Protein AF-A0A925MFA2-F1 (afdb_monomer)

Solvent-accessible surface area (backbone atoms only — not comparable to full-atom values): 30489 Å² total; per-residue (Å²): 113,57,57,32,38,36,31,59,70,57,37,53,33,60,55,42,64,76,83,77,84,76,58,86,86,39,68,74,43,49,52,49,44,49,52,37,52,49,44,29,49,52,23,45,36,32,51,26,33,48,44,42,55,50,50,51,36,32,75,70,71,63,43,58,85,75,36,62,55,67,86,78,56,75,60,45,79,74,31,60,52,98,60,66,44,49,40,64,41,22,67,88,56,12,50,61,49,18,40,72,86,39,73,63,26,53,53,41,49,29,50,53,38,33,38,53,2,42,33,51,68,68,70,58,56,55,31,41,73,87,53,54,76,86,73,47,41,66,91,70,60,20,42,70,45,92,83,34,43,32,29,38,70,44,52,50,53,54,51,51,32,46,48,57,44,68,76,44,43,67,42,40,44,47,44,38,52,54,52,42,62,75,35,46,44,69,54,60,90,75,54,63,20,36,24,58,50,48,30,37,52,41,28,54,46,34,53,50,40,50,74,72,67,57,54,80,82,40,94,56,41,68,64,51,50,52,48,49,49,49,35,64,72,65,75,50,82,86,80,82,96,85,64,86,84,71,83,66,74,66,82,64,74,84,56,67,60,63,48,44,36,65,21,21,40,23,42,15,49,48,48,29,50,51,28,34,52,72,49,36,50,61,60,38,52,56,51,52,39,52,33,43,76,71,61,75,42,96,67,59,82,52,86,46,33,46,53,45,52,49,54,62,72,42,53,88,82,43,91,45,71,68,58,51,35,41,50,36,10,32,49,45,37,52,52,71,69,98,57,89,56,95,66,46,26,74,56,43,60,60,37,48,51,24,29,44,24,30,42,48,48,42,53,73,47,66,87,55,93,66,86,70,91,54,54,69,64,57,38,45,48,32,47,34,56,38,40,39,52,34,18,48,41,12,54,76,66,37,47,60,49,24,54,52,48,51,53,49,51,52,50,50,52,55,42,53,52,20,67,68,51,26,56,76,74,72,32,93,47,47,64,55,39,35,40,50,47,26,40,76,73,64,86,40,74,54,68,59,67,41,31,52,42,38,19,56,25,51,19,53,48,35,38,48,47,24,74,43,25,80,60,57,65,56,83,90,56,89,71,80,79,52,73,66,54,40,54,28,41,51,52,32,43,66,56,69,65,66,51,69,78,54,38,62,65,41,53,64,90,74,89,73,79,91,66,65,33,64,80,80,82,74,69,88,65,92,56,65,65,54,53,52,53,56,56,60,72,68,51,92,84,76,82,91,80,82,83,89,134

Mean predicted aligned error: 19.05 Å

Foldseek 3Di:
DFAKEWACAQQFQDALDDQDDDDPPDPVNVVNNVSSVVSLVLNLLSQLQNVQLVVLCCVVVLDPPLQFAPVPRDDSNRHHDNGTDTDIDDCVGGVNLRPPVDPSSLLSVLLSLQLVLQCVLVVNRGQCVPDDLVRADVVQVWDSPPSHTGHPVSVVSSVVSNVVCVVQVLLSSLLVVVQQVVQWDDDVVVRHTYRYDHSNLSNQLSVQCVVVVHDSPDPCCVVSSVVSVVCVVVVDDDDDPDDPPPVDPPPLVPPQLQQQLLLLLLVLLLQLLVLCVLLVLVVLLVVLLVCVVVVVQVDDPDQQNVLSVVCVVCVVVAQDPLNSLLLCQLQQVNNDDDHDRPHGLPCLVLLVLLLLLLLLQVLVCVPPPDDRPHDLVLNLVSLSVNSSSSLLSRDDPSNVVSVRSVVVVVSSLSNLQPPSNCVSQVHDHSSRSSQSCCPPPVPHGGPSQLSNLLSVLVSVLSNVSSVCSVCSSDDDDRPPDDVSNNVSSVSNCVSVVQDNVNSSVSNDDDDDDDDRSDDPPPDPDPPVVVVVVVVVVPDPDDDPDDDDD

Secondary structure (DSSP, 8-state):
-PPEEEETTTS-PPP--SPP-S-TT-HHHHHHHHHHHHHHHHHHHHHHHHHHHHHHHHHTTSS-TTSS-GGGSPPTTS---SS---EEESTTT-HHHH-TTSHHHHHHHHHHHHHHHHHHHTT---TTTT--GGG--GGGT-B--TTS-B-HHHHHHHHHHHHHHHHTHHHHHHHHHHHHHHHEES-TTTT--EEEE-HHHHHHHHHHHHHTT--TT-TTHHHHHHHHHHHHHTT-----S-S-------TTTT-S----HHHHHHHHHHHHHHHHHHTTHHHHHHHHHHHHHTT-S---TTTTHHHHHHHHHTTTTS--HHHHHHHHHHHHS---SS---SS---SHHHHHHHHHHHHHHHHHTTT--SPPSS-HHHHHHHHHHHHHHHHHHSSTHHHHHHHHHHHHHHHHHHHHT-HHHHHHHT-SSHHHHHHHHHHHHSSS---HHHHHHHHHHHHHHHHHHHHTHHHHSSS-------HHHHHHHHHHHHHHT--HHHHHHTTSPP------SSPP---SSTTHHHHHHHHHHTSTT--------

Structure (mmCIF, N/CA/C/O backbone):
data_AF-A0A925MFA2-F1
#
_entry.id   AF-A0A925MFA2-F1
#
loop_
_atom_site.group_PDB
_atom_site.id
_atom_site.type_symbol
_atom_site.label_atom_id
_atom_site.label_alt_id
_atom_site.label_comp_id
_atom_site.label_asym_id
_atom_site.label_entity_id
_atom_site.label_seq_id
_atom_site.pdbx_PDB_ins_code
_atom_site.Cartn_x
_atom_site.Cartn_y
_atom_site.Cartn_z
_atom_site.occupancy
_atom_site.B_iso_or_equiv
_atom_site.auth_seq_id
_atom_site.auth_comp_id
_atom_site.auth_asym_id
_atom_site.auth_atom_id
_atom_site.pdbx_PDB_model_num
ATOM 1 N N . MET A 1 1 ? -49.195 -2.524 17.007 1.00 51.69 1 MET A N 1
ATOM 2 C CA . MET A 1 1 ? -48.861 -1.922 15.694 1.00 51.69 1 MET A CA 1
ATOM 3 C C . MET A 1 1 ? -47.370 -2.122 15.466 1.00 51.69 1 MET A C 1
ATOM 5 O O . MET A 1 1 ? -46.665 -2.253 16.455 1.00 51.69 1 MET A O 1
ATOM 9 N N . ALA A 1 2 ? -46.907 -2.260 14.220 1.00 61.81 2 ALA A N 1
ATOM 10 C CA . ALA A 1 2 ? -45.491 -2.552 13.967 1.00 61.81 2 ALA A CA 1
ATOM 11 C C . ALA A 1 2 ? -44.652 -1.288 14.121 1.00 61.81 2 ALA A C 1
ATOM 13 O O . ALA A 1 2 ? -45.065 -0.224 13.665 1.00 61.81 2 ALA A O 1
ATOM 14 N N . LEU A 1 3 ? -43.491 -1.443 14.740 1.00 72.50 3 LEU A N 1
ATOM 15 C CA . LEU A 1 3 ? -42.519 -0.386 14.955 1.00 72.50 3 LEU A CA 1
ATOM 16 C C . LEU A 1 3 ? -41.736 -0.121 13.659 1.00 72.50 3 LEU A C 1
ATOM 18 O O . LEU A 1 3 ? -41.403 -1.063 12.938 1.00 72.50 3 LEU A O 1
ATOM 22 N N . CYS A 1 4 ? -41.467 1.148 13.351 1.00 81.81 4 CYS A N 1
ATOM 23 C CA . CYS A 1 4 ? -40.616 1.522 12.222 1.00 81.81 4 CYS A CA 1
ATOM 24 C C . CYS A 1 4 ? -39.150 1.499 12.670 1.00 81.81 4 CYS A C 1
ATOM 26 O O . CYS A 1 4 ? -38.781 2.198 13.612 1.00 81.81 4 CYS A O 1
ATOM 28 N N . GLU A 1 5 ? -38.310 0.704 12.015 1.00 84.38 5 GLU A N 1
ATOM 29 C CA . GLU A 1 5 ? -36.879 0.619 12.325 1.00 84.38 5 GLU A CA 1
ATOM 30 C C . GLU A 1 5 ? -36.067 1.280 11.218 1.00 84.38 5 GLU A C 1
ATOM 32 O O . GLU A 1 5 ? -36.268 0.991 10.036 1.00 84.38 5 GLU A O 1
ATOM 37 N N . VAL A 1 6 ? -35.151 2.167 11.599 1.00 85.00 6 VAL A N 1
ATOM 38 C CA . VAL A 1 6 ? -34.317 2.933 10.674 1.00 85.00 6 VAL A CA 1
ATOM 39 C C . VAL A 1 6 ? -32.849 2.652 10.968 1.00 85.00 6 VAL A C 1
ATOM 41 O O . VAL A 1 6 ? -32.339 3.070 12.009 1.00 85.00 6 VAL A O 1
ATOM 44 N N . ALA A 1 7 ? -32.174 1.980 10.033 1.00 85.25 7 ALA A N 1
ATOM 45 C CA . ALA A 1 7 ? -30.733 1.752 10.092 1.00 85.25 7 ALA A CA 1
ATOM 46 C C . ALA A 1 7 ? -29.987 2.837 9.307 1.00 85.25 7 ALA A C 1
ATOM 48 O O . ALA A 1 7 ? -30.148 2.962 8.086 1.00 85.25 7 ALA A O 1
ATOM 49 N N . THR A 1 8 ? -29.190 3.636 10.015 1.00 84.38 8 THR A N 1
ATOM 50 C CA . THR A 1 8 ? -28.578 4.865 9.483 1.00 84.38 8 THR A CA 1
ATOM 51 C C . THR A 1 8 ? -27.288 4.646 8.698 1.00 84.38 8 THR A C 1
ATOM 53 O O . THR A 1 8 ? -26.817 5.584 8.071 1.00 84.38 8 THR A O 1
ATOM 56 N N . ASP A 1 9 ? -26.722 3.441 8.685 1.00 83.44 9 ASP A N 1
ATOM 57 C CA . ASP A 1 9 ? -25.397 3.134 8.124 1.00 83.44 9 ASP A CA 1
ATOM 58 C C . ASP A 1 9 ? -25.408 2.142 6.941 1.00 83.44 9 ASP A C 1
ATOM 60 O O . ASP A 1 9 ? -24.376 1.947 6.305 1.00 83.44 9 ASP A O 1
ATOM 64 N N . ILE A 1 10 ? -26.562 1.554 6.589 1.00 83.00 10 ILE A N 1
ATOM 65 C CA . ILE A 1 10 ? -26.682 0.590 5.472 1.00 83.00 10 ILE A CA 1
ATOM 66 C C . ILE A 1 10 ? -27.002 1.281 4.133 1.00 83.00 10 ILE A C 1
ATOM 68 O O . ILE A 1 10 ? -26.365 1.006 3.119 1.00 83.00 10 ILE A O 1
ATOM 72 N N . LEU A 1 11 ? -27.996 2.178 4.115 1.00 82.88 11 LEU A N 1
ATOM 73 C CA . LEU A 1 11 ? -28.459 2.901 2.917 1.00 82.88 11 LEU A CA 1
ATOM 74 C C . LEU A 1 11 ? -28.461 4.419 3.143 1.00 82.88 11 LEU A C 1
ATOM 76 O O . LEU A 1 11 ? -29.451 5.082 2.854 1.00 82.88 11 LEU A O 1
ATOM 80 N N . SER A 1 12 ? -27.363 4.960 3.676 1.00 81.56 12 SER A N 1
ATOM 81 C CA . SER A 1 12 ? -27.192 6.396 3.935 1.00 81.56 12 SER A CA 1
ATOM 82 C C . SER A 1 12 ? -26.908 7.202 2.669 1.00 81.56 12 SER A C 1
ATOM 84 O O . SER A 1 12 ? -25.777 7.632 2.457 1.00 81.56 12 SER A O 1
ATOM 86 N N . TYR A 1 13 ? -27.887 7.380 1.780 1.00 86.19 13 TYR A N 1
ATOM 87 C CA . TYR A 1 13 ? -27.641 8.174 0.571 1.00 86.19 13 TYR A CA 1
ATOM 88 C C . TYR A 1 13 ? -27.515 9.654 0.900 1.00 86.19 13 TYR A C 1
ATOM 90 O O . TYR A 1 13 ? -28.394 10.228 1.543 1.00 86.19 13 TYR A O 1
ATOM 98 N N . GLU A 1 14 ? -26.438 10.261 0.420 1.00 85.00 14 GLU A N 1
ATOM 99 C CA . GLU A 1 14 ? -26.214 11.700 0.505 1.00 85.00 14 GLU A CA 1
ATOM 100 C C . GLU A 1 14 ? -26.815 12.397 -0.722 1.00 85.00 14 GLU A C 1
ATOM 102 O O . GLU A 1 14 ? -26.837 11.801 -1.804 1.00 85.00 14 GLU A O 1
ATOM 107 N N . PRO A 1 15 ? -27.326 13.633 -0.585 1.00 84.69 15 PRO A N 1
ATOM 108 C CA . PRO A 1 15 ? -27.793 14.404 -1.730 1.00 84.69 15 PRO A CA 1
ATOM 109 C C . PRO A 1 15 ? -26.646 14.632 -2.719 1.00 84.69 15 PRO A C 1
ATOM 111 O O . PRO A 1 15 ? -25.655 15.272 -2.378 1.00 84.69 15 PRO A O 1
ATOM 114 N N . VAL A 1 16 ? -26.794 14.129 -3.945 1.00 83.19 16 VAL A N 1
ATOM 115 C CA . VAL A 1 16 ? -25.774 14.252 -5.002 1.00 83.19 16 VAL A CA 1
ATOM 116 C C . VAL A 1 16 ? -25.737 15.682 -5.562 1.00 83.19 16 VAL A C 1
ATOM 118 O O . VAL A 1 16 ? -24.681 16.191 -5.932 1.00 83.19 16 VAL A O 1
ATOM 121 N N . GLY A 1 17 ? -26.887 16.357 -5.565 1.00 82.31 17 GLY A N 1
ATOM 122 C CA . GLY A 1 17 ? -27.064 17.683 -6.147 1.00 82.31 17 GLY A CA 1
ATOM 123 C C . GLY A 1 17 ? -27.286 17.631 -7.659 1.00 82.31 17 GLY A C 1
ATOM 124 O O . GLY A 1 17 ? -27.429 16.567 -8.265 1.00 82.31 17 GLY A O 1
ATOM 125 N N . ASP A 1 18 ? -27.357 18.804 -8.283 1.00 82.31 18 ASP A N 1
ATOM 126 C CA . ASP A 1 18 ? -27.413 18.897 -9.740 1.00 82.31 18 ASP A CA 1
ATOM 127 C C . ASP A 1 18 ? -26.002 18.780 -10.336 1.00 82.31 18 ASP A C 1
ATOM 129 O O . ASP A 1 18 ? -25.049 19.310 -9.752 1.00 82.31 18 ASP A O 1
ATOM 133 N N . PRO A 1 19 ? -25.849 18.151 -11.517 1.00 82.31 19 PRO A N 1
ATOM 134 C CA . PRO A 1 19 ? -24.564 18.095 -12.196 1.00 82.31 19 PRO A CA 1
ATOM 135 C C . PRO A 1 19 ? -24.049 19.522 -12.442 1.00 82.31 19 PRO A C 1
ATOM 137 O O . PRO A 1 19 ? -24.813 20.382 -12.912 1.00 82.31 19 PRO A O 1
ATOM 140 N N . PRO A 1 20 ? -22.773 19.807 -12.124 1.00 82.56 20 PRO A N 1
ATOM 141 C CA . PRO A 1 20 ? -22.238 21.149 -12.262 1.00 82.56 20 PRO A CA 1
ATOM 142 C C . PRO A 1 20 ? -22.309 21.594 -13.727 1.00 82.56 20 PRO A C 1
ATOM 144 O O . PRO A 1 20 ? -22.039 20.833 -14.654 1.00 82.56 20 PRO A O 1
ATOM 147 N N . LYS A 1 21 ? -22.688 22.857 -13.944 1.00 81.50 21 LYS A N 1
ATOM 148 C CA . LYS A 1 21 ? -22.728 23.499 -15.267 1.00 81.50 21 LYS A CA 1
ATOM 149 C C . LYS A 1 21 ? -21.554 24.471 -15.370 1.00 81.50 21 LYS A C 1
ATOM 151 O O . LYS A 1 21 ? -21.366 25.286 -14.469 1.00 81.50 21 LYS A O 1
ATOM 156 N N . GLY A 1 22 ? -20.767 24.407 -16.443 1.00 81.19 22 GLY A N 1
ATOM 157 C CA . GLY A 1 22 ? -19.600 25.277 -16.610 1.00 81.19 22 GLY A CA 1
ATOM 158 C C . GLY A 1 22 ? -18.620 24.803 -17.683 1.00 81.19 22 GLY A C 1
ATOM 159 O O . GLY A 1 22 ? -18.900 23.866 -18.425 1.00 81.19 22 GLY A O 1
ATOM 160 N N . ASN A 1 23 ? -17.483 25.493 -17.783 1.00 79.25 23 ASN A N 1
ATOM 161 C CA . ASN A 1 23 ? -16.412 25.158 -18.717 1.00 79.25 23 ASN A CA 1
ATOM 162 C C . ASN A 1 23 ? -15.509 24.062 -18.125 1.00 79.25 23 ASN A C 1
ATOM 164 O O . ASN A 1 23 ? -14.966 24.238 -17.039 1.00 79.25 23 ASN A O 1
ATOM 168 N N . TYR A 1 24 ? -15.279 22.980 -18.874 1.00 75.88 24 TYR A N 1
ATOM 169 C CA . TYR A 1 24 ? -14.419 21.852 -18.487 1.00 75.88 24 TYR A CA 1
ATOM 170 C C . TYR A 1 24 ? -12.955 22.227 -18.193 1.00 75.88 24 TYR A C 1
ATOM 172 O O . TYR A 1 24 ? -12.237 21.452 -17.561 1.00 75.88 24 TYR A O 1
ATOM 180 N N . GLN A 1 25 ? -12.500 23.395 -18.653 1.00 78.56 25 GLN A N 1
ATOM 181 C CA . GLN A 1 25 ? -11.143 23.897 -18.416 1.00 78.56 25 GLN A CA 1
ATOM 182 C C . GLN A 1 25 ? -10.990 24.677 -17.098 1.00 78.56 25 GLN A C 1
ATOM 184 O O . GLN A 1 25 ? -9.868 24.990 -16.714 1.00 78.56 25 GLN A O 1
ATOM 189 N N . ASP A 1 26 ? -12.089 25.002 -16.413 1.00 88.44 26 ASP A N 1
ATOM 190 C CA . ASP A 1 26 ? -12.056 25.706 -15.129 1.00 88.44 26 ASP A CA 1
ATOM 191 C C . ASP A 1 26 ? -11.766 24.723 -13.980 1.00 88.44 26 ASP A C 1
ATOM 193 O O . ASP A 1 26 ? -12.475 23.730 -13.799 1.00 88.44 26 ASP A O 1
ATOM 197 N N . ALA A 1 27 ? -10.743 25.013 -13.174 1.00 81.38 27 ALA A N 1
ATOM 198 C CA . ALA A 1 27 ? -10.368 24.201 -12.017 1.00 81.38 27 ALA A CA 1
ATOM 199 C C . ALA A 1 27 ? -11.525 24.067 -11.010 1.00 81.38 27 ALA A C 1
ATOM 201 O O . ALA A 1 27 ? -11.777 22.977 -10.495 1.00 81.38 27 ALA A O 1
ATOM 202 N N . ALA A 1 28 ? -12.303 25.136 -10.806 1.00 81.69 28 ALA A N 1
ATOM 203 C CA . ALA A 1 28 ? -13.459 25.110 -9.910 1.00 81.69 28 ALA A CA 1
ATOM 204 C C . ALA A 1 28 ? -14.620 24.265 -10.467 1.00 81.69 28 ALA A C 1
ATOM 206 O O . ALA A 1 28 ? -15.471 23.782 -9.717 1.00 81.69 28 ALA A O 1
ATOM 207 N N . PHE A 1 29 ? -14.706 24.094 -11.789 1.00 87.81 29 PHE A N 1
ATOM 208 C CA . PHE A 1 29 ? -15.651 23.163 -12.405 1.00 87.81 29 PHE A CA 1
ATOM 209 C C . PHE A 1 29 ? -15.191 21.713 -12.216 1.00 87.81 29 PHE A C 1
ATOM 211 O O . PHE A 1 29 ? -15.998 20.875 -11.825 1.00 87.81 29 PHE A O 1
ATOM 218 N N . GLN A 1 30 ? -13.902 21.429 -12.426 1.00 83.88 30 GLN A N 1
ATOM 219 C CA . GLN A 1 30 ? -13.334 20.088 -12.251 1.00 83.88 30 GLN A CA 1
ATOM 220 C C . GLN A 1 30 ? -13.455 19.587 -10.807 1.00 83.88 30 GLN A C 1
ATOM 222 O O . GLN A 1 30 ? -13.801 18.429 -10.588 1.00 83.88 30 GLN A O 1
ATOM 227 N N . GLU A 1 31 ? -13.241 20.458 -9.819 1.00 84.75 31 GLU A N 1
ATOM 228 C CA . GLU A 1 31 ? -13.404 20.110 -8.405 1.00 84.75 31 GLU A CA 1
ATOM 229 C C . GLU A 1 31 ? -14.864 19.783 -8.057 1.00 84.75 31 GLU A C 1
ATOM 231 O O . GLU A 1 31 ? -15.143 18.754 -7.440 1.00 84.75 31 GLU A O 1
ATOM 236 N N . ARG A 1 32 ? -15.817 20.598 -8.534 1.00 84.81 32 ARG A N 1
ATOM 237 C CA . ARG A 1 32 ? -17.256 20.333 -8.363 1.00 84.81 32 ARG A CA 1
ATOM 238 C C . ARG A 1 32 ? -17.699 19.056 -9.076 1.00 84.81 32 ARG A C 1
ATOM 240 O O . ARG A 1 32 ? -18.492 18.303 -8.519 1.00 84.81 32 ARG A O 1
ATOM 247 N N . GLN A 1 33 ? -17.176 18.793 -10.274 1.00 87.69 33 GLN A N 1
ATOM 248 C CA . GLN A 1 33 ? -17.450 17.568 -11.028 1.00 87.69 33 GLN A CA 1
ATOM 249 C C . GLN A 1 33 ? -16.919 16.338 -10.286 1.00 87.69 33 GLN A C 1
ATOM 251 O O . GLN A 1 33 ? -17.632 15.348 -10.148 1.00 87.69 33 GLN A O 1
ATOM 256 N N . ARG A 1 34 ? -15.706 16.419 -9.729 1.00 86.50 34 ARG A N 1
ATOM 257 C CA . ARG A 1 34 ? -15.125 15.345 -8.920 1.00 86.50 34 ARG A CA 1
ATOM 258 C C . ARG A 1 34 ? -15.937 15.085 -7.652 1.00 86.50 34 ARG A C 1
ATOM 260 O O . ARG A 1 34 ? -16.181 13.929 -7.325 1.00 86.50 34 ARG A O 1
ATOM 267 N N . ALA A 1 35 ? -16.368 16.131 -6.946 1.00 83.69 35 ALA A N 1
ATOM 268 C CA . ALA A 1 35 ? -17.214 15.989 -5.760 1.00 83.69 35 ALA A CA 1
ATOM 269 C C . ALA A 1 35 ? -18.567 15.329 -6.094 1.00 83.69 35 ALA A C 1
ATOM 271 O O . ALA A 1 35 ? -18.997 14.422 -5.382 1.00 83.69 35 ALA A O 1
ATOM 272 N N . PHE A 1 36 ? -19.187 15.725 -7.211 1.00 87.50 36 PHE A N 1
ATOM 273 C CA . PHE A 1 36 ? -20.413 15.115 -7.733 1.00 87.50 36 PHE A CA 1
ATOM 274 C C . PHE A 1 36 ? -20.224 13.618 -8.039 1.00 87.50 36 PHE A C 1
ATOM 276 O O . PHE A 1 36 ? -20.996 12.783 -7.567 1.00 87.50 36 PHE A O 1
ATOM 283 N N . GLU A 1 37 ? -19.160 13.257 -8.763 1.00 86.75 37 GLU A N 1
ATOM 284 C CA . GLU A 1 37 ? -18.840 11.862 -9.100 1.00 86.75 37 GLU A CA 1
ATOM 285 C C . GLU A 1 37 ? -18.522 11.013 -7.860 1.00 86.75 37 GLU A C 1
ATOM 287 O O . GLU A 1 37 ? -18.928 9.852 -7.784 1.00 86.75 37 GLU A O 1
ATOM 292 N N . LEU A 1 38 ? -17.838 11.585 -6.862 1.00 86.44 38 LEU A N 1
ATOM 293 C CA . LEU A 1 38 ? -17.546 10.910 -5.594 1.00 86.44 38 LEU A CA 1
ATOM 294 C C . LEU A 1 38 ? -18.822 10.618 -4.797 1.00 86.44 38 LEU A C 1
ATOM 296 O O . LEU A 1 38 ? -18.979 9.498 -4.310 1.00 86.44 38 LEU A O 1
ATOM 300 N N . ALA A 1 39 ? -19.746 11.578 -4.699 1.00 84.81 39 ALA A N 1
ATOM 301 C CA . ALA A 1 39 ? -21.028 11.383 -4.021 1.00 84.81 39 ALA A CA 1
ATOM 302 C C . ALA A 1 39 ? -21.885 10.318 -4.730 1.00 84.81 39 ALA A C 1
ATOM 304 O O . ALA A 1 39 ? -22.412 9.400 -4.093 1.00 84.81 39 ALA A O 1
ATOM 305 N N . GLN A 1 40 ? -21.954 10.384 -6.064 1.00 87.50 40 GLN A N 1
ATOM 306 C CA . GLN A 1 40 ? 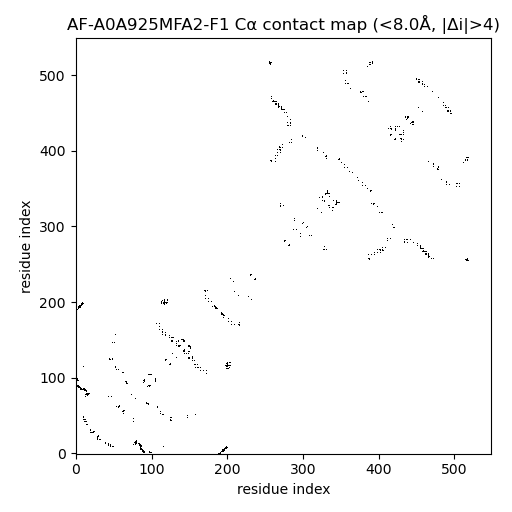-22.648 9.394 -6.888 1.00 87.50 40 GLN A CA 1
ATOM 307 C C . GLN A 1 40 ? -22.044 7.991 -6.707 1.00 87.50 40 GLN A C 1
ATOM 309 O O . GLN A 1 40 ? -22.768 7.017 -6.479 1.00 87.50 40 GLN A O 1
ATOM 314 N N . GLY A 1 41 ? -20.712 7.892 -6.754 1.00 87.62 41 GLY A N 1
ATOM 315 C CA . GLY A 1 41 ? -19.972 6.654 -6.528 1.00 87.62 41 GLY A CA 1
ATOM 316 C C . GLY A 1 41 ? -20.217 6.074 -5.135 1.00 87.62 41 GLY A C 1
ATOM 317 O O . GLY A 1 41 ? -20.534 4.893 -5.013 1.00 87.62 41 GLY A O 1
ATOM 318 N N . ALA A 1 42 ? -20.160 6.899 -4.087 1.00 86.12 42 ALA A N 1
ATOM 319 C CA . ALA A 1 42 ? -20.402 6.472 -2.710 1.00 86.12 42 ALA A CA 1
ATOM 320 C C . ALA A 1 42 ? -21.826 5.925 -2.511 1.00 86.12 42 ALA A C 1
ATOM 322 O O . ALA A 1 42 ? -22.001 4.847 -1.932 1.00 86.12 42 ALA A O 1
ATOM 323 N N . ASN A 1 43 ? -22.848 6.613 -3.034 1.00 89.31 43 ASN A N 1
ATOM 324 C CA . ASN A 1 43 ? -24.235 6.145 -2.965 1.00 89.31 43 ASN A CA 1
ATOM 325 C C . ASN A 1 43 ? -24.433 4.826 -3.729 1.00 89.31 43 ASN A C 1
ATOM 327 O O . ASN A 1 43 ? -25.134 3.924 -3.259 1.00 89.31 43 ASN A O 1
ATOM 331 N N . LYS A 1 44 ? -23.779 4.679 -4.887 1.00 87.75 44 LYS A N 1
ATOM 332 C CA . LYS A 1 44 ? -23.808 3.451 -5.688 1.00 87.75 44 LYS A CA 1
ATOM 333 C C . LYS A 1 44 ? -23.176 2.273 -4.949 1.00 87.75 44 LYS A C 1
ATOM 335 O O . LYS A 1 44 ? -23.781 1.203 -4.894 1.00 87.75 44 LYS A O 1
ATOM 340 N N . THR A 1 45 ? -22.029 2.483 -4.307 1.00 87.94 45 THR A N 1
ATOM 341 C CA . THR A 1 45 ? -21.367 1.464 -3.481 1.00 87.94 45 THR A CA 1
ATOM 342 C C . THR A 1 45 ? -22.251 1.026 -2.313 1.00 87.94 45 THR A C 1
ATOM 344 O O . THR A 1 45 ? -22.413 -0.173 -2.097 1.00 87.94 45 THR A O 1
ATOM 347 N N . LYS A 1 46 ? -22.919 1.963 -1.620 1.00 88.62 46 LYS A N 1
ATOM 348 C CA . LYS A 1 46 ? -23.888 1.643 -0.550 1.00 88.62 46 LYS A CA 1
ATOM 349 C C . LYS A 1 46 ? -25.055 0.790 -1.071 1.00 88.62 46 LYS A C 1
ATOM 351 O O . LYS A 1 46 ? -25.424 -0.205 -0.445 1.00 88.62 46 LYS A O 1
ATOM 356 N N . ARG A 1 47 ? -25.598 1.109 -2.255 1.00 89.31 47 ARG A N 1
ATOM 357 C CA . ARG A 1 47 ? -26.652 0.296 -2.896 1.00 89.31 47 ARG A CA 1
ATOM 358 C C . ARG A 1 47 ? -26.163 -1.105 -3.257 1.00 89.31 47 ARG A C 1
ATOM 360 O O . ARG A 1 47 ? -26.894 -2.076 -3.055 1.00 89.31 47 ARG A O 1
ATOM 367 N N . PHE A 1 48 ? -24.950 -1.221 -3.792 1.00 89.31 48 PHE A N 1
ATOM 368 C CA . PHE A 1 48 ? -24.355 -2.516 -4.110 1.00 89.31 48 PHE A CA 1
ATOM 369 C C . PHE A 1 48 ? -24.122 -3.349 -2.856 1.00 89.31 48 PHE A C 1
ATOM 371 O O . PHE A 1 48 ? -24.478 -4.523 -2.857 1.00 89.31 48 PHE A O 1
ATOM 378 N N . LEU A 1 49 ? -23.616 -2.747 -1.776 1.00 90.75 49 LEU A N 1
ATOM 379 C CA . LEU A 1 49 ? -23.452 -3.418 -0.487 1.00 90.75 49 LEU A CA 1
ATOM 380 C C . LEU A 1 49 ? -24.784 -3.967 0.018 1.00 90.75 49 LEU A C 1
ATOM 382 O O . LEU A 1 49 ? -24.876 -5.144 0.371 1.00 90.75 49 LEU A O 1
ATOM 386 N N . TYR A 1 50 ? -25.827 -3.136 -0.016 1.00 91.31 50 TYR A N 1
ATOM 387 C CA . TYR A 1 50 ? -27.166 -3.541 0.387 1.00 91.31 50 TYR A CA 1
ATOM 388 C C . TYR A 1 50 ? -27.668 -4.760 -0.397 1.00 91.31 50 TYR A C 1
ATOM 390 O O . TYR A 1 50 ? -28.076 -5.762 0.196 1.00 91.31 50 TYR A O 1
ATOM 398 N N . ARG A 1 51 ? -27.592 -4.704 -1.731 1.00 90.06 51 ARG A N 1
ATOM 399 C CA . ARG A 1 51 ? -28.064 -5.791 -2.599 1.00 90.06 51 ARG A CA 1
ATOM 400 C C . ARG A 1 51 ? -27.223 -7.055 -2.479 1.00 90.06 51 ARG A C 1
ATOM 402 O O . ARG A 1 51 ? -27.792 -8.142 -2.446 1.00 90.06 51 ARG A O 1
ATOM 409 N N . ALA A 1 52 ? -25.904 -6.920 -2.358 1.00 90.31 52 ALA A N 1
ATOM 410 C CA . ALA A 1 52 ? -24.989 -8.040 -2.177 1.00 90.31 52 ALA A CA 1
ATOM 411 C C . ALA A 1 52 ? -25.318 -8.827 -0.900 1.00 90.31 52 ALA A C 1
ATOM 413 O O . ALA A 1 52 ? -25.508 -10.041 -0.952 1.00 90.31 52 ALA A O 1
ATOM 414 N N . VAL A 1 53 ? -25.457 -8.141 0.241 1.00 91.19 53 VAL A N 1
ATOM 415 C CA . VAL A 1 53 ? -25.794 -8.784 1.523 1.00 91.19 53 VAL A CA 1
ATOM 416 C C . VAL A 1 53 ? -27.200 -9.385 1.483 1.00 91.19 53 VAL A C 1
ATOM 418 O O . VAL A 1 53 ? -27.390 -10.532 1.889 1.00 91.19 53 VAL A O 1
ATOM 421 N N . ARG A 1 54 ? -28.187 -8.652 0.953 1.00 90.31 54 ARG A N 1
ATOM 422 C CA . ARG A 1 54 ? -29.571 -9.130 0.798 1.00 90.31 54 ARG A CA 1
ATOM 423 C C . ARG A 1 54 ? -29.633 -10.419 -0.024 1.00 90.31 54 ARG A C 1
ATOM 425 O O . ARG A 1 54 ? -30.184 -11.414 0.444 1.00 90.31 54 ARG A O 1
ATOM 432 N N . ASN A 1 55 ? -29.058 -10.417 -1.225 1.00 89.50 55 ASN A N 1
ATOM 433 C CA . ASN A 1 55 ? -29.099 -11.566 -2.131 1.00 89.50 55 ASN A CA 1
ATOM 434 C C . ASN A 1 55 ? -28.297 -12.744 -1.576 1.00 89.50 55 ASN A C 1
ATOM 436 O O . ASN A 1 55 ? -28.733 -13.892 -1.692 1.00 89.50 55 ASN A O 1
ATOM 440 N N . PHE A 1 56 ? -27.190 -12.473 -0.882 1.00 91.12 56 PHE A N 1
ATOM 441 C CA . PHE A 1 56 ? -26.443 -13.495 -0.160 1.00 91.12 56 PHE A CA 1
ATOM 442 C C . PHE A 1 56 ? -27.295 -14.168 0.926 1.00 91.12 56 PHE A C 1
ATOM 444 O O . PHE A 1 56 ? -27.340 -15.396 1.001 1.00 91.12 56 PHE A O 1
ATOM 451 N N . LEU A 1 57 ? -28.024 -13.400 1.740 1.00 91.19 57 LEU A N 1
ATOM 452 C CA . LEU A 1 57 ? -28.900 -13.956 2.775 1.00 91.19 57 LEU A CA 1
ATOM 453 C C . LEU A 1 57 ? -30.091 -14.729 2.188 1.00 91.19 57 LEU A C 1
ATOM 455 O O . LEU A 1 57 ? -30.455 -15.771 2.733 1.00 91.19 57 LEU A O 1
ATOM 459 N N . ILE A 1 58 ? -30.661 -14.273 1.068 1.00 90.00 58 ILE A N 1
ATOM 460 C CA . ILE A 1 58 ? -31.729 -14.996 0.356 1.00 90.00 58 ILE A CA 1
ATOM 461 C C . ILE A 1 58 ? -31.214 -16.332 -0.185 1.00 90.00 58 ILE A C 1
ATOM 463 O O . ILE A 1 58 ? -31.829 -17.374 0.035 1.00 90.00 58 ILE A O 1
ATOM 467 N N . THR A 1 59 ? -30.053 -16.322 -0.841 1.00 88.62 59 THR A N 1
ATOM 468 C CA . THR A 1 59 ? -29.459 -17.522 -1.451 1.00 88.62 59 THR A CA 1
ATOM 469 C C . THR A 1 59 ? -29.100 -18.576 -0.401 1.00 88.62 59 THR A C 1
ATOM 471 O O . THR A 1 59 ? -29.239 -19.769 -0.649 1.00 88.62 59 THR A O 1
ATOM 474 N N . ASN A 1 60 ? -28.711 -18.149 0.804 1.00 88.75 60 ASN A N 1
ATOM 475 C CA . ASN A 1 60 ? -28.453 -19.044 1.937 1.00 88.75 60 ASN A CA 1
ATOM 476 C C . ASN A 1 60 ? -29.724 -19.437 2.722 1.00 88.75 60 ASN A C 1
ATOM 478 O O . ASN A 1 60 ? -29.624 -19.995 3.816 1.00 88.75 60 ASN A O 1
ATOM 482 N N . GLY A 1 61 ? -30.925 -19.126 2.215 1.00 86.31 61 GLY A N 1
ATOM 483 C CA . GLY A 1 61 ? -32.200 -19.467 2.857 1.00 86.31 61 GLY A CA 1
ATOM 484 C C . GLY A 1 61 ? -32.420 -18.773 4.205 1.00 86.31 61 GLY A C 1
ATOM 485 O O . GLY A 1 61 ? -33.176 -19.261 5.044 1.00 86.31 61 GLY A O 1
ATOM 486 N N . ARG A 1 62 ? -31.722 -17.659 4.455 1.00 85.75 62 ARG A N 1
ATOM 487 C CA . ARG A 1 62 ? -31.806 -16.889 5.704 1.00 85.75 62 ARG A CA 1
ATOM 488 C C . ARG A 1 62 ? -32.839 -15.762 5.641 1.00 85.75 62 ARG A C 1
ATOM 490 O O . ARG A 1 62 ? -33.239 -15.288 6.705 1.00 85.75 62 ARG A O 1
ATOM 497 N N . LEU A 1 63 ? -33.249 -15.360 4.435 1.00 88.25 63 LEU A N 1
ATOM 498 C CA . LEU A 1 63 ? -34.315 -14.398 4.128 1.00 88.25 63 LEU A CA 1
ATOM 499 C C . LEU A 1 63 ? -35.132 -14.878 2.923 1.00 88.25 63 LEU A C 1
ATOM 501 O O . LEU A 1 63 ? -34.619 -15.602 2.072 1.00 88.25 63 LEU A O 1
ATOM 505 N N . GLU A 1 64 ? -36.385 -14.445 2.818 1.00 86.75 64 GLU A N 1
ATOM 506 C CA . GLU A 1 64 ? -37.204 -14.657 1.622 1.00 86.75 64 GLU A CA 1
ATOM 507 C C . GLU A 1 64 ? -37.089 -13.472 0.656 1.00 86.75 64 GLU A C 1
ATOM 509 O O . GLU A 1 64 ? -36.936 -12.323 1.063 1.00 86.75 64 GLU A O 1
ATOM 514 N N . ALA A 1 65 ? -37.242 -13.716 -0.648 1.00 82.12 65 ALA A N 1
ATOM 515 C CA . ALA A 1 65 ? -37.135 -12.662 -1.663 1.00 82.12 65 ALA A CA 1
ATOM 516 C C . ALA A 1 65 ? -38.153 -11.515 -1.496 1.00 82.12 65 ALA A C 1
ATOM 518 O O . ALA A 1 65 ? -37.902 -10.414 -1.980 1.00 82.12 65 ALA A O 1
ATOM 519 N N . GLY A 1 66 ? -39.277 -11.767 -0.816 1.00 81.31 66 GLY A N 1
ATOM 520 C CA . GLY A 1 66 ? -40.309 -10.770 -0.509 1.00 81.31 66 GLY A CA 1
ATOM 521 C C . GLY A 1 66 ? -40.201 -10.144 0.885 1.00 81.31 66 GLY A C 1
ATOM 522 O O . GLY A 1 66 ? -41.114 -9.425 1.279 1.00 81.31 66 GLY A O 1
ATOM 523 N N . ASP A 1 67 ? -39.148 -10.449 1.651 1.00 83.88 67 ASP A N 1
ATOM 524 C CA . ASP A 1 67 ? -38.945 -9.878 2.989 1.00 83.88 67 ASP A CA 1
ATOM 525 C C . ASP A 1 67 ? -38.508 -8.404 2.922 1.00 83.88 67 ASP A C 1
ATOM 527 O O . ASP A 1 67 ? -38.880 -7.619 3.795 1.00 83.88 67 ASP A O 1
ATOM 531 N N . LEU A 1 68 ? -37.761 -8.032 1.874 1.00 84.25 68 LEU A N 1
ATOM 532 C CA . LEU A 1 68 ? -37.258 -6.679 1.619 1.00 84.25 68 LEU A CA 1
ATOM 533 C C . LEU A 1 68 ? -37.715 -6.163 0.243 1.00 84.25 68 LEU A C 1
ATOM 535 O O . LEU A 1 68 ? -37.377 -6.788 -0.769 1.00 84.25 68 LEU A O 1
ATOM 539 N N . ASP A 1 69 ? -38.425 -5.032 0.205 1.00 79.88 69 ASP A N 1
ATOM 540 C CA . ASP A 1 69 ? -38.865 -4.352 -1.021 1.00 79.88 69 ASP A CA 1
ATOM 541 C C . ASP A 1 69 ? -37.864 -3.279 -1.483 1.00 79.88 69 ASP A C 1
ATOM 543 O O . ASP A 1 69 ? -37.711 -2.213 -0.879 1.00 79.88 69 ASP A O 1
ATOM 547 N N . ASP A 1 70 ? -37.203 -3.559 -2.606 1.00 72.00 70 ASP A N 1
ATOM 548 C CA . ASP A 1 70 ? -36.262 -2.655 -3.266 1.00 72.00 70 ASP A CA 1
ATOM 549 C C . ASP A 1 70 ? -36.959 -1.471 -3.963 1.00 72.00 70 ASP A C 1
ATOM 551 O O . ASP A 1 70 ? -36.301 -0.465 -4.235 1.00 72.00 70 ASP A O 1
ATOM 555 N N . ALA A 1 71 ? -38.259 -1.564 -4.279 1.00 67.06 71 ALA A N 1
ATOM 556 C CA . ALA A 1 71 ? -38.976 -0.535 -5.039 1.00 67.06 71 ALA A CA 1
ATOM 557 C C . ALA A 1 71 ? -39.121 0.784 -4.262 1.00 67.06 71 ALA A C 1
ATOM 559 O O . ALA A 1 71 ? -39.260 1.851 -4.859 1.00 67.06 71 ALA A O 1
ATOM 560 N N . ALA A 1 72 ? -39.046 0.716 -2.931 1.00 67.62 72 ALA A N 1
ATOM 561 C CA . ALA A 1 72 ? -39.072 1.879 -2.053 1.00 67.62 72 ALA A CA 1
ATOM 562 C C . ALA A 1 72 ? -37.715 2.607 -1.957 1.00 67.62 72 ALA A C 1
ATOM 564 O O . ALA A 1 72 ? -37.664 3.732 -1.451 1.00 67.62 72 ALA A O 1
ATOM 565 N N . ALA A 1 73 ? -36.616 1.996 -2.422 1.00 79.12 73 ALA A N 1
ATOM 566 C CA . ALA A 1 73 ? -35.296 2.614 -2.394 1.00 79.12 73 ALA A CA 1
ATOM 567 C C . ALA A 1 73 ? -35.128 3.571 -3.591 1.00 79.12 73 ALA A C 1
ATOM 569 O O . ALA A 1 73 ? -35.196 3.127 -4.741 1.00 79.12 73 ALA A O 1
ATOM 570 N N . PRO A 1 74 ? -34.887 4.876 -3.359 1.00 80.94 74 PRO A N 1
ATOM 571 C CA . PRO A 1 74 ? -34.676 5.823 -4.442 1.00 80.94 74 PRO A CA 1
ATOM 572 C C . PRO A 1 74 ? -33.392 5.486 -5.204 1.00 80.94 74 PRO A C 1
ATOM 574 O O . PRO A 1 74 ? -32.472 4.853 -4.679 1.00 80.94 74 PRO A O 1
ATOM 577 N N . ASP A 1 75 ? -33.334 5.918 -6.458 1.00 82.88 75 ASP A N 1
ATOM 578 C CA . ASP A 1 75 ? -32.157 5.716 -7.287 1.00 82.88 75 ASP A CA 1
ATOM 579 C C . ASP A 1 75 ? -30.969 6.551 -6.745 1.00 82.88 75 ASP A C 1
ATOM 581 O O . ASP A 1 75 ? -31.095 7.768 -6.607 1.00 82.88 75 ASP A O 1
ATOM 585 N N . PRO A 1 76 ? -29.828 5.923 -6.386 1.00 83.19 76 PRO A N 1
ATOM 586 C CA . PRO A 1 76 ? -28.703 6.575 -5.715 1.00 83.19 76 PRO A CA 1
ATOM 587 C C . PRO A 1 76 ? -28.033 7.642 -6.575 1.00 83.19 76 PRO A C 1
ATOM 589 O O . PRO A 1 76 ? -27.426 8.561 -6.031 1.00 83.19 76 PRO A O 1
ATOM 592 N N . GLU A 1 77 ? -28.127 7.509 -7.900 1.00 81.88 77 GLU A N 1
ATOM 593 C CA . GLU A 1 77 ? -27.510 8.424 -8.859 1.00 81.88 77 GLU A CA 1
ATOM 594 C C . GLU A 1 77 ? -28.335 9.705 -9.056 1.00 81.88 77 GLU A C 1
ATOM 596 O O . GLU A 1 77 ? -27.791 10.721 -9.478 1.00 81.88 77 GLU A O 1
ATOM 601 N N . SER A 1 78 ? -29.624 9.680 -8.707 1.00 81.94 78 SER A N 1
ATOM 602 C CA . SER A 1 78 ? -30.552 10.812 -8.832 1.00 81.94 78 SER A CA 1
ATOM 603 C C . SER A 1 78 ? -31.109 11.293 -7.483 1.00 81.94 78 SER A C 1
ATOM 605 O O . SER A 1 78 ? -32.072 12.066 -7.424 1.00 81.94 78 SER A O 1
ATOM 607 N N . TYR A 1 79 ? -30.511 10.854 -6.370 1.00 85.88 79 TYR A N 1
ATOM 608 C CA . TYR A 1 79 ? -30.966 11.208 -5.030 1.00 85.88 79 TYR A CA 1
ATOM 609 C C . TYR A 1 79 ? -30.566 12.636 -4.636 1.00 85.88 79 TYR A C 1
ATOM 611 O O . TYR A 1 79 ? -29.425 12.884 -4.262 1.00 85.88 79 TYR A O 1
ATOM 619 N N . ASN A 1 80 ? -31.536 13.560 -4.643 1.00 83.81 80 ASN A N 1
ATOM 620 C CA . ASN A 1 80 ? -31.319 14.988 -4.350 1.00 83.81 80 ASN A CA 1
ATOM 621 C C . ASN A 1 80 ? -32.161 15.531 -3.184 1.00 83.81 80 ASN A C 1
ATOM 623 O O . ASN A 1 80 ? -32.370 16.738 -3.061 1.00 83.81 80 ASN A O 1
ATOM 627 N N . LYS A 1 81 ? -32.688 14.660 -2.316 1.00 83.44 81 LYS A N 1
ATOM 628 C CA . LYS A 1 81 ? -33.458 15.124 -1.154 1.00 83.44 81 LYS A CA 1
ATOM 629 C C . LYS A 1 81 ? -32.516 15.677 -0.071 1.00 83.44 81 LYS A C 1
ATOM 631 O O . LYS A 1 81 ? -31.456 15.107 0.145 1.00 83.44 81 LYS A O 1
ATOM 636 N N . PRO A 1 82 ? -32.912 16.738 0.658 1.00 76.19 82 PRO A N 1
ATOM 637 C CA . PRO A 1 82 ? -32.045 17.417 1.629 1.00 76.19 82 PRO A CA 1
ATOM 638 C C . PRO A 1 82 ? -31.738 16.602 2.895 1.00 76.19 82 PRO A C 1
ATOM 640 O O . PRO A 1 82 ? -30.899 17.006 3.691 1.00 76.19 82 PRO A O 1
ATOM 643 N N . GLN A 1 83 ? -32.430 15.485 3.116 1.00 78.00 83 GLN A N 1
ATOM 644 C CA . GLN A 1 83 ? -32.174 14.584 4.238 1.00 78.00 83 GLN A CA 1
ATOM 645 C C . GLN A 1 83 ? -31.542 13.301 3.710 1.00 78.00 83 GLN A C 1
ATOM 647 O O . GLN A 1 83 ? -31.892 12.916 2.601 1.00 78.00 83 GLN A O 1
ATOM 652 N N . PRO A 1 84 ? -30.678 12.616 4.477 1.00 78.94 84 PRO A N 1
ATOM 653 C CA . PRO A 1 84 ? -30.139 11.334 4.057 1.00 78.94 84 PRO A CA 1
ATOM 654 C C . PRO A 1 84 ? -31.252 10.297 3.906 1.00 78.94 84 PRO A C 1
ATOM 656 O O . PRO A 1 84 ? -32.152 10.212 4.751 1.00 78.94 84 PRO A O 1
ATOM 659 N N . PHE A 1 85 ? -31.179 9.473 2.862 1.00 84.19 85 PHE A N 1
ATOM 660 C CA . PHE A 1 85 ? -31.978 8.250 2.838 1.00 84.19 85 PHE A CA 1
ATOM 661 C C . PHE A 1 85 ? -31.414 7.292 3.890 1.00 84.19 85 PHE A C 1
ATOM 663 O O . PHE A 1 85 ? -30.235 7.358 4.202 1.00 84.19 85 PHE A O 1
ATOM 670 N N . ALA A 1 86 ? -32.240 6.427 4.465 1.00 84.25 86 ALA A N 1
ATOM 671 C CA . ALA A 1 86 ? -31.796 5.379 5.377 1.00 84.25 86 ALA A CA 1
ATOM 672 C C . ALA A 1 86 ? -32.651 4.139 5.133 1.00 84.25 86 ALA A C 1
ATOM 674 O O . ALA A 1 86 ? -33.778 4.250 4.642 1.00 84.25 86 ALA A O 1
ATOM 675 N N . LEU A 1 87 ? -32.143 2.957 5.483 1.00 86.00 87 LEU A N 1
ATOM 676 C CA . LEU A 1 87 ? -32.924 1.732 5.340 1.00 86.00 87 LEU A CA 1
ATOM 677 C C . LEU A 1 87 ? -34.065 1.754 6.365 1.00 86.00 87 LEU A C 1
ATOM 679 O O . LEU A 1 87 ? -33.800 1.824 7.563 1.00 86.00 87 LEU A O 1
ATOM 683 N N . GLN A 1 88 ? -35.314 1.677 5.896 1.00 85.00 88 GLN A N 1
ATOM 684 C CA . GLN A 1 88 ? -36.507 1.693 6.747 1.00 85.00 88 GLN A CA 1
ATOM 685 C C . GLN A 1 88 ? -37.273 0.370 6.660 1.00 85.00 88 GLN A C 1
ATOM 687 O O . GLN A 1 88 ? -37.771 -0.008 5.595 1.00 85.00 88 GLN A O 1
ATOM 692 N N . ILE A 1 89 ? -37.428 -0.310 7.794 1.00 84.50 89 ILE A N 1
ATOM 693 C CA . ILE A 1 89 ? -38.293 -1.483 7.933 1.00 84.50 89 ILE A CA 1
ATOM 694 C C . ILE A 1 89 ? -39.589 -1.037 8.605 1.00 84.50 89 ILE A C 1
ATOM 696 O O . ILE A 1 89 ? -39.623 -0.772 9.804 1.00 84.50 89 ILE A O 1
ATOM 700 N N . ASN A 1 90 ? -40.666 -0.944 7.824 1.00 83.12 90 ASN A N 1
ATOM 701 C CA . ASN A 1 90 ? -42.006 -0.633 8.315 1.00 83.12 90 ASN A CA 1
ATOM 702 C C . ASN A 1 90 ? -43.064 -1.434 7.535 1.00 83.12 90 ASN A C 1
ATOM 704 O O . ASN A 1 90 ? -42.746 -2.113 6.562 1.00 83.12 90 ASN A O 1
ATOM 708 N N . LYS A 1 91 ? -44.336 -1.372 7.950 1.00 77.06 91 LYS A N 1
ATOM 709 C CA . LYS A 1 91 ? -45.422 -2.131 7.295 1.00 77.06 91 LYS A CA 1
ATOM 710 C C . LYS A 1 91 ? -45.689 -1.740 5.841 1.00 77.06 91 LYS A C 1
ATOM 712 O O . LYS A 1 91 ? -46.255 -2.549 5.117 1.00 77.06 91 LYS A O 1
ATOM 717 N N . GLN A 1 92 ? -45.346 -0.517 5.444 1.00 74.88 92 GLN A N 1
ATOM 718 C CA . GLN A 1 92 ? -45.587 -0.011 4.092 1.00 74.88 92 GLN A CA 1
ATOM 719 C C . GLN A 1 92 ? -44.507 -0.487 3.118 1.00 74.88 92 GLN A C 1
ATOM 721 O O . GLN A 1 92 ? -44.828 -0.786 1.976 1.00 74.88 92 GLN A O 1
ATOM 726 N N . THR A 1 93 ? -43.255 -0.578 3.572 1.00 74.56 93 THR A N 1
ATOM 727 C CA . THR A 1 93 ? -42.115 -1.000 2.748 1.00 74.56 93 THR A CA 1
ATOM 728 C C . THR A 1 93 ? -41.847 -2.497 2.853 1.00 74.56 93 THR A C 1
ATOM 730 O O . THR A 1 93 ? -41.598 -3.149 1.856 1.00 74.56 93 THR A O 1
ATOM 733 N N . ASN A 1 94 ? -41.924 -3.077 4.050 1.00 82.19 94 ASN A N 1
ATOM 734 C CA . ASN A 1 94 ? -41.432 -4.426 4.328 1.00 82.19 94 ASN A CA 1
ATOM 735 C C . ASN A 1 94 ? -42.421 -5.193 5.215 1.00 82.19 94 ASN A C 1
ATOM 737 O O . ASN A 1 94 ? -42.104 -5.541 6.350 1.00 82.19 94 ASN A O 1
ATOM 741 N N . ALA A 1 95 ? -43.638 -5.447 4.722 1.00 78.00 95 ALA A N 1
ATOM 742 C CA . ALA A 1 95 ? -44.739 -6.002 5.520 1.00 78.00 95 ALA A CA 1
ATOM 743 C C . ALA A 1 95 ? -44.398 -7.322 6.242 1.00 78.00 95 ALA A C 1
ATOM 745 O O . ALA A 1 95 ? -44.797 -7.498 7.392 1.00 78.00 95 ALA A O 1
ATOM 746 N N . LYS A 1 96 ? -43.632 -8.218 5.598 1.00 81.06 96 LYS A N 1
ATOM 747 C CA . LYS A 1 96 ? -43.209 -9.504 6.178 1.00 81.06 96 LYS A CA 1
ATOM 748 C C . LYS A 1 96 ? -42.202 -9.342 7.316 1.00 81.06 96 LYS A C 1
ATOM 750 O O . LYS A 1 96 ? -42.370 -9.953 8.366 1.00 81.06 96 LYS A O 1
ATOM 755 N N . LEU A 1 97 ? -41.180 -8.503 7.133 1.00 83.25 97 LEU A N 1
ATOM 756 C CA . LEU A 1 97 ? -40.215 -8.220 8.198 1.00 83.25 97 LEU A CA 1
ATOM 757 C C . LEU A 1 97 ? -40.814 -7.323 9.280 1.00 83.25 97 LEU A C 1
ATOM 759 O O . LEU A 1 97 ? -40.415 -7.433 10.426 1.00 83.25 97 LEU A O 1
ATOM 763 N N . ALA A 1 98 ? -41.773 -6.456 8.968 1.00 79.06 98 ALA A N 1
ATOM 764 C CA . ALA A 1 98 ? -42.363 -5.539 9.939 1.00 79.06 98 ALA A CA 1
ATOM 765 C C . ALA A 1 98 ? -43.290 -6.220 10.962 1.00 79.06 98 ALA A C 1
ATOM 767 O O . ALA A 1 98 ? -43.609 -5.607 11.981 1.00 79.06 98 ALA A O 1
ATOM 768 N N . ASP A 1 99 ? -43.743 -7.454 10.723 1.00 75.19 99 ASP A N 1
ATOM 769 C CA . ASP A 1 99 ? -44.634 -8.151 11.650 1.00 75.19 99 ASP A CA 1
ATOM 770 C C . ASP A 1 99 ? -43.879 -8.768 12.839 1.00 75.19 99 ASP A C 1
ATOM 772 O O . ASP A 1 99 ? -43.482 -9.932 12.841 1.00 75.19 99 ASP A O 1
ATOM 776 N N . ASP A 1 100 ? -43.710 -7.964 13.891 1.00 70.31 100 ASP A N 1
ATOM 777 C CA . ASP A 1 100 ? -43.034 -8.363 15.130 1.00 70.31 100 ASP A CA 1
ATOM 778 C C . ASP A 1 100 ? -43.746 -9.488 15.910 1.00 70.31 100 ASP A C 1
ATOM 780 O O . ASP A 1 100 ? -43.183 -9.978 16.893 1.00 70.31 100 ASP A O 1
ATOM 784 N N . ALA A 1 101 ? -44.968 -9.885 15.522 1.00 66.62 101 ALA A N 1
ATOM 785 C CA . ALA A 1 101 ? -45.692 -10.987 16.158 1.00 66.62 101 ALA A CA 1
ATOM 786 C C . ALA A 1 101 ? -45.090 -12.362 15.821 1.00 66.62 101 ALA A C 1
ATOM 788 O O . ALA A 1 101 ? -45.261 -13.318 16.580 1.00 66.62 101 ALA A O 1
ATOM 789 N N . ALA A 1 102 ? -44.354 -12.470 14.713 1.00 66.31 102 ALA A N 1
ATOM 790 C CA . ALA A 1 102 ? -43.620 -13.674 14.371 1.00 66.31 102 ALA A CA 1
ATOM 791 C C . ALA A 1 102 ? -42.242 -13.651 15.050 1.00 66.31 102 ALA A C 1
ATOM 793 O O . ALA A 1 102 ? -41.383 -12.843 14.698 1.00 66.31 102 ALA A O 1
ATOM 794 N N . ASN A 1 103 ? -41.980 -14.588 15.971 1.00 69.25 103 ASN A N 1
ATOM 795 C CA . ASN A 1 103 ? -40.634 -14.795 16.536 1.00 69.25 103 ASN A CA 1
ATOM 796 C C . ASN A 1 103 ? -39.557 -14.914 15.439 1.00 69.25 103 ASN A C 1
ATOM 798 O O . ASN A 1 103 ? -38.425 -14.484 15.632 1.00 69.25 103 ASN A O 1
ATOM 802 N N . ASP A 1 104 ? -39.923 -15.451 14.274 1.00 77.69 104 ASP A N 1
ATOM 803 C CA . ASP A 1 104 ? -39.058 -15.559 13.101 1.00 77.69 104 ASP A CA 1
ATOM 804 C C . ASP A 1 104 ? -38.636 -14.193 12.523 1.00 77.69 104 ASP A C 1
ATOM 806 O O . ASP A 1 104 ? -37.472 -14.005 12.170 1.00 77.69 104 ASP A O 1
ATOM 810 N N . ALA A 1 105 ? -39.531 -13.197 12.505 1.00 78.12 105 ALA A N 1
ATOM 811 C CA . ALA A 1 105 ? -39.228 -11.862 11.988 1.00 78.12 105 ALA A CA 1
ATOM 812 C C . ALA A 1 105 ? -38.144 -11.162 12.821 1.00 78.12 105 ALA A C 1
ATOM 814 O O . ALA A 1 105 ? -37.217 -10.578 12.261 1.00 78.12 105 ALA A O 1
ATOM 815 N N . ARG A 1 106 ? -38.186 -11.286 14.156 1.00 78.94 106 ARG A N 1
ATOM 816 C CA . ARG A 1 106 ? -37.138 -10.733 15.038 1.00 78.94 106 ARG A CA 1
ATOM 817 C C . ARG A 1 106 ? -35.772 -11.356 14.765 1.00 78.94 106 ARG A C 1
ATOM 819 O O . ARG A 1 106 ? -34.785 -10.632 14.659 1.00 78.94 106 ARG A O 1
ATOM 826 N N . LYS A 1 107 ? -35.723 -12.678 14.580 1.00 85.75 107 LYS A N 1
ATOM 827 C CA . LYS A 1 107 ? -34.483 -13.399 14.253 1.00 85.75 107 LYS A CA 1
ATOM 828 C C . LYS A 1 107 ? -33.930 -12.993 12.890 1.00 85.75 107 LYS A C 1
ATOM 830 O O . LYS A 1 107 ? -32.730 -12.766 12.749 1.00 85.75 107 LYS A O 1
ATOM 835 N N . LYS A 1 108 ? -34.806 -12.847 11.891 1.00 89.56 108 LYS A N 1
ATOM 836 C CA . LYS A 1 108 ? -34.442 -12.369 10.549 1.00 89.56 108 LYS A CA 1
ATOM 837 C C . LYS A 1 108 ? -33.861 -10.951 10.584 1.00 89.56 108 LYS A C 1
ATOM 839 O O . LYS A 1 108 ? -32.818 -10.723 9.974 1.00 89.56 108 LYS A O 1
ATOM 844 N N . LYS A 1 109 ? -34.472 -10.026 11.335 1.00 89.75 109 LYS A N 1
ATOM 845 C CA . LYS A 1 109 ? -33.963 -8.652 11.511 1.00 89.75 109 LYS A CA 1
ATOM 846 C C . LYS A 1 109 ? -32.619 -8.617 12.233 1.00 89.75 109 LYS A C 1
ATOM 848 O O . LYS A 1 109 ? -31.684 -7.998 11.730 1.00 89.75 109 LYS A O 1
ATOM 853 N N . ALA A 1 110 ? -32.502 -9.315 13.365 1.00 90.44 110 ALA A N 1
ATOM 854 C CA . ALA A 1 110 ? -31.255 -9.393 14.120 1.00 90.44 110 ALA A CA 1
ATOM 855 C C . ALA A 1 110 ? -30.111 -9.908 13.238 1.00 90.44 110 ALA A C 1
ATOM 857 O O . ALA A 1 110 ? -29.039 -9.306 13.209 1.00 90.44 110 ALA A O 1
ATOM 858 N N . ARG A 1 111 ? -30.359 -10.959 12.446 1.00 93.19 111 ARG A N 1
ATOM 859 C CA . ARG A 1 111 ? -29.386 -11.494 11.485 1.00 93.19 111 ARG A CA 1
ATOM 860 C C . ARG A 1 111 ? -29.002 -10.476 10.418 1.00 93.19 111 ARG A C 1
ATOM 862 O O . ARG A 1 111 ? -27.815 -10.269 10.189 1.00 93.19 111 ARG A O 1
ATOM 869 N N . LEU A 1 112 ? -29.988 -9.844 9.780 1.00 92.88 112 LEU A N 1
ATOM 870 C CA . LEU A 1 112 ? -29.761 -8.840 8.740 1.00 92.88 112 LEU A CA 1
ATOM 871 C C . LEU A 1 112 ? -28.842 -7.722 9.252 1.00 92.88 112 LEU A C 1
ATOM 873 O O . LEU A 1 112 ? -27.781 -7.490 8.677 1.00 92.88 112 LEU A O 1
ATOM 877 N N . PHE A 1 113 ? -29.217 -7.074 10.358 1.00 93.12 113 PHE A N 1
ATOM 878 C CA . PHE A 1 113 ? -28.445 -5.964 10.917 1.00 93.12 113 PHE A CA 1
ATOM 879 C C . PHE A 1 113 ? -27.086 -6.401 11.458 1.00 93.12 113 PHE A C 1
ATOM 881 O O . 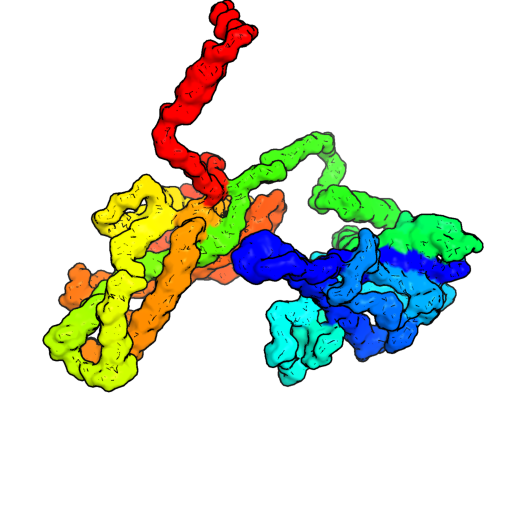PHE A 1 113 ? -26.120 -5.663 11.304 1.00 93.12 113 PHE A O 1
ATOM 888 N N . SER A 1 114 ? -26.971 -7.603 12.023 1.00 93.56 114 SER A N 1
ATOM 889 C CA . SER A 1 114 ? -25.687 -8.102 12.527 1.00 93.56 114 SER A CA 1
ATOM 890 C C . SER A 1 114 ? -24.703 -8.402 11.400 1.00 93.56 114 SER A C 1
ATOM 892 O O . SER A 1 114 ? -23.545 -8.016 11.499 1.00 93.56 114 SER A O 1
ATOM 894 N N . VAL A 1 115 ? -25.145 -9.025 10.300 1.00 93.94 115 VAL A N 1
ATOM 895 C CA . VAL A 1 115 ? -24.267 -9.305 9.149 1.00 93.94 115 VAL A CA 1
ATOM 896 C C . VAL A 1 115 ? -23.792 -8.005 8.499 1.00 93.94 115 VAL A C 1
ATOM 898 O O . VAL A 1 115 ? -22.601 -7.868 8.229 1.00 93.94 115 VAL A O 1
ATOM 901 N N . PHE A 1 116 ? -24.679 -7.019 8.314 1.00 93.31 116 PHE A N 1
ATOM 902 C CA . PHE A 1 116 ? -24.256 -5.681 7.885 1.00 93.31 116 PHE A CA 1
ATOM 903 C C . PHE A 1 116 ? -23.288 -5.047 8.883 1.00 93.31 116 PHE A C 1
ATOM 905 O O . PHE A 1 116 ? -22.238 -4.547 8.488 1.00 93.31 116 PHE A O 1
ATOM 912 N N . GLY A 1 117 ? -23.618 -5.101 10.171 1.00 89.25 117 GLY A N 1
ATOM 913 C CA . GLY A 1 117 ? -22.810 -4.520 11.229 1.00 89.25 117 GLY A CA 1
ATOM 914 C C . GLY A 1 117 ? -21.402 -5.096 11.295 1.00 89.25 117 GLY A C 1
ATOM 915 O O . GLY A 1 117 ? -20.453 -4.341 11.467 1.00 89.25 117 GLY A O 1
ATOM 916 N N . LEU A 1 118 ? -21.250 -6.406 11.097 1.00 91.06 118 LEU A N 1
ATOM 917 C CA . LEU A 1 118 ? -19.957 -7.090 11.088 1.00 91.06 118 LEU A CA 1
ATOM 918 C C . LEU A 1 118 ? -19.086 -6.659 9.908 1.00 91.06 118 LEU A C 1
ATOM 920 O O . LEU A 1 118 ? -17.906 -6.364 10.089 1.00 91.06 118 LEU A O 1
ATOM 924 N N . LEU A 1 119 ? -19.675 -6.545 8.715 1.00 90.38 119 LEU A N 1
ATOM 925 C CA . LEU A 1 119 ? -18.966 -6.040 7.537 1.00 90.38 119 LEU A CA 1
ATOM 926 C C . LEU A 1 119 ? -18.539 -4.582 7.730 1.00 90.38 119 LEU A C 1
ATOM 928 O O . LEU A 1 119 ? -17.396 -4.230 7.442 1.00 90.38 119 LEU A O 1
ATOM 932 N N . LEU A 1 120 ? -19.431 -3.740 8.259 1.00 87.31 120 LEU A N 1
ATOM 933 C CA . LEU A 1 120 ? -19.152 -2.327 8.516 1.00 87.31 120 LEU A CA 1
ATOM 934 C C . LEU A 1 120 ? -18.119 -2.128 9.637 1.00 87.31 120 LEU A C 1
ATOM 936 O O . LEU A 1 120 ? -17.271 -1.245 9.524 1.00 87.31 120 LEU A O 1
ATOM 940 N N . ALA A 1 121 ? -18.138 -2.963 10.679 1.00 81.88 121 ALA A N 1
ATOM 941 C CA . ALA A 1 121 ? -17.146 -2.946 11.757 1.00 81.88 121 ALA A CA 1
ATOM 942 C C . ALA A 1 121 ? -15.737 -3.326 11.264 1.00 81.88 121 ALA A C 1
ATOM 944 O O . ALA A 1 121 ? -14.744 -2.852 11.808 1.00 81.88 121 ALA A O 1
ATOM 945 N N . GLU A 1 122 ? -15.642 -4.141 10.211 1.00 82.56 122 GLU A N 1
ATOM 946 C CA . GLU A 1 122 ? -14.384 -4.509 9.546 1.00 82.56 122 GLU A CA 1
ATOM 947 C C . GLU A 1 122 ? -14.021 -3.591 8.365 1.00 82.56 122 GLU A C 1
ATOM 949 O O . GLU A 1 122 ? -13.118 -3.907 7.584 1.00 82.56 122 GLU A O 1
ATOM 954 N N . SER A 1 123 ? -14.727 -2.465 8.209 1.00 83.12 123 SER A N 1
ATOM 955 C CA . SER A 1 123 ? -14.550 -1.512 7.105 1.00 83.12 123 SER A CA 1
ATOM 956 C C . SER A 1 123 ? -14.692 -2.154 5.713 1.00 83.12 123 SER A C 1
ATOM 958 O O . SER A 1 123 ? -14.041 -1.748 4.750 1.00 83.12 123 SER A O 1
ATOM 960 N N . ARG A 1 124 ? -15.546 -3.177 5.585 1.00 86.06 124 ARG A N 1
ATOM 961 C CA . ARG A 1 124 ? -15.858 -3.876 4.329 1.00 86.06 124 ARG A CA 1
ATOM 962 C C . ARG A 1 124 ? -17.130 -3.299 3.710 1.00 86.06 124 ARG A C 1
ATOM 964 O O . ARG A 1 124 ? -18.203 -3.885 3.817 1.00 86.06 124 ARG A O 1
ATOM 971 N N . SER A 1 125 ? -17.009 -2.139 3.068 1.00 83.44 125 SER A N 1
ATOM 972 C CA . SER A 1 125 ? -18.145 -1.420 2.472 1.00 83.44 125 SER A CA 1
ATOM 973 C C . SER A 1 125 ? -18.273 -1.563 0.951 1.00 83.44 125 SER A C 1
ATOM 975 O O . SER A 1 125 ? -19.353 -1.309 0.428 1.00 83.44 125 SER A O 1
ATOM 977 N N . ASP A 1 126 ? -17.215 -1.980 0.246 1.00 87.00 126 ASP A N 1
ATOM 978 C CA . ASP A 1 126 ? -17.207 -2.137 -1.216 1.00 87.00 126 ASP A CA 1
ATOM 979 C C . ASP A 1 126 ? -17.263 -3.620 -1.644 1.00 87.00 126 ASP A C 1
ATOM 981 O O . ASP A 1 126 ? -16.266 -4.338 -1.500 1.00 87.00 126 ASP A O 1
ATOM 985 N N . PRO A 1 127 ? -18.390 -4.085 -2.221 1.00 86.06 127 PRO A N 1
ATOM 986 C CA . PRO A 1 127 ? -18.538 -5.451 -2.727 1.00 86.06 127 PRO A CA 1
ATOM 987 C C . PRO A 1 127 ? -17.643 -5.796 -3.917 1.00 86.06 127 PRO A C 1
ATOM 989 O O . PRO A 1 127 ? -17.369 -6.973 -4.159 1.00 86.06 127 PRO A O 1
ATOM 992 N N . THR A 1 128 ? -17.197 -4.789 -4.669 1.00 85.00 128 THR A N 1
ATOM 993 C CA . THR A 1 128 ? -16.355 -4.966 -5.859 1.00 85.00 128 THR A CA 1
ATOM 994 C C . THR A 1 128 ? -14.868 -4.989 -5.524 1.00 85.00 128 THR A C 1
ATOM 996 O O . THR A 1 128 ? -14.074 -5.483 -6.326 1.00 85.00 128 THR A O 1
ATOM 999 N N . LEU A 1 129 ? -14.491 -4.507 -4.332 1.00 82.62 129 LEU A N 1
ATOM 1000 C CA . LEU A 1 129 ? -13.104 -4.322 -3.895 1.00 82.62 129 LEU A CA 1
ATOM 1001 C C . LEU A 1 129 ? -12.271 -3.540 -4.930 1.00 82.62 129 LEU A C 1
ATOM 1003 O O . LEU A 1 129 ? -11.137 -3.909 -5.235 1.00 82.62 129 LEU A O 1
ATOM 1007 N N . GLY A 1 130 ? -12.864 -2.498 -5.514 1.00 78.88 130 GLY A N 1
ATOM 1008 C CA . GLY A 1 130 ? -12.251 -1.657 -6.541 1.00 78.88 130 GLY A CA 1
ATOM 1009 C C . GLY A 1 130 ? -12.156 -2.279 -7.940 1.00 78.88 130 GLY A C 1
ATOM 1010 O O . GLY A 1 130 ? -11.588 -1.652 -8.835 1.00 78.88 130 GLY A O 1
ATOM 1011 N N . LYS A 1 131 ? -12.689 -3.487 -8.169 1.00 79.75 131 LYS A N 1
ATOM 1012 C CA . LYS A 1 131 ? -12.723 -4.097 -9.508 1.00 79.75 131 LYS A CA 1
ATOM 1013 C C . LYS A 1 131 ? -13.809 -3.464 -10.374 1.00 79.75 131 LYS A C 1
ATOM 1015 O O . LYS A 1 131 ? -14.936 -3.268 -9.922 1.00 79.75 131 LYS A O 1
ATOM 1020 N N . ALA A 1 132 ? -13.520 -3.226 -11.654 1.00 80.12 132 ALA A N 1
ATOM 1021 C CA . ALA A 1 132 ? -14.575 -2.863 -12.593 1.00 80.12 132 ALA A CA 1
ATOM 1022 C C . ALA A 1 132 ? -15.439 -4.090 -12.925 1.00 80.12 132 ALA A C 1
ATOM 1024 O O . ALA A 1 132 ? -14.977 -5.228 -12.870 1.00 80.12 132 ALA A O 1
ATOM 1025 N N . LEU A 1 133 ? -16.685 -3.866 -13.356 1.00 79.12 133 LEU A N 1
ATOM 1026 C CA . LEU A 1 133 ? -17.617 -4.944 -13.723 1.00 79.12 133 LEU A CA 1
ATOM 1027 C C . LEU A 1 133 ? -17.035 -5.903 -14.781 1.00 79.12 133 LEU A C 1
ATOM 1029 O O . LEU A 1 133 ? -17.295 -7.099 -14.741 1.00 79.12 133 LEU A O 1
ATOM 1033 N N . ARG A 1 134 ? -16.205 -5.385 -15.697 1.00 80.50 134 ARG A N 1
ATOM 1034 C CA . ARG A 1 134 ? -15.495 -6.170 -16.725 1.00 80.50 134 ARG A CA 1
ATOM 1035 C C . ARG A 1 134 ? -14.390 -7.080 -16.173 1.00 80.50 134 ARG A C 1
ATOM 1037 O O . ARG A 1 134 ? -14.009 -8.029 -16.848 1.00 80.50 134 ARG A O 1
ATOM 1044 N N . ASP A 1 135 ? -13.868 -6.765 -14.989 1.00 83.00 135 ASP A N 1
ATOM 1045 C CA . ASP A 1 135 ? -12.780 -7.500 -14.337 1.00 83.00 135 ASP A CA 1
ATOM 1046 C C . ASP A 1 135 ? -13.320 -8.605 -13.410 1.00 83.00 135 ASP A C 1
ATOM 1048 O O . ASP A 1 135 ? -12.552 -9.426 -12.902 1.00 83.00 135 ASP A O 1
ATOM 1052 N N . LEU A 1 136 ? -14.639 -8.630 -13.178 1.00 82.75 136 LEU A N 1
ATOM 1053 C CA . LEU A 1 136 ? -15.318 -9.695 -12.448 1.00 82.75 136 LEU A CA 1
ATOM 1054 C C . LEU A 1 136 ? -15.533 -10.896 -13.370 1.00 82.75 136 LEU A C 1
ATOM 1056 O O . LEU A 1 136 ? -16.055 -10.769 -14.478 1.00 82.75 136 LEU A O 1
ATOM 1060 N N . SER A 1 137 ? -15.130 -12.078 -12.905 1.00 81.06 137 SER A N 1
ATOM 1061 C CA . SER A 1 137 ? -15.213 -13.313 -13.684 1.00 81.06 137 SER A CA 1
ATOM 1062 C C . SER A 1 137 ? -16.056 -14.362 -12.959 1.00 81.06 137 SER A C 1
ATOM 1064 O O . SER A 1 137 ? -15.700 -14.753 -11.842 1.00 81.06 137 SER A O 1
ATOM 1066 N N . PRO A 1 138 ? -17.107 -14.925 -13.595 1.00 83.19 138 PRO A N 1
ATOM 1067 C CA . PRO A 1 138 ? -17.887 -16.000 -12.981 1.00 83.19 138 PRO A CA 1
ATOM 1068 C C . PRO A 1 138 ? -17.011 -17.210 -12.622 1.00 83.19 138 PRO A C 1
ATOM 1070 O O . PRO A 1 138 ? -17.237 -17.871 -11.612 1.00 83.19 138 PRO A O 1
ATOM 1073 N N . GLY A 1 139 ? -15.957 -17.468 -13.412 1.00 79.19 139 GLY A N 1
ATOM 1074 C CA . GLY A 1 139 ? -15.006 -18.560 -13.182 1.00 79.19 139 GLY A CA 1
ATOM 1075 C C . GLY A 1 139 ? -14.149 -18.399 -11.921 1.00 79.19 139 GLY A C 1
ATOM 1076 O O . GLY A 1 139 ? -13.633 -19.389 -11.413 1.00 79.19 139 GLY A O 1
ATOM 1077 N N . ALA A 1 140 ? -14.028 -17.182 -11.384 1.00 80.38 140 ALA A N 1
ATOM 1078 C CA . ALA A 1 140 ? -13.361 -16.910 -10.111 1.00 80.38 140 ALA A CA 1
ATOM 1079 C C . ALA A 1 140 ? -14.317 -16.993 -8.903 1.00 80.38 140 ALA A C 1
ATOM 1081 O O . ALA A 1 140 ? -13.889 -16.793 -7.766 1.00 80.38 140 ALA A O 1
ATOM 1082 N N . GLY A 1 141 ? -15.602 -17.288 -9.136 1.00 79.25 141 GLY A N 1
ATOM 1083 C CA . GLY A 1 141 ? -16.645 -17.216 -8.118 1.00 79.25 141 GLY A CA 1
ATOM 1084 C C . GLY A 1 141 ? -17.131 -15.790 -7.847 1.00 79.25 141 GLY A C 1
ATOM 1085 O O . GLY A 1 141 ? -17.672 -15.551 -6.770 1.00 79.25 141 GLY A O 1
ATOM 1086 N N . ASP A 1 142 ? -16.935 -14.856 -8.784 1.00 84.81 142 ASP A N 1
ATOM 1087 C CA . ASP A 1 142 ? -17.521 -13.512 -8.725 1.00 84.81 142 ASP A CA 1
ATOM 1088 C C . ASP A 1 142 ? -18.995 -13.536 -9.186 1.00 84.81 142 ASP A C 1
ATOM 1090 O O . ASP A 1 142 ? -19.421 -14.411 -9.944 1.00 84.81 142 ASP A O 1
ATOM 1094 N N . GLU A 1 143 ? -19.789 -12.567 -8.734 1.00 82.06 143 GLU A N 1
ATOM 1095 C CA . GLU A 1 143 ? -21.126 -12.268 -9.255 1.00 82.06 143 GLU A CA 1
ATOM 1096 C C . GLU A 1 143 ? -21.033 -11.087 -10.222 1.00 82.06 143 GLU A C 1
ATOM 1098 O O . GLU A 1 143 ? -20.566 -10.010 -9.851 1.00 82.06 143 GLU A O 1
ATOM 1103 N N . VAL A 1 144 ? -21.445 -11.308 -11.472 1.00 81.44 144 VAL A N 1
ATOM 1104 C CA . VAL A 1 144 ? -21.270 -10.352 -12.584 1.00 81.44 144 VAL A CA 1
ATOM 1105 C C . VAL A 1 144 ? -22.588 -9.650 -12.927 1.00 81.44 144 VAL A C 1
ATOM 1107 O O . VAL A 1 144 ? -22.758 -9.126 -14.023 1.00 81.44 144 VAL A O 1
ATOM 1110 N N . ASP A 1 145 ? -23.551 -9.639 -12.002 1.00 80.69 145 ASP A N 1
ATOM 1111 C CA . ASP A 1 145 ? -24.786 -8.884 -12.199 1.00 80.69 145 ASP A CA 1
ATOM 1112 C C . ASP A 1 145 ? -24.475 -7.372 -12.158 1.00 80.69 145 ASP A C 1
ATOM 1114 O O . ASP A 1 145 ? -23.999 -6.879 -11.129 1.00 80.69 145 ASP A O 1
ATOM 1118 N N . PRO A 1 146 ? -24.771 -6.605 -13.230 1.00 75.31 146 PRO A N 1
ATOM 1119 C CA . PRO A 1 146 ? -24.611 -5.150 -13.236 1.00 75.31 146 PRO A CA 1
ATOM 1120 C C . PRO A 1 146 ? -25.336 -4.438 -12.082 1.00 75.31 146 PRO A C 1
ATOM 1122 O O . PRO A 1 146 ? -24.945 -3.342 -11.682 1.00 75.31 146 PRO A O 1
ATOM 1125 N N . GLY A 1 147 ? -26.407 -5.038 -11.559 1.00 73.69 147 GLY A N 1
ATOM 1126 C CA . GLY A 1 147 ? -27.225 -4.494 -10.484 1.00 73.69 147 GLY A CA 1
ATOM 1127 C C . GLY A 1 147 ? -26.712 -4.767 -9.068 1.00 73.69 147 GLY A C 1
ATOM 1128 O O . GLY A 1 147 ? -27.179 -4.086 -8.149 1.00 73.69 147 GLY A O 1
ATOM 1129 N N . HIS A 1 148 ? -25.808 -5.737 -8.879 1.00 80.81 148 HIS A N 1
ATOM 1130 C CA . HIS A 1 148 ? -25.193 -6.075 -7.589 1.00 80.81 148 HIS A CA 1
ATOM 1131 C C . HIS A 1 148 ? -23.885 -6.878 -7.772 1.00 80.81 148 HIS A C 1
ATOM 1133 O O . HIS A 1 148 ? -23.814 -8.066 -7.468 1.00 80.81 148 HIS A O 1
ATOM 1139 N N . PRO A 1 149 ? -22.825 -6.243 -8.285 1.00 85.00 149 PRO A N 1
ATOM 1140 C CA . PRO A 1 149 ? -21.563 -6.930 -8.519 1.00 85.00 149 PRO A CA 1
ATOM 1141 C C . PRO A 1 149 ? -20.902 -7.343 -7.197 1.00 85.00 149 PRO A C 1
ATOM 1143 O O . PRO A 1 149 ? -20.790 -6.527 -6.282 1.00 85.00 149 PRO A O 1
ATOM 1146 N N . VAL A 1 150 ? -20.423 -8.588 -7.100 1.00 87.25 150 VAL A N 1
ATOM 1147 C CA . VAL A 1 150 ? -19.758 -9.104 -5.888 1.00 87.25 150 VAL A CA 1
ATOM 1148 C C . VAL A 1 150 ? -18.471 -9.837 -6.241 1.00 87.25 150 VAL A C 1
ATOM 1150 O O . VAL A 1 150 ? -18.492 -10.843 -6.946 1.00 87.25 150 VAL A O 1
ATOM 1153 N N . ALA A 1 151 ? -17.345 -9.391 -5.687 1.00 88.94 151 ALA A N 1
ATOM 1154 C CA . ALA A 1 151 ? -16.069 -10.085 -5.812 1.00 88.94 151 ALA A CA 1
ATOM 1155 C C . ALA A 1 151 ? -16.004 -11.334 -4.909 1.00 88.94 151 ALA A C 1
ATOM 1157 O O . ALA A 1 151 ? -16.511 -11.356 -3.785 1.00 88.94 151 ALA A O 1
ATOM 1158 N N . ALA A 1 152 ? -15.287 -12.366 -5.344 1.00 85.44 152 ALA A N 1
ATOM 1159 C CA . ALA A 1 152 ? -15.127 -13.639 -4.650 1.00 85.44 152 ALA A CA 1
ATOM 1160 C C . ALA A 1 152 ? -14.517 -13.468 -3.252 1.00 85.44 152 ALA A C 1
ATOM 1162 O O . ALA A 1 152 ? -14.905 -14.151 -2.304 1.00 85.44 152 ALA A O 1
ATOM 1163 N N . GLN A 1 153 ? -13.589 -12.520 -3.091 1.00 85.94 153 GLN A N 1
ATOM 1164 C CA . GLN A 1 153 ? -13.028 -12.180 -1.784 1.00 85.94 153 GLN A CA 1
ATOM 1165 C C . GLN A 1 153 ? -14.072 -11.522 -0.871 1.00 85.94 153 GLN A C 1
ATOM 1167 O O . GLN A 1 153 ? -14.135 -11.854 0.310 1.00 85.94 153 GLN A O 1
ATOM 1172 N N . PHE A 1 154 ? -14.945 -10.665 -1.408 1.00 89.81 154 PHE A N 1
ATOM 1173 C CA . PHE A 1 154 ? -16.046 -10.090 -0.635 1.00 89.81 154 PHE A CA 1
ATOM 1174 C C . PHE A 1 154 ? -17.045 -11.165 -0.187 1.00 89.81 154 PHE A C 1
ATOM 1176 O O . PHE A 1 154 ? -17.476 -11.179 0.963 1.00 89.81 154 PHE A O 1
ATOM 1183 N N . ARG A 1 155 ? -17.323 -12.156 -1.042 1.00 88.62 155 ARG A N 1
ATOM 1184 C CA . ARG A 1 155 ? -18.141 -13.326 -0.682 1.00 88.62 155 ARG A CA 1
ATOM 1185 C C . ARG A 1 155 ? -17.565 -14.124 0.490 1.00 88.62 155 ARG A C 1
ATOM 1187 O O . ARG A 1 155 ? -18.326 -14.635 1.312 1.00 88.62 155 ARG A O 1
ATOM 1194 N N . ARG A 1 156 ? -16.236 -14.212 0.610 1.00 87.62 156 ARG A N 1
ATOM 1195 C CA . ARG A 1 156 ? -15.593 -14.822 1.787 1.00 87.62 156 ARG A CA 1
ATOM 1196 C C . ARG A 1 156 ? -15.886 -14.022 3.051 1.00 87.62 156 ARG A C 1
ATOM 1198 O O . ARG A 1 156 ? -16.276 -14.627 4.039 1.00 87.62 156 ARG A O 1
ATOM 1205 N N . HIS A 1 157 ? -15.791 -12.692 3.002 1.00 90.56 157 HIS A N 1
ATOM 1206 C CA . HIS A 1 157 ? -16.156 -11.832 4.135 1.00 90.56 157 HIS A CA 1
ATOM 1207 C C . HIS A 1 157 ? -17.632 -11.990 4.529 1.00 90.56 157 HIS A C 1
ATOM 1209 O O . HIS A 1 157 ? -17.926 -12.142 5.710 1.00 90.56 157 HIS A O 1
ATOM 1215 N N . LEU A 1 158 ? -18.544 -12.061 3.552 1.00 91.94 158 LEU A N 1
ATOM 1216 C CA . LEU A 1 158 ? -19.964 -12.351 3.795 1.00 91.94 158 LEU A CA 1
ATOM 1217 C C . LEU A 1 158 ? -20.173 -13.701 4.491 1.00 91.94 158 LEU A C 1
ATOM 1219 O O . LEU A 1 158 ? -20.956 -13.807 5.432 1.00 91.94 158 LEU A O 1
ATOM 1223 N N . THR A 1 159 ? -19.448 -14.725 4.043 1.00 92.50 159 THR A N 1
ATOM 1224 C CA . THR A 1 159 ? -19.521 -16.071 4.624 1.00 92.50 159 THR A CA 1
ATOM 1225 C C . THR A 1 159 ? -18.989 -16.085 6.055 1.00 92.50 159 THR A C 1
ATOM 1227 O O . THR A 1 159 ? -19.627 -16.665 6.928 1.00 92.50 159 THR A O 1
ATOM 1230 N N . THR A 1 160 ? -17.870 -15.406 6.319 1.00 92.38 160 THR A N 1
ATOM 1231 C CA . THR A 1 160 ? -17.306 -15.269 7.668 1.00 92.38 160 THR A CA 1
ATOM 1232 C C . THR A 1 160 ? -18.253 -14.518 8.602 1.00 92.38 160 THR A C 1
ATOM 1234 O O . THR A 1 160 ? -18.505 -14.991 9.706 1.00 92.38 160 THR A O 1
ATOM 1237 N N . ALA A 1 161 ? -18.829 -13.398 8.156 1.00 93.31 161 ALA A N 1
ATOM 1238 C CA . ALA A 1 161 ? -19.775 -12.619 8.955 1.00 93.31 161 ALA A CA 1
ATOM 1239 C C . ALA A 1 161 ? -21.041 -13.423 9.295 1.00 93.31 161 ALA A C 1
ATOM 1241 O O . ALA A 1 161 ? -21.517 -13.391 10.429 1.00 93.31 161 ALA A O 1
ATOM 1242 N N . LEU A 1 162 ? -21.572 -14.186 8.331 1.00 93.94 162 LEU A N 1
ATOM 1243 C CA . LEU A 1 162 ? -22.716 -15.065 8.577 1.00 93.94 162 LEU A CA 1
ATOM 1244 C C . LEU A 1 162 ? -22.365 -16.206 9.542 1.00 93.94 162 LEU A C 1
ATOM 1246 O O . LEU A 1 162 ? -23.164 -16.511 10.422 1.00 93.94 162 LEU A O 1
ATOM 1250 N N . ALA A 1 163 ? -21.181 -16.808 9.406 1.00 92.31 163 ALA A N 1
ATOM 1251 C CA . ALA A 1 163 ? -20.722 -17.861 10.307 1.00 92.31 163 ALA A CA 1
ATOM 1252 C C . ALA A 1 163 ? -20.553 -17.354 11.749 1.00 92.31 163 ALA A C 1
ATOM 1254 O O . ALA A 1 163 ? -20.980 -18.030 12.681 1.00 92.31 163 ALA A O 1
ATOM 1255 N N . GLU A 1 164 ? -19.997 -16.152 11.936 1.00 92.81 164 GLU A N 1
ATOM 1256 C CA . GLU A 1 164 ? -19.861 -15.533 13.260 1.00 92.81 164 GLU A CA 1
ATOM 1257 C C . GLU A 1 164 ? -21.224 -15.264 13.910 1.00 92.81 164 GLU A C 1
ATOM 1259 O O . GLU A 1 164 ? -21.406 -15.524 15.103 1.00 92.81 164 GLU A O 1
ATOM 1264 N N . PHE A 1 165 ? -22.196 -14.779 13.131 1.00 93.94 165 PHE A N 1
ATOM 1265 C CA . PHE A 1 165 ? -23.562 -14.624 13.622 1.00 93.94 165 PHE A CA 1
ATOM 1266 C C . PHE A 1 165 ? -24.171 -15.977 14.006 1.00 93.94 165 PHE A C 1
ATOM 1268 O O . PHE A 1 165 ? -24.707 -16.105 15.102 1.00 93.94 165 PHE A O 1
ATOM 1275 N N . ASP A 1 166 ? -24.087 -16.986 13.134 1.00 92.25 166 ASP A N 1
ATOM 1276 C CA . ASP A 1 166 ? -24.707 -18.295 13.367 1.00 92.25 166 ASP A CA 1
ATOM 1277 C C . ASP A 1 166 ? -24.092 -19.016 14.589 1.00 92.25 166 ASP A C 1
ATOM 1279 O O . ASP A 1 166 ? -24.818 -19.688 15.321 1.00 92.25 166 ASP A O 1
ATOM 1283 N N . GLU A 1 167 ? -22.794 -18.832 14.874 1.00 92.19 167 GLU A N 1
ATOM 1284 C CA . GLU A 1 167 ? -22.131 -19.376 16.075 1.00 92.19 167 GLU A CA 1
ATOM 1285 C C . GLU A 1 167 ? -22.690 -18.770 17.375 1.00 92.19 167 GLU A C 1
ATOM 1287 O O . GLU A 1 167 ? -22.761 -19.447 18.401 1.00 92.19 167 GLU A O 1
ATOM 1292 N N . ARG A 1 168 ? -23.084 -17.489 17.350 1.00 92.06 168 ARG A N 1
ATOM 1293 C CA . ARG A 1 168 ? -23.428 -16.707 18.554 1.00 92.06 168 ARG A CA 1
ATOM 1294 C C . ARG A 1 168 ? -24.777 -16.002 18.448 1.00 92.06 168 ARG A C 1
ATOM 1296 O O . ARG A 1 168 ? -24.986 -14.956 19.066 1.00 92.06 168 ARG A O 1
ATOM 1303 N N . ALA A 1 169 ? -25.703 -16.589 17.695 1.00 91.12 169 ALA A N 1
ATOM 1304 C CA . ALA A 1 169 ? -26.992 -15.985 17.366 1.00 91.12 169 ALA A CA 1
ATOM 1305 C C . ALA A 1 169 ? -27.781 -15.464 18.588 1.00 91.12 169 ALA A C 1
ATOM 1307 O O . ALA A 1 169 ? -28.272 -14.337 18.508 1.00 91.12 169 ALA A O 1
ATOM 1308 N N . PRO A 1 170 ? -27.855 -16.176 19.738 1.00 91.44 170 PRO A N 1
ATOM 1309 C CA . PRO A 1 170 ? -28.598 -15.692 20.906 1.00 91.44 170 PRO A CA 1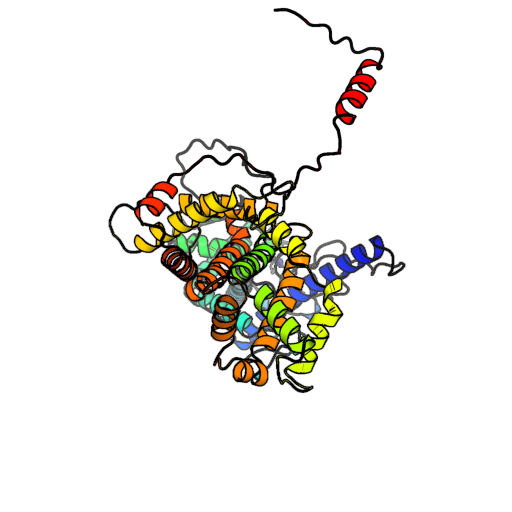
ATOM 1310 C C . PRO A 1 170 ? -28.098 -14.343 21.438 1.00 91.44 170 PRO A C 1
ATOM 1312 O O . PRO A 1 170 ? -28.899 -13.483 21.804 1.00 91.44 170 PRO A O 1
ATOM 1315 N N . MET A 1 171 ? -26.780 -14.123 21.424 1.00 91.62 171 MET A N 1
ATOM 1316 C CA . MET A 1 171 ? -26.173 -12.872 21.878 1.00 91.62 171 MET A CA 1
ATOM 1317 C C . MET A 1 171 ? -26.527 -11.711 20.946 1.00 91.62 171 MET A C 1
ATOM 1319 O O . MET A 1 171 ? -26.952 -10.654 21.407 1.00 91.62 171 MET A O 1
ATOM 1323 N N . TYR A 1 172 ? -26.398 -11.913 19.633 1.00 92.88 172 TYR A N 1
ATOM 1324 C CA . TYR A 1 172 ? -26.747 -10.897 18.638 1.00 92.88 172 TYR A CA 1
ATOM 1325 C C . TYR A 1 172 ? -28.245 -10.561 18.662 1.00 92.88 172 TYR A C 1
ATOM 1327 O O . TYR A 1 172 ? -28.611 -9.389 18.590 1.00 92.88 172 TYR A O 1
ATOM 1335 N N . GLU A 1 173 ? -29.115 -11.564 18.821 1.00 92.31 173 GLU A N 1
ATOM 1336 C CA . GLU A 1 173 ? -30.563 -11.372 18.974 1.00 92.31 173 GLU A CA 1
ATOM 1337 C C . GLU A 1 173 ? -30.899 -10.549 20.229 1.00 92.31 173 GLU A C 1
ATOM 1339 O O . GLU A 1 173 ? -31.718 -9.622 20.163 1.00 92.31 173 GLU A O 1
ATOM 1344 N N . ARG A 1 174 ? -30.239 -10.836 21.360 1.00 91.25 174 ARG A N 1
ATOM 1345 C CA . ARG A 1 174 ? -30.426 -10.100 22.619 1.00 91.25 174 ARG A CA 1
ATOM 1346 C C . ARG A 1 174 ? -29.944 -8.652 22.508 1.00 91.25 174 ARG A C 1
ATOM 1348 O O . ARG A 1 174 ? -30.696 -7.743 22.848 1.00 91.25 174 ARG A O 1
ATOM 1355 N N . VAL A 1 175 ? -28.737 -8.435 21.982 1.00 92.00 175 VAL A N 1
ATOM 1356 C CA . VAL A 1 175 ? -28.144 -7.099 21.779 1.00 92.00 175 VAL A CA 1
ATOM 1357 C C . VAL A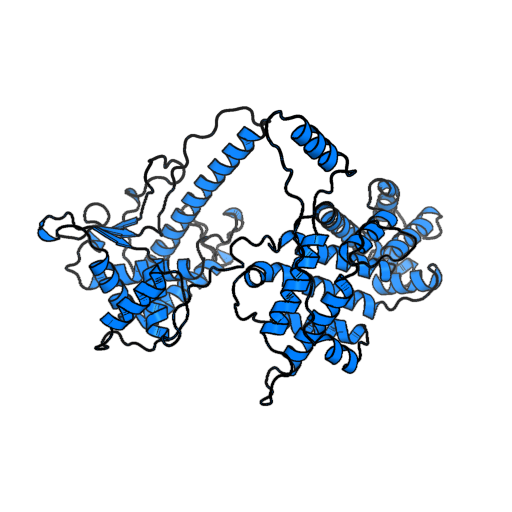 1 175 ? -28.997 -6.243 20.851 1.00 92.00 175 VAL A C 1
ATOM 1359 O O . VAL A 1 175 ? -29.260 -5.083 21.157 1.00 92.00 175 VAL A O 1
ATOM 1362 N N . TYR A 1 176 ? -29.460 -6.813 19.738 1.00 92.00 176 TYR A N 1
ATOM 1363 C CA . TYR A 1 176 ? -30.352 -6.121 18.812 1.00 92.00 176 TYR A CA 1
ATOM 1364 C C . TYR A 1 176 ? -31.668 -5.710 19.489 1.00 92.00 176 TYR A C 1
ATOM 1366 O O . TYR A 1 176 ? -32.108 -4.572 19.325 1.00 92.00 176 TYR A O 1
ATOM 1374 N N . THR A 1 177 ? -32.273 -6.603 20.279 1.00 89.44 177 THR A N 1
ATOM 1375 C CA . THR A 1 177 ? -33.530 -6.318 20.990 1.00 89.44 177 THR A CA 1
ATOM 1376 C C . THR A 1 177 ? -33.358 -5.163 21.980 1.00 89.44 177 THR A C 1
ATOM 1378 O O . THR A 1 177 ? -34.124 -4.203 21.932 1.00 89.44 177 THR A O 1
ATOM 1381 N N . GLU A 1 178 ? -32.310 -5.196 22.804 1.00 88.94 178 GLU A N 1
ATOM 1382 C CA . GLU A 1 178 ? -32.033 -4.138 23.787 1.00 88.94 178 GLU A CA 1
ATOM 1383 C C . GLU A 1 178 ? -31.681 -2.794 23.135 1.00 88.94 178 GLU A C 1
ATOM 1385 O O . GLU A 1 178 ? -32.153 -1.736 23.560 1.00 88.94 178 GLU A O 1
ATOM 1390 N N . LEU A 1 179 ? -30.887 -2.809 22.058 1.00 88.94 179 LEU A N 1
ATOM 1391 C CA . LEU A 1 179 ? -30.554 -1.588 21.325 1.00 88.94 179 LEU A CA 1
ATOM 1392 C C . LEU A 1 179 ? -31.803 -0.962 20.699 1.00 88.94 179 LEU A C 1
ATOM 1394 O O . LEU A 1 179 ? -31.992 0.254 20.762 1.00 88.94 179 LEU A O 1
ATOM 1398 N N . ARG A 1 180 ? -32.678 -1.789 20.123 1.00 87.25 180 ARG A N 1
ATOM 1399 C CA . ARG A 1 180 ? -33.948 -1.349 19.547 1.00 87.25 180 ARG A CA 1
ATOM 1400 C C . ARG A 1 180 ? -34.842 -0.701 20.603 1.00 87.25 180 ARG A C 1
ATOM 1402 O O . ARG A 1 180 ? -35.361 0.389 20.367 1.00 87.25 180 ARG A O 1
ATOM 1409 N N . GLU A 1 181 ? -35.023 -1.342 21.754 1.00 85.50 181 GLU A N 1
ATOM 1410 C CA . GLU A 1 181 ? -35.884 -0.831 22.829 1.00 85.50 181 GLU A CA 1
ATOM 1411 C C . GLU A 1 181 ? -35.390 0.522 23.354 1.00 85.50 181 GLU A C 1
ATOM 1413 O O . GLU A 1 181 ? -36.173 1.465 23.466 1.00 85.50 181 GLU A O 1
ATOM 1418 N N . ARG A 1 182 ? -34.078 0.669 23.560 1.00 85.00 182 ARG A N 1
ATOM 1419 C CA . ARG A 1 182 ? -33.470 1.910 24.072 1.00 85.00 182 ARG A CA 1
ATOM 1420 C C . ARG A 1 182 ? -33.439 3.061 23.068 1.00 85.00 182 ARG A C 1
ATOM 1422 O O . ARG A 1 182 ? -33.392 4.219 23.469 1.00 85.00 182 ARG A O 1
ATOM 1429 N N . THR A 1 183 ? -33.451 2.758 21.773 1.00 84.50 183 THR A N 1
ATOM 1430 C CA . THR A 1 183 ? -33.440 3.762 20.693 1.00 84.50 183 THR A CA 1
ATOM 1431 C C . THR A 1 183 ? -34.828 4.065 20.137 1.00 84.50 183 THR A C 1
ATOM 1433 O O . THR A 1 183 ? -34.969 4.869 19.211 1.00 84.50 183 THR A O 1
ATOM 1436 N N . THR A 1 184 ? -35.864 3.420 20.674 1.00 84.75 184 THR A N 1
ATOM 1437 C CA . THR A 1 184 ? -37.246 3.691 20.294 1.00 84.75 184 THR A CA 1
ATOM 1438 C C . THR A 1 184 ? -37.680 5.038 20.860 1.00 84.75 184 THR A C 1
ATOM 1440 O O . THR A 1 184 ? -37.676 5.254 22.068 1.00 84.75 184 THR A O 1
ATOM 1443 N N . SER A 1 185 ? -38.103 5.940 19.979 1.00 78.25 185 SER A N 1
ATOM 1444 C CA . SER A 1 185 ? -38.747 7.204 20.342 1.00 78.25 185 SER A CA 1
ATOM 1445 C C . SER A 1 185 ? -40.176 7.243 19.796 1.00 78.25 185 SER A C 1
ATOM 1447 O O . SER A 1 185 ? -40.438 6.766 18.692 1.00 78.25 185 SER A O 1
ATOM 1449 N N . GLY A 1 186 ? -41.107 7.794 20.581 1.00 69.81 186 GLY A N 1
ATOM 1450 C CA . GLY A 1 186 ? -42.538 7.859 20.253 1.00 69.81 186 GLY A CA 1
ATOM 1451 C C . GLY A 1 186 ? -43.406 6.874 21.048 1.00 69.81 186 GLY A C 1
ATOM 1452 O O . GLY A 1 186 ? -42.900 5.997 21.740 1.00 69.81 186 GLY A O 1
ATOM 1453 N N . ASP A 1 187 ? -44.729 7.044 20.971 1.00 61.66 187 ASP A N 1
ATOM 1454 C CA . ASP A 1 187 ? -45.712 6.201 21.667 1.00 61.66 187 ASP A CA 1
ATOM 1455 C C . ASP A 1 187 ? -46.048 4.952 20.818 1.00 61.66 187 ASP A C 1
ATOM 1457 O O . ASP A 1 187 ? -46.676 5.087 19.757 1.00 61.66 187 ASP A O 1
ATOM 1461 N N . PRO A 1 188 ? -45.691 3.728 21.263 1.00 61.06 188 PRO A N 1
ATOM 1462 C CA . PRO A 1 188 ? -45.979 2.483 20.539 1.00 61.06 188 PRO A CA 1
ATOM 1463 C C . PRO A 1 188 ? -47.477 2.244 20.307 1.00 61.06 188 PRO A C 1
ATOM 1465 O O . PRO A 1 188 ? -47.866 1.538 19.373 1.00 61.06 188 PRO A O 1
ATOM 1468 N N . SER A 1 189 ? -48.323 2.848 21.145 1.00 57.25 189 SER A N 1
ATOM 1469 C CA . SER A 1 189 ? -49.781 2.708 21.127 1.00 57.25 189 SER A CA 1
ATOM 1470 C C . SER A 1 189 ? -50.428 3.500 19.988 1.00 57.25 189 SER A C 1
ATOM 1472 O O . SER A 1 189 ? -51.529 3.160 19.556 1.00 57.25 189 SER A O 1
ATOM 1474 N N . LYS A 1 190 ? -49.740 4.535 19.482 1.00 59.06 190 LYS A N 1
ATOM 1475 C CA . LYS A 1 190 ? -50.223 5.431 18.416 1.00 59.06 190 LYS A CA 1
ATOM 1476 C C . LYS A 1 190 ? -49.697 5.083 17.022 1.00 59.06 190 LYS A C 1
ATOM 1478 O O . LYS A 1 190 ? -50.152 5.673 16.052 1.00 59.06 190 LYS A O 1
ATOM 1483 N N . GLY A 1 191 ? -48.787 4.112 16.910 1.00 60.00 191 GLY A N 1
ATOM 1484 C CA . GLY A 1 191 ? -48.214 3.683 15.627 1.00 60.00 191 GLY A CA 1
ATOM 1485 C C . GLY A 1 191 ? -47.047 4.537 15.114 1.00 60.00 191 GLY A C 1
ATOM 1486 O O . GLY A 1 191 ? -46.508 4.217 14.061 1.00 60.00 191 GLY A O 1
ATOM 1487 N N . ASP A 1 192 ? -46.617 5.545 15.879 1.00 63.81 192 ASP A N 1
ATOM 1488 C CA . ASP A 1 192 ? -45.545 6.490 15.515 1.00 63.81 192 ASP A CA 1
ATOM 1489 C C . ASP A 1 192 ? -44.179 6.143 16.140 1.00 63.81 192 ASP A C 1
ATOM 1491 O O . ASP A 1 192 ? -43.246 6.942 16.091 1.00 63.81 192 ASP A O 1
ATOM 1495 N N . ALA A 1 193 ? -44.042 4.969 16.765 1.00 78.38 193 ALA A N 1
ATOM 1496 C CA . ALA A 1 193 ? -42.780 4.555 17.372 1.00 78.38 193 ALA A CA 1
ATOM 1497 C C . ALA A 1 193 ? -41.720 4.258 16.297 1.00 78.38 193 ALA A C 1
ATOM 1499 O O . ALA A 1 193 ? -41.905 3.377 15.447 1.00 78.38 193 ALA A O 1
ATOM 1500 N N . ILE A 1 194 ? -40.600 4.981 16.365 1.00 82.62 194 ILE A N 1
ATOM 1501 C CA . ILE A 1 194 ? -39.453 4.835 15.467 1.00 82.62 194 ILE A CA 1
ATOM 1502 C C . ILE A 1 194 ? -38.220 4.473 16.298 1.00 82.62 194 ILE A C 1
ATOM 1504 O O . ILE A 1 194 ? -37.833 5.227 17.193 1.00 82.62 194 ILE A O 1
ATOM 1508 N N . SER A 1 195 ? -37.572 3.353 15.976 1.00 85.00 195 SER A N 1
ATOM 1509 C CA . SER A 1 195 ? -36.246 3.000 16.499 1.00 85.00 195 SER A CA 1
ATOM 1510 C C . SER A 1 195 ? -35.177 3.370 15.477 1.00 85.00 195 SER A C 1
ATOM 1512 O O . SER A 1 195 ? -35.277 2.994 14.308 1.00 85.00 195 SER A O 1
ATOM 1514 N N . ARG A 1 196 ? -34.174 4.142 15.907 1.00 86.38 196 ARG A N 1
ATOM 1515 C CA . ARG A 1 196 ? -33.051 4.576 15.065 1.00 86.38 196 ARG A CA 1
ATOM 1516 C C . ARG A 1 196 ? -31.739 4.073 15.647 1.00 86.38 196 ARG A C 1
ATOM 1518 O O . ARG A 1 196 ? -31.398 4.435 16.767 1.00 86.38 196 ARG A O 1
ATOM 1525 N N . PHE A 1 197 ? -30.994 3.287 14.884 1.00 88.00 197 PHE A N 1
ATOM 1526 C CA . PHE A 1 197 ? -29.701 2.758 15.314 1.00 88.00 197 PHE A CA 1
ATOM 1527 C C . PHE A 1 197 ? -28.777 2.511 14.118 1.00 88.00 197 PHE A C 1
ATOM 1529 O O . PHE A 1 197 ? -29.202 2.508 12.964 1.00 88.00 197 PHE A O 1
ATOM 1536 N N . GLU A 1 198 ? -27.501 2.291 14.406 1.00 89.00 198 GLU A N 1
ATOM 1537 C CA . GLU A 1 198 ? -26.491 1.874 13.432 1.00 89.00 198 GLU A CA 1
ATOM 1538 C C . GLU A 1 198 ? -26.334 0.350 13.497 1.00 89.00 198 GLU A C 1
ATOM 1540 O O . GLU A 1 198 ? -26.169 -0.222 14.579 1.00 89.00 198 GLU A O 1
ATOM 1545 N N . ALA A 1 199 ? -26.360 -0.325 12.350 1.00 90.06 199 ALA A N 1
ATOM 1546 C CA . ALA A 1 199 ? -26.131 -1.763 12.256 1.00 90.06 199 ALA A CA 1
ATOM 1547 C C . ALA A 1 199 ? -24.739 -2.143 12.785 1.00 90.06 199 ALA A C 1
ATOM 1549 O O . ALA A 1 199 ? -24.595 -3.131 13.507 1.00 90.06 199 ALA A O 1
ATOM 1550 N N . ARG A 1 200 ? -23.725 -1.313 12.515 1.00 89.00 200 ARG A N 1
ATOM 1551 C CA . ARG A 1 200 ? -22.364 -1.446 13.053 1.00 89.00 200 ARG A CA 1
ATOM 1552 C C . ARG A 1 200 ? -22.345 -1.580 14.577 1.00 89.00 200 ARG A C 1
ATOM 1554 O O . ARG A 1 200 ? -21.614 -2.415 15.107 1.00 89.00 200 ARG A O 1
ATOM 1561 N N . ARG A 1 201 ? -23.191 -0.827 15.284 1.00 88.44 201 ARG A N 1
ATOM 1562 C CA . ARG A 1 201 ? -23.252 -0.845 16.755 1.00 88.44 201 ARG A CA 1
ATOM 1563 C C . ARG A 1 201 ? -23.766 -2.164 17.304 1.00 88.44 201 ARG A C 1
ATOM 1565 O O . ARG A 1 201 ? -23.273 -2.617 18.331 1.00 88.44 201 ARG A O 1
ATOM 1572 N N . VAL A 1 202 ? -24.691 -2.819 16.602 1.00 90.94 202 VAL A N 1
ATOM 1573 C CA . VAL A 1 202 ? -25.161 -4.163 16.977 1.00 90.94 202 VAL A CA 1
ATOM 1574 C C . VAL A 1 202 ? -23.981 -5.139 17.025 1.00 90.94 202 VAL A C 1
ATOM 1576 O O . VAL A 1 202 ? -23.840 -5.891 17.988 1.00 90.94 202 VAL A O 1
ATOM 1579 N N . ALA A 1 203 ? -23.091 -5.085 16.029 1.00 90.56 203 ALA A N 1
ATOM 1580 C CA . ALA A 1 203 ? -21.925 -5.960 15.966 1.00 90.56 203 ALA A CA 1
ATOM 1581 C C . ALA A 1 203 ? -20.839 -5.608 16.992 1.00 90.56 203 ALA A C 1
ATOM 1583 O O . ALA A 1 203 ? -20.300 -6.503 17.644 1.00 90.56 203 ALA A O 1
ATOM 1584 N N . GLU A 1 204 ? -20.539 -4.320 17.173 1.00 87.94 204 GLU A N 1
ATOM 1585 C CA . GLU A 1 204 ? -19.555 -3.858 18.161 1.00 87.94 204 GLU A CA 1
ATOM 1586 C C . GLU A 1 204 ? -19.950 -4.257 19.588 1.00 87.94 204 GLU A C 1
ATOM 1588 O O . GLU A 1 204 ? -19.129 -4.799 20.329 1.00 87.94 204 GLU A O 1
ATOM 1593 N N . LEU A 1 205 ? -21.219 -4.056 19.955 1.00 90.00 205 LEU A N 1
ATOM 1594 C CA . LEU A 1 205 ? -21.730 -4.404 21.281 1.00 90.00 205 LEU A CA 1
ATOM 1595 C C . LEU A 1 205 ? -21.750 -5.915 21.505 1.00 90.00 205 LEU A C 1
ATOM 1597 O O . LEU A 1 205 ? -21.338 -6.375 22.570 1.00 90.00 205 LEU A O 1
ATOM 1601 N N . ALA A 1 206 ? -22.172 -6.693 20.504 1.00 91.00 206 ALA A N 1
ATOM 1602 C CA . ALA A 1 206 ? -22.140 -8.148 20.592 1.00 91.00 206 ALA A CA 1
ATOM 1603 C C . ALA A 1 206 ? -20.705 -8.652 20.796 1.00 91.00 206 ALA A C 1
ATOM 1605 O O . ALA A 1 206 ? -20.445 -9.377 21.756 1.00 91.00 206 ALA A O 1
ATOM 1606 N N . ARG A 1 207 ? -19.746 -8.212 19.969 1.00 89.81 207 ARG A N 1
ATOM 1607 C CA . ARG A 1 207 ? -18.329 -8.587 20.110 1.00 89.81 207 ARG A CA 1
ATOM 1608 C C . ARG A 1 207 ? -17.752 -8.171 21.467 1.00 89.81 207 ARG A C 1
ATOM 1610 O O . ARG A 1 207 ? -17.055 -8.977 22.081 1.00 89.81 207 ARG A O 1
ATOM 1617 N N . ALA A 1 208 ? -18.074 -6.974 21.964 1.00 85.56 208 ALA A N 1
ATOM 1618 C CA . ALA A 1 208 ? -17.626 -6.501 23.275 1.00 85.56 208 ALA A CA 1
ATOM 1619 C C . ALA A 1 208 ? -18.159 -7.377 24.422 1.00 85.56 208 ALA A C 1
ATOM 1621 O O . ALA A 1 208 ? -17.388 -7.835 25.264 1.00 85.56 208 ALA A O 1
ATOM 1622 N N . LEU A 1 209 ? -19.458 -7.687 24.425 1.00 87.50 209 LEU A N 1
ATOM 1623 C CA . LEU A 1 209 ? -20.069 -8.530 25.458 1.00 87.50 209 LEU A CA 1
ATOM 1624 C C . LEU A 1 209 ? -19.553 -9.972 25.414 1.00 87.50 209 LEU A C 1
ATOM 1626 O O . LEU A 1 209 ? -19.347 -10.583 26.467 1.00 87.50 209 LEU A O 1
ATOM 1630 N N . ILE A 1 210 ? -19.285 -10.498 24.215 1.00 86.94 210 ILE A N 1
ATOM 1631 C CA . ILE A 1 210 ? -18.678 -11.821 24.053 1.00 86.94 210 ILE A CA 1
ATOM 1632 C C . ILE A 1 210 ? -17.228 -11.825 24.554 1.00 86.94 210 ILE A C 1
ATOM 1634 O O . ILE A 1 210 ? -16.820 -12.770 25.232 1.00 86.94 210 ILE A O 1
ATOM 1638 N N . ALA A 1 211 ? -16.452 -10.775 24.275 1.00 84.12 211 ALA A N 1
ATOM 1639 C CA . ALA A 1 211 ? -15.088 -10.638 24.787 1.00 84.12 211 ALA A CA 1
ATOM 1640 C C . ALA A 1 211 ? -15.057 -10.586 26.326 1.00 84.12 211 ALA A C 1
ATOM 1642 O O . ALA A 1 211 ? -14.179 -11.181 26.952 1.00 84.12 211 ALA A O 1
ATOM 1643 N N . GLU A 1 212 ? -16.067 -9.968 26.943 1.00 82.44 212 GLU A N 1
ATOM 1644 C CA . GLU A 1 212 ? -16.283 -9.972 28.396 1.00 82.44 212 GLU A CA 1
ATOM 1645 C C . GLU A 1 212 ? -16.805 -11.313 28.951 1.00 82.44 212 GLU A C 1
ATOM 1647 O O . GLU A 1 212 ? -17.007 -11.438 30.160 1.00 82.44 212 GLU A O 1
ATOM 1652 N N . ARG A 1 213 ? -17.006 -12.325 28.094 1.00 83.31 213 ARG A N 1
ATOM 1653 C CA . ARG A 1 213 ? -17.578 -13.643 28.428 1.00 83.31 213 ARG A CA 1
ATOM 1654 C C . ARG A 1 213 ? -18.975 -13.557 29.051 1.00 83.31 213 ARG A C 1
ATOM 1656 O O . ARG A 1 213 ? -19.342 -14.386 29.883 1.00 83.31 213 ARG A O 1
ATOM 1663 N N . THR A 1 214 ? -19.752 -12.553 28.654 1.00 85.69 214 THR A N 1
ATOM 1664 C CA . THR A 1 214 ? -21.149 -12.417 29.072 1.00 85.69 214 THR A CA 1
ATOM 1665 C C . THR A 1 214 ? -22.017 -13.394 28.279 1.00 85.69 214 THR A C 1
ATOM 1667 O O . THR A 1 214 ? -21.772 -13.629 27.099 1.00 85.69 214 THR A O 1
ATOM 1670 N N . ASN A 1 215 ? -23.020 -13.971 28.936 1.00 85.06 215 ASN A N 1
ATOM 1671 C CA . ASN A 1 215 ? -24.005 -14.866 28.327 1.00 85.06 215 ASN A CA 1
ATOM 1672 C C . ASN A 1 215 ? -25.342 -14.116 28.138 1.00 85.06 215 ASN A C 1
ATOM 1674 O O . ASN A 1 215 ? -25.609 -13.177 28.888 1.00 85.06 215 ASN A O 1
ATOM 1678 N N . GLU A 1 216 ? -26.196 -14.503 27.184 1.00 80.94 216 GLU A N 1
ATOM 1679 C CA . GLU A 1 216 ? -27.464 -13.796 26.917 1.00 80.94 216 GLU A CA 1
ATOM 1680 C C . GLU A 1 216 ? -28.438 -13.799 28.110 1.00 80.94 216 GLU A C 1
ATOM 1682 O O . GLU A 1 216 ? -29.276 -12.908 28.224 1.00 80.94 216 GLU A O 1
ATOM 1687 N N . ASN A 1 217 ? -28.291 -14.772 29.015 1.00 85.62 217 ASN A N 1
ATOM 1688 C CA . ASN A 1 217 ? -29.107 -14.939 30.222 1.00 85.62 217 ASN A CA 1
ATOM 1689 C C . ASN A 1 217 ? -28.392 -14.484 31.511 1.00 85.62 217 ASN A C 1
ATOM 1691 O O . ASN A 1 217 ? -28.783 -14.884 32.609 1.00 85.62 217 ASN A O 1
ATOM 1695 N N . ASP A 1 218 ? -27.308 -13.707 31.410 1.00 84.62 218 ASP A N 1
ATOM 1696 C CA . ASP A 1 218 ? -26.602 -13.188 32.587 1.00 84.62 218 ASP A CA 1
ATOM 1697 C C . ASP A 1 218 ? -27.498 -12.199 33.359 1.00 84.62 218 ASP A C 1
ATOM 1699 O O . ASP A 1 218 ? -28.056 -11.263 32.786 1.00 84.62 218 ASP A O 1
ATOM 1703 N N . ALA A 1 219 ? -27.610 -12.364 34.679 1.00 85.06 219 ALA A N 1
ATOM 1704 C CA . ALA A 1 219 ? -28.381 -11.462 35.537 1.00 85.06 219 ALA A CA 1
ATOM 1705 C C . ALA A 1 219 ? -27.864 -10.011 35.489 1.00 85.06 219 ALA A C 1
ATOM 1707 O O . ALA A 1 219 ? -28.613 -9.074 35.757 1.00 85.06 219 ALA A O 1
ATOM 1708 N N . LEU A 1 220 ? -26.587 -9.818 35.140 1.00 85.56 220 LEU A N 1
ATOM 1709 C CA . LEU A 1 220 ? -25.957 -8.506 34.993 1.00 85.56 220 LEU A CA 1
ATOM 1710 C C . LEU A 1 220 ? -25.902 -8.017 33.539 1.00 85.56 220 LEU A C 1
ATOM 1712 O O . LEU A 1 220 ? -25.212 -7.029 33.270 1.00 85.56 220 LEU A O 1
ATOM 1716 N N . PHE A 1 221 ? -26.612 -8.672 32.610 1.00 87.06 221 PHE A N 1
ATOM 1717 C CA . PHE A 1 221 ? -26.598 -8.316 31.191 1.00 87.06 221 PHE A CA 1
ATOM 1718 C C . PHE A 1 221 ? -26.910 -6.833 30.977 1.00 87.06 221 PHE A C 1
ATOM 1720 O O . PHE A 1 221 ? -26.128 -6.144 30.336 1.00 87.06 221 PHE A O 1
ATOM 1727 N N . GLU A 1 222 ? -27.970 -6.305 31.595 1.00 83.75 222 GLU A N 1
ATOM 1728 C CA . GLU A 1 222 ? -28.369 -4.900 31.422 1.00 83.75 222 GLU A CA 1
ATOM 1729 C C . GLU A 1 222 ? -27.305 -3.897 31.873 1.00 83.75 222 GLU A C 1
ATOM 1731 O O . GLU A 1 222 ? -27.062 -2.881 31.212 1.00 83.75 222 GLU A O 1
ATOM 1736 N N . ALA A 1 223 ? -26.634 -4.179 32.990 1.00 82.19 223 ALA A N 1
ATOM 1737 C CA . ALA A 1 223 ? -25.573 -3.320 33.502 1.00 82.19 223 ALA A CA 1
ATOM 1738 C C . ALA A 1 223 ? -24.346 -3.349 32.577 1.00 82.19 223 ALA A C 1
ATOM 1740 O O . ALA A 1 223 ? -23.772 -2.302 32.272 1.00 82.19 223 ALA A O 1
ATOM 1741 N N . ARG A 1 224 ? -23.970 -4.536 32.082 1.00 84.44 224 ARG A N 1
ATOM 1742 C CA . ARG A 1 224 ? -22.843 -4.702 31.151 1.00 84.44 224 ARG A CA 1
ATOM 1743 C C . ARG A 1 224 ? -23.145 -4.144 29.770 1.00 84.44 224 ARG A C 1
ATOM 1745 O O . ARG A 1 224 ? -22.289 -3.480 29.202 1.00 84.44 224 ARG A O 1
ATOM 1752 N N . PHE A 1 225 ? -24.362 -4.334 29.272 1.00 87.69 225 PHE A N 1
ATOM 1753 C CA . PHE A 1 225 ? -24.838 -3.742 28.029 1.00 87.69 225 PHE A CA 1
ATOM 1754 C C . PHE A 1 225 ? -24.801 -2.217 28.112 1.00 87.69 225 PHE A C 1
ATOM 1756 O O . PHE A 1 225 ? -24.256 -1.573 27.226 1.00 87.69 225 PHE A O 1
ATOM 1763 N N . THR A 1 226 ? -25.303 -1.626 29.202 1.00 84.38 226 THR A N 1
ATOM 1764 C CA . THR A 1 226 ? -25.267 -0.165 29.398 1.00 84.38 226 THR A CA 1
ATOM 1765 C C . THR A 1 226 ? -23.835 0.357 29.454 1.00 84.38 226 THR A C 1
ATOM 1767 O O . THR A 1 226 ? -23.543 1.392 28.862 1.00 84.38 226 THR A O 1
ATOM 1770 N N . ARG A 1 227 ? -22.925 -0.376 30.109 1.00 80.75 227 ARG A N 1
ATOM 1771 C CA . ARG A 1 227 ? -21.496 -0.049 30.112 1.00 80.75 227 ARG A CA 1
ATOM 1772 C C . ARG A 1 227 ? -20.900 -0.131 28.708 1.00 80.75 227 ARG A C 1
ATOM 1774 O O . ARG A 1 227 ? -20.301 0.839 28.269 1.00 80.75 227 ARG A O 1
ATOM 1781 N N . ALA A 1 228 ? -21.098 -1.242 28.002 1.00 82.69 228 ALA A N 1
ATOM 1782 C CA . ALA A 1 228 ? -20.599 -1.441 26.643 1.00 82.69 228 ALA A CA 1
ATOM 1783 C C . ALA A 1 228 ? -21.157 -0.386 25.674 1.00 82.69 228 ALA A C 1
ATOM 1785 O O . ALA A 1 228 ? -20.422 0.129 24.837 1.00 82.69 228 ALA A O 1
ATOM 1786 N N . LEU A 1 229 ? -22.428 -0.005 25.833 1.00 83.25 229 LEU A N 1
ATOM 1787 C CA . LEU A 1 229 ? -23.071 1.068 25.080 1.00 83.25 229 LEU A CA 1
ATOM 1788 C C . LEU A 1 229 ? -22.464 2.433 25.408 1.00 83.25 229 LEU A C 1
ATOM 1790 O O . LEU A 1 229 ? -22.163 3.182 24.488 1.00 83.25 229 LEU A O 1
ATOM 1794 N N . ALA A 1 230 ? -22.227 2.751 26.681 1.00 74.44 230 ALA A N 1
ATOM 1795 C CA . ALA A 1 230 ? -21.568 3.995 27.076 1.00 74.44 230 ALA A CA 1
ATOM 1796 C C . ALA A 1 230 ? -20.130 4.078 26.532 1.00 74.44 230 ALA A C 1
ATOM 1798 O O . ALA A 1 230 ? -19.745 5.101 25.976 1.00 74.44 230 ALA A O 1
ATOM 1799 N N . THR A 1 231 ? -19.370 2.982 26.600 1.00 70.75 231 THR A N 1
ATOM 1800 C CA . THR A 1 231 ? -18.037 2.842 25.989 1.00 70.75 231 THR A CA 1
ATOM 1801 C C . THR A 1 231 ? -18.098 3.044 24.469 1.00 70.75 231 THR A C 1
ATOM 1803 O O . THR A 1 231 ? -17.311 3.797 23.903 1.00 70.75 231 THR A O 1
ATOM 1806 N N . SER A 1 232 ? -19.085 2.434 23.808 1.00 72.25 232 SER A N 1
ATOM 1807 C CA . SER A 1 232 ? -19.316 2.541 22.363 1.00 72.25 232 SER A CA 1
ATOM 1808 C C . SER A 1 232 ? -19.708 3.965 21.926 1.00 72.25 232 SER A C 1
ATOM 1810 O O . SER A 1 232 ? -19.236 4.444 20.891 1.00 72.25 232 SER A O 1
ATOM 1812 N N . LEU A 1 233 ? -20.518 4.667 22.728 1.00 68.62 233 LEU A N 1
ATOM 1813 C CA . LEU A 1 233 ? -20.955 6.050 22.495 1.00 68.62 233 LEU A CA 1
ATOM 1814 C C . LEU A 1 233 ? -19.866 7.087 22.801 1.00 68.62 233 LEU A C 1
ATOM 1816 O O . LEU A 1 233 ? -19.800 8.108 22.126 1.00 68.62 233 LEU A O 1
ATOM 1820 N N . SER A 1 234 ? -19.006 6.823 23.786 1.00 54.66 234 SER A N 1
ATOM 1821 C CA . SER A 1 234 ? -17.935 7.734 24.210 1.00 54.66 234 SER A CA 1
ATOM 1822 C C . SER A 1 234 ? -16.700 7.697 23.302 1.00 54.66 234 SER A C 1
ATOM 1824 O O . SER A 1 234 ? -15.749 8.428 23.555 1.00 54.66 234 SER A O 1
ATOM 1826 N N . GLY A 1 235 ? -16.663 6.824 22.286 1.00 50.50 235 GLY A N 1
ATOM 1827 C CA . GLY A 1 235 ? -15.503 6.669 21.395 1.00 50.50 235 GLY A CA 1
ATOM 1828 C C . GLY A 1 235 ? -14.240 6.113 22.073 1.00 50.50 235 GLY A C 1
ATOM 1829 O O . GLY A 1 235 ? -13.232 5.913 21.403 1.00 50.50 235 GLY A O 1
ATOM 1830 N N . ALA A 1 236 ? -14.301 5.827 23.376 1.00 40.84 236 ALA A N 1
ATOM 1831 C CA . ALA A 1 236 ? -13.196 5.366 24.198 1.00 40.84 236 ALA A CA 1
ATOM 1832 C C . ALA A 1 236 ? -13.306 3.854 24.409 1.00 40.84 236 ALA A C 1
ATOM 1834 O O . ALA A 1 236 ? -14.119 3.382 25.200 1.00 40.84 236 ALA A O 1
ATOM 1835 N N . THR A 1 237 ? -12.492 3.073 23.708 1.00 38.69 237 THR A N 1
ATOM 1836 C CA . THR A 1 237 ? -12.202 1.689 24.101 1.00 38.69 237 THR A CA 1
ATOM 1837 C C . THR A 1 237 ? -10.994 1.666 25.041 1.00 38.69 237 THR A C 1
ATOM 1839 O O . THR A 1 237 ? -9.965 2.219 24.674 1.00 38.69 237 THR A O 1
ATOM 1842 N N . GLU A 1 238 ? -11.137 0.946 26.171 1.00 37.19 238 GLU A N 1
ATOM 1843 C CA . GLU A 1 238 ? -10.156 0.653 27.255 1.00 37.19 238 GLU A CA 1
ATOM 1844 C C . GLU A 1 238 ? -10.010 1.753 28.338 1.00 37.19 238 GLU A C 1
ATOM 1846 O O . GLU A 1 238 ? -9.896 2.919 28.011 1.00 37.19 238 GLU A O 1
ATOM 1851 N N . GLY A 1 239 ? -10.003 1.526 29.663 1.00 32.12 239 GLY A N 1
ATOM 1852 C CA . GLY A 1 239 ? -10.156 0.353 30.530 1.00 32.12 239 GLY A CA 1
ATOM 1853 C C . GLY A 1 239 ? -10.158 0.771 32.029 1.00 32.12 239 GLY A C 1
ATOM 1854 O O . GLY A 1 239 ? -9.654 1.824 32.381 1.00 32.12 239 GLY A O 1
ATOM 1855 N N . ARG A 1 240 ? -10.745 -0.073 32.900 1.00 31.47 240 ARG A N 1
ATOM 1856 C CA . ARG A 1 240 ? -10.690 -0.146 34.393 1.00 31.47 240 ARG A CA 1
ATOM 1857 C C . ARG A 1 240 ? -10.722 1.149 35.249 1.00 31.47 240 ARG A C 1
ATOM 1859 O O . ARG A 1 240 ? -9.764 1.901 35.354 1.00 31.47 240 ARG A O 1
ATOM 1866 N N . ALA A 1 241 ? -11.783 1.251 36.055 1.00 35.03 241 ALA A N 1
ATOM 1867 C CA . ALA A 1 241 ? -11.997 2.250 37.100 1.00 35.03 241 ALA A CA 1
ATOM 1868 C C . ALA A 1 241 ? -11.092 2.056 38.338 1.00 35.03 241 ALA A C 1
ATOM 1870 O O . ALA A 1 241 ? -11.432 1.290 39.237 1.00 35.03 241 ALA A O 1
ATOM 1871 N N . SER A 1 242 ? -9.967 2.770 38.402 1.00 34.19 242 SER A N 1
ATOM 1872 C CA . SER A 1 242 ? -9.393 3.299 39.657 1.00 34.19 242 SER A CA 1
ATOM 1873 C C . SER A 1 242 ? -8.269 4.304 39.376 1.00 34.19 242 SER A C 1
ATOM 1875 O O . SER A 1 242 ? -7.172 4.196 39.923 1.00 34.19 242 SER A O 1
ATOM 1877 N N . VAL A 1 243 ? -8.522 5.274 38.505 1.00 36.50 243 VAL A N 1
ATOM 1878 C CA . VAL A 1 243 ? -7.654 6.437 38.322 1.00 36.50 243 VAL A CA 1
ATOM 1879 C C . VAL A 1 243 ? -8.595 7.631 38.335 1.00 36.50 243 VAL A C 1
ATOM 1881 O O . VAL A 1 243 ? -9.648 7.588 37.708 1.00 36.50 243 VAL A O 1
ATOM 1884 N N . ILE A 1 244 ? -8.285 8.638 39.148 1.00 33.56 244 ILE A N 1
ATOM 1885 C CA . ILE A 1 244 ? -8.927 9.950 39.056 1.00 33.56 244 ILE A CA 1
ATOM 1886 C C . ILE A 1 244 ? -8.839 10.347 37.584 1.00 33.56 244 ILE A C 1
ATOM 1888 O O . ILE A 1 244 ? -7.731 10.433 37.060 1.00 33.56 244 ILE A O 1
ATOM 1892 N N . ASP A 1 245 ? -9.990 10.489 36.931 1.00 34.78 245 ASP A N 1
ATOM 1893 C CA . ASP A 1 245 ? -10.091 10.760 35.500 1.00 34.78 245 ASP A CA 1
ATOM 1894 C C . ASP A 1 245 ? -9.691 12.218 35.266 1.00 34.78 245 ASP A C 1
ATOM 1896 O O . ASP A 1 245 ? -10.503 13.144 35.252 1.00 34.78 245 ASP A O 1
ATOM 1900 N N . ILE A 1 246 ? -8.380 12.433 35.251 1.00 37.03 246 ILE A N 1
ATOM 1901 C CA . ILE A 1 246 ? -7.789 13.627 34.685 1.00 37.03 246 ILE A CA 1
ATOM 1902 C C . ILE A 1 246 ? -7.943 13.417 33.185 1.00 37.03 246 ILE A C 1
ATOM 1904 O O . ILE A 1 246 ? -7.146 12.699 32.584 1.00 37.03 246 ILE A O 1
ATOM 1908 N N . ASP A 1 247 ? -8.995 14.013 32.624 1.00 41.16 247 ASP A N 1
ATOM 1909 C CA . ASP A 1 247 ? -9.152 14.217 31.187 1.00 41.16 247 ASP A CA 1
ATOM 1910 C C . ASP A 1 247 ? -7.984 15.095 30.728 1.00 41.16 247 ASP A C 1
ATOM 1912 O O . ASP A 1 247 ? -8.017 16.329 30.767 1.00 41.16 247 ASP A O 1
ATOM 1916 N N . LEU A 1 248 ? -6.861 14.431 30.462 1.00 45.94 248 LEU A N 1
ATOM 1917 C CA . LEU A 1 248 ? -5.713 15.050 29.846 1.00 45.94 248 LEU A CA 1
ATOM 1918 C C . LEU A 1 248 ? -6.129 15.274 28.396 1.00 45.94 248 LEU A C 1
ATOM 1920 O O . LEU A 1 248 ? -6.428 14.290 27.716 1.00 45.94 248 LEU A O 1
ATOM 1924 N N . PRO A 1 249 ? -6.153 16.529 27.914 1.00 49.81 249 PRO A N 1
ATOM 1925 C CA . PRO A 1 249 ? -6.394 16.765 26.503 1.00 49.81 249 PRO A CA 1
ATOM 1926 C C . PRO A 1 249 ? -5.399 15.921 25.713 1.00 49.81 249 PRO A C 1
ATOM 1928 O O . PRO A 1 249 ? -4.223 15.856 26.083 1.00 49.81 249 PRO A O 1
ATOM 1931 N N . ASP A 1 250 ? -5.871 15.263 24.657 1.00 49.59 250 ASP A N 1
ATOM 1932 C CA . ASP A 1 250 ? -4.986 14.590 23.717 1.00 49.59 250 ASP A CA 1
ATOM 1933 C C . ASP A 1 250 ? -4.028 15.644 23.151 1.00 49.59 250 ASP A C 1
ATOM 1935 O O . ASP A 1 250 ? -4.399 16.477 22.324 1.00 49.59 250 ASP A O 1
ATOM 1939 N N . LEU A 1 251 ? -2.801 15.656 23.673 1.00 51.94 251 LEU A N 1
ATOM 1940 C CA . LEU A 1 251 ? -1.778 16.625 23.295 1.00 51.94 251 LEU A CA 1
ATOM 1941 C C . LEU A 1 251 ? -1.268 16.368 21.871 1.00 51.94 251 LEU A C 1
ATOM 1943 O O . LEU A 1 251 ? -0.593 17.233 21.316 1.00 51.94 251 LEU A O 1
ATOM 1947 N N . ASP A 1 252 ? -1.612 15.214 21.290 1.00 46.62 252 ASP A N 1
ATOM 1948 C CA . ASP A 1 252 ? -1.324 14.842 19.911 1.00 46.62 252 ASP A CA 1
ATOM 1949 C C . ASP A 1 252 ? -2.523 15.083 18.969 1.00 46.62 252 ASP A C 1
ATOM 1951 O O . ASP A 1 252 ? -2.362 15.046 17.745 1.00 46.62 252 ASP A O 1
ATOM 1955 N N . ALA A 1 253 ? -3.714 15.410 19.492 1.00 41.91 253 ALA A N 1
ATOM 1956 C CA . ALA A 1 253 ? -4.865 15.786 18.674 1.00 41.91 253 ALA A CA 1
ATOM 1957 C C . ALA A 1 253 ? -4.594 17.119 17.958 1.00 41.91 253 ALA A C 1
ATOM 1959 O O . ALA A 1 253 ? -4.701 18.204 18.529 1.00 41.91 253 ALA A O 1
ATOM 1960 N N . GLY A 1 254 ? -4.248 17.026 16.672 1.00 41.75 254 GLY A N 1
ATOM 1961 C CA . GLY A 1 254 ? -3.898 18.174 15.835 1.00 41.75 254 GLY A CA 1
ATOM 1962 C C . GLY A 1 254 ? -2.397 18.466 15.735 1.00 41.75 254 GLY A C 1
ATOM 1963 O O . GLY A 1 254 ? -2.039 19.505 15.179 1.00 41.75 254 GLY A O 1
ATOM 1964 N N . THR A 1 255 ? -1.504 17.591 16.221 1.00 46.66 255 THR A N 1
ATOM 1965 C CA . THR A 1 255 ? -0.066 17.724 15.935 1.00 46.66 255 THR A CA 1
ATOM 1966 C C . THR A 1 255 ? 0.240 17.266 14.500 1.00 46.66 255 THR A C 1
ATOM 1968 O O . THR A 1 255 ? -0.036 16.139 14.100 1.00 46.66 255 THR A O 1
ATOM 1971 N N . GLU A 1 256 ? 0.817 18.164 13.692 1.00 45.97 256 GLU A N 1
ATOM 1972 C CA . GLU A 1 256 ? 1.110 18.015 12.248 1.00 45.97 256 GLU A CA 1
ATOM 1973 C C . GLU A 1 256 ? 2.238 17.003 11.906 1.00 45.97 256 GLU A C 1
ATOM 1975 O O . GLU A 1 256 ? 2.989 17.174 10.940 1.00 45.97 256 GLU A O 1
ATOM 1980 N N . ALA A 1 257 ? 2.412 15.931 12.680 1.00 52.94 257 ALA A N 1
ATOM 1981 C CA . ALA A 1 257 ? 3.298 14.826 12.307 1.00 52.94 257 ALA A CA 1
ATOM 1982 C C . ALA A 1 257 ? 2.519 13.769 11.506 1.00 52.94 257 ALA A C 1
ATOM 1984 O O . ALA A 1 257 ? 2.528 12.586 11.849 1.00 52.94 257 ALA A O 1
ATOM 1985 N N . ASP A 1 258 ? 1.806 14.208 10.465 1.00 67.31 258 ASP A N 1
ATOM 1986 C CA . ASP A 1 258 ? 1.009 13.316 9.631 1.00 67.31 258 ASP A CA 1
ATOM 1987 C C . ASP A 1 258 ? 1.942 12.550 8.679 1.00 67.31 258 ASP A C 1
ATOM 1989 O O . ASP A 1 258 ? 2.646 13.123 7.841 1.00 67.31 258 ASP A O 1
ATOM 1993 N N . ILE A 1 259 ? 2.031 11.232 8.858 1.00 80.94 259 ILE A N 1
ATOM 1994 C CA . ILE A 1 259 ? 2.869 10.386 8.008 1.00 80.94 259 ILE A CA 1
ATOM 1995 C C . ILE A 1 259 ? 2.157 10.234 6.666 1.00 80.94 259 ILE A C 1
ATOM 1997 O O . ILE A 1 259 ? 1.196 9.473 6.534 1.00 80.94 259 ILE A O 1
ATOM 2001 N N . ILE A 1 260 ? 2.674 10.901 5.636 1.00 86.25 260 ILE A N 1
ATOM 2002 C CA . ILE A 1 260 ? 2.144 10.806 4.279 1.00 86.25 260 ILE A CA 1
ATOM 2003 C C . ILE A 1 260 ? 2.650 9.501 3.660 1.00 86.25 260 ILE A C 1
ATOM 2005 O O . ILE A 1 260 ? 3.789 9.405 3.198 1.00 86.25 260 ILE A O 1
ATOM 2009 N N . ALA A 1 261 ? 1.783 8.485 3.642 1.00 87.69 261 ALA A N 1
ATOM 2010 C CA . ALA A 1 261 ? 2.101 7.133 3.171 1.00 87.69 261 ALA A CA 1
ATOM 2011 C C . ALA A 1 261 ? 2.724 7.120 1.767 1.00 87.69 261 ALA A C 1
ATOM 2013 O O . ALA A 1 261 ? 3.677 6.385 1.504 1.00 87.69 261 ALA A O 1
ATOM 2014 N N . ASP A 1 262 ? 2.207 7.957 0.869 1.00 85.69 262 ASP A N 1
ATOM 2015 C CA . ASP A 1 262 ? 2.679 8.018 -0.509 1.00 85.69 262 ASP A CA 1
ATOM 2016 C C . ASP A 1 262 ? 4.118 8.544 -0.591 1.00 85.69 262 ASP A C 1
ATOM 2018 O O . ASP A 1 262 ? 4.915 7.991 -1.350 1.00 85.69 262 ASP A O 1
ATOM 2022 N N . ASN A 1 263 ? 4.494 9.543 0.218 1.00 90.12 263 ASN A N 1
ATOM 2023 C CA . ASN A 1 263 ? 5.869 10.060 0.263 1.00 90.12 263 ASN A CA 1
ATOM 2024 C C . ASN A 1 263 ? 6.851 8.959 0.686 1.00 90.12 263 ASN A C 1
ATOM 2026 O O . ASN A 1 263 ? 7.887 8.756 0.051 1.00 90.12 263 ASN A O 1
ATOM 2030 N N . VAL A 1 264 ? 6.492 8.195 1.722 1.00 92.75 264 VAL A N 1
ATOM 2031 C CA . VAL A 1 264 ? 7.289 7.051 2.192 1.00 92.75 264 VAL A CA 1
ATOM 2032 C C . VAL A 1 264 ? 7.395 5.985 1.095 1.00 92.75 264 VAL A C 1
ATOM 2034 O O . VAL A 1 264 ? 8.478 5.457 0.835 1.00 92.75 264 VAL A O 1
ATOM 2037 N N . ARG A 1 265 ? 6.293 5.707 0.388 1.00 92.25 265 ARG A N 1
ATOM 2038 C CA . ARG A 1 265 ? 6.257 4.740 -0.715 1.00 92.25 265 ARG A CA 1
ATOM 2039 C C . ARG A 1 265 ? 7.156 5.151 -1.878 1.00 92.25 265 ARG A C 1
ATOM 2041 O O . ARG A 1 265 ? 7.875 4.298 -2.395 1.00 92.25 265 ARG A O 1
ATOM 2048 N N . ALA A 1 266 ? 7.180 6.426 -2.262 1.00 91.50 266 ALA A N 1
ATOM 2049 C CA . ALA A 1 266 ? 8.082 6.922 -3.303 1.00 91.50 266 ALA A CA 1
ATOM 2050 C C . ALA A 1 266 ? 9.555 6.673 -2.941 1.00 91.50 266 ALA A C 1
ATOM 2052 O O . ALA A 1 266 ? 10.334 6.191 -3.771 1.00 91.50 266 ALA A O 1
ATOM 2053 N N . LEU A 1 267 ? 9.927 6.898 -1.676 1.00 94.56 267 LEU A N 1
ATOM 2054 C CA . LEU A 1 267 ? 11.291 6.663 -1.207 1.00 94.56 267 LEU A CA 1
ATOM 2055 C C . LEU A 1 267 ? 11.713 5.191 -1.226 1.00 94.56 267 LEU A C 1
ATOM 2057 O O . LEU A 1 267 ? 12.907 4.925 -1.348 1.00 94.56 267 LEU A O 1
ATOM 2061 N N . SER A 1 268 ? 10.787 4.228 -1.195 1.00 94.44 268 SER A N 1
ATOM 2062 C CA . SER A 1 268 ? 11.144 2.806 -1.347 1.00 94.44 268 SER A CA 1
ATOM 2063 C C . SER A 1 268 ? 11.887 2.541 -2.664 1.00 94.44 268 SER A C 1
ATOM 2065 O O . SER A 1 268 ? 12.898 1.833 -2.698 1.00 94.44 268 SER A O 1
ATOM 2067 N N . LEU A 1 269 ? 11.437 3.175 -3.749 1.00 94.00 269 LEU A N 1
ATOM 2068 C CA . LEU A 1 269 ? 12.021 3.015 -5.072 1.00 94.00 269 LEU A CA 1
ATOM 2069 C C . LEU A 1 269 ? 13.274 3.872 -5.253 1.00 94.00 269 LEU A C 1
ATOM 2071 O O . LEU A 1 269 ? 14.245 3.415 -5.858 1.00 94.00 269 LEU A O 1
ATOM 2075 N N . VAL A 1 270 ? 13.297 5.075 -4.676 1.00 93.69 270 VAL A N 1
ATOM 2076 C CA . VAL A 1 270 ? 14.512 5.903 -4.636 1.00 93.69 270 VAL A CA 1
ATOM 2077 C C . VAL A 1 270 ? 15.631 5.165 -3.890 1.00 93.69 270 VAL A C 1
ATOM 2079 O O . VAL A 1 270 ? 16.766 5.143 -4.363 1.00 93.69 270 VAL A O 1
ATOM 2082 N N . TYR A 1 271 ? 15.315 4.477 -2.786 1.00 94.50 271 TYR A N 1
ATOM 2083 C CA . TYR A 1 271 ? 16.265 3.638 -2.048 1.00 94.50 271 TYR A CA 1
ATOM 2084 C C . TYR A 1 271 ? 16.789 2.486 -2.908 1.00 94.50 271 TYR A C 1
ATOM 2086 O O . TYR A 1 271 ? 17.997 2.254 -2.988 1.00 94.50 271 TYR A O 1
ATOM 2094 N N . PHE A 1 272 ? 15.886 1.779 -3.594 1.00 95.12 272 PHE A N 1
ATOM 2095 C CA . PHE A 1 272 ? 16.260 0.708 -4.515 1.00 95.12 272 PHE A CA 1
ATOM 2096 C C . PHE A 1 272 ? 17.213 1.217 -5.609 1.00 95.12 272 PHE A C 1
ATOM 2098 O O . PHE A 1 272 ? 18.226 0.579 -5.901 1.00 95.12 272 PHE A O 1
ATOM 2105 N N . SER A 1 273 ? 16.927 2.396 -6.165 1.00 94.06 273 SER A N 1
ATOM 2106 C CA . SER A 1 273 ? 17.764 3.052 -7.170 1.00 94.06 273 SER A CA 1
ATOM 2107 C C . SER A 1 273 ? 19.138 3.456 -6.624 1.00 94.06 273 SER A C 1
ATOM 2109 O O . SER A 1 273 ? 20.143 3.224 -7.293 1.00 94.06 273 SER A O 1
ATOM 2111 N N . ALA A 1 274 ? 19.218 3.975 -5.395 1.00 92.19 274 ALA A N 1
ATOM 2112 C CA . ALA A 1 274 ? 20.486 4.321 -4.749 1.00 92.19 274 ALA A CA 1
ATOM 2113 C C . ALA A 1 274 ? 21.408 3.098 -4.595 1.00 92.19 274 ALA A C 1
ATOM 2115 O O . ALA A 1 274 ? 22.599 3.162 -4.889 1.00 92.19 274 ALA A O 1
ATOM 2116 N N . MET A 1 275 ? 20.851 1.947 -4.209 1.00 92.06 275 MET A N 1
ATOM 2117 C CA . MET A 1 275 ? 21.619 0.699 -4.103 1.00 92.06 275 MET A CA 1
ATOM 2118 C C . MET A 1 275 ? 22.055 0.150 -5.473 1.00 92.06 275 MET A C 1
ATOM 2120 O O . MET A 1 275 ? 23.095 -0.502 -5.583 1.00 92.06 275 MET A O 1
ATOM 2124 N N . LEU A 1 276 ? 21.291 0.414 -6.539 1.00 92.69 276 LEU A N 1
ATOM 2125 C CA . LEU A 1 276 ? 21.706 0.092 -7.908 1.00 92.69 276 LEU A CA 1
ATOM 2126 C C . LEU A 1 276 ? 22.791 1.036 -8.439 1.00 92.69 276 LEU A C 1
ATOM 2128 O O . LEU A 1 276 ? 23.652 0.591 -9.199 1.00 92.69 276 LEU A O 1
ATOM 2132 N N . GLU A 1 277 ? 22.789 2.304 -8.029 1.00 91.19 277 GLU A N 1
ATOM 2133 C CA . GLU A 1 277 ? 23.873 3.249 -8.327 1.00 91.19 277 GLU A CA 1
ATOM 2134 C C . GLU A 1 277 ? 25.198 2.747 -7.738 1.00 91.19 277 GLU A C 1
ATOM 2136 O O . GLU A 1 277 ? 26.206 2.676 -8.436 1.00 91.19 277 GLU A O 1
ATOM 2141 N N . GLU A 1 278 ? 25.164 2.267 -6.495 1.00 86.81 278 GLU A N 1
ATOM 2142 C CA . GLU A 1 278 ? 26.302 1.637 -5.817 1.00 86.81 278 GLU A CA 1
ATOM 2143 C C . GLU A 1 278 ? 26.775 0.346 -6.483 1.00 86.81 278 GLU A C 1
ATOM 2145 O O . GLU A 1 278 ? 27.963 0.022 -6.506 1.00 86.81 278 GLU A O 1
ATOM 2150 N N . LEU A 1 279 ? 25.838 -0.396 -7.075 1.00 88.69 279 LEU A N 1
ATOM 2151 C CA . LEU A 1 279 ? 26.137 -1.546 -7.920 1.00 88.69 279 LEU A CA 1
ATOM 2152 C C . LEU A 1 279 ? 26.744 -1.146 -9.280 1.00 88.69 279 LEU A C 1
ATOM 2154 O O . LEU A 1 279 ? 27.114 -2.016 -10.067 1.00 88.69 279 LEU A O 1
ATOM 2158 N N . LYS A 1 280 ? 26.853 0.158 -9.566 1.00 91.00 280 LYS A N 1
ATOM 2159 C CA . LYS A 1 280 ? 27.242 0.740 -10.859 1.00 91.00 280 LYS A CA 1
ATOM 2160 C C . LYS A 1 280 ? 26.314 0.321 -11.997 1.00 91.00 280 LYS A C 1
ATOM 2162 O O . LYS A 1 280 ? 26.721 0.288 -13.153 1.00 91.00 280 LYS A O 1
ATOM 2167 N N . PHE A 1 281 ? 25.058 0.003 -11.691 1.00 93.94 281 PHE A N 1
ATOM 2168 C CA . PHE A 1 281 ? 24.101 -0.523 -12.662 1.00 93.94 281 PHE A CA 1
ATOM 2169 C C . PHE A 1 281 ? 23.878 0.436 -13.842 1.00 93.94 281 PHE A C 1
ATOM 2171 O O . PHE A 1 281 ? 23.931 0.019 -14.999 1.00 93.94 281 PHE A O 1
ATOM 2178 N N . PHE A 1 282 ? 23.697 1.728 -13.555 1.00 94.19 282 PHE A N 1
ATOM 2179 C CA . PHE A 1 282 ? 23.521 2.757 -14.584 1.00 94.19 282 PHE A CA 1
ATOM 2180 C C . PHE A 1 282 ? 24.824 3.034 -15.342 1.00 94.19 282 PHE A C 1
ATOM 2182 O O . PHE A 1 282 ? 24.820 3.047 -16.569 1.00 94.19 282 PHE A O 1
ATOM 2189 N N . ALA A 1 283 ? 25.952 3.134 -14.636 1.00 93.06 283 ALA A N 1
ATOM 2190 C CA . ALA A 1 283 ? 27.263 3.317 -15.258 1.00 93.06 283 ALA A CA 1
ATOM 2191 C C . ALA A 1 283 ? 27.657 2.145 -16.181 1.00 93.06 283 ALA A C 1
ATOM 2193 O O . ALA A 1 283 ? 28.307 2.345 -17.206 1.00 93.06 283 ALA A O 1
ATOM 2194 N N . VAL A 1 284 ? 27.241 0.914 -15.861 1.00 94.69 284 VAL A N 1
ATOM 2195 C CA . VAL A 1 284 ? 27.411 -0.247 -16.746 1.00 94.69 284 VAL A CA 1
ATOM 2196 C C . VAL A 1 284 ? 26.590 -0.085 -18.019 1.00 94.69 284 VAL A C 1
ATOM 2198 O O . VAL A 1 284 ? 27.117 -0.346 -19.096 1.00 94.69 284 VAL A O 1
ATOM 2201 N N . MET A 1 285 ? 25.335 0.362 -17.923 1.00 95.44 285 MET A N 1
ATOM 2202 C CA . MET A 1 285 ? 24.523 0.642 -19.109 1.00 95.44 285 MET A CA 1
ATOM 2203 C C . MET A 1 285 ? 25.175 1.702 -19.994 1.00 95.44 285 MET A C 1
ATOM 2205 O O . MET A 1 285 ? 25.330 1.479 -21.194 1.00 95.44 285 MET A O 1
ATOM 2209 N N . ASP A 1 286 ? 25.609 2.813 -19.396 1.00 94.50 286 ASP A N 1
ATOM 2210 C CA . ASP A 1 286 ? 26.292 3.889 -20.114 1.00 94.50 286 ASP A CA 1
ATOM 2211 C C . ASP A 1 286 ? 27.558 3.343 -20.807 1.00 94.50 286 ASP A C 1
ATOM 2213 O O . ASP A 1 286 ? 27.770 3.570 -21.998 1.00 94.50 286 ASP A O 1
ATOM 2217 N N . LYS A 1 287 ? 28.329 2.479 -20.129 1.00 94.94 287 LYS A N 1
ATOM 2218 C CA . LYS A 1 287 ? 29.520 1.856 -20.721 1.00 94.94 287 LYS A CA 1
ATOM 2219 C C . LYS A 1 287 ? 29.216 0.890 -21.871 1.00 94.94 287 LYS A C 1
ATOM 2221 O O . LYS A 1 287 ? 29.969 0.847 -22.847 1.00 94.94 287 LYS A O 1
ATOM 2226 N N . VAL A 1 288 ? 28.150 0.097 -21.764 1.00 94.50 288 VAL A N 1
ATOM 2227 C CA . VAL A 1 288 ? 27.708 -0.814 -22.835 1.00 94.50 288 VAL A CA 1
ATOM 2228 C C . VAL A 1 288 ? 27.264 -0.010 -24.059 1.00 94.50 288 VAL A C 1
ATOM 2230 O O . VAL A 1 288 ? 27.605 -0.364 -25.188 1.00 94.50 288 VAL A O 1
ATOM 2233 N N . VAL A 1 289 ? 26.563 1.105 -23.845 1.00 95.12 289 VAL A N 1
ATOM 2234 C CA . VAL A 1 289 ? 26.157 2.029 -24.910 1.00 95.12 289 VAL A CA 1
ATOM 2235 C C . VAL A 1 289 ? 27.372 2.671 -25.579 1.00 95.12 289 VAL A C 1
ATOM 2237 O O . VAL A 1 289 ? 27.438 2.677 -26.807 1.00 95.12 289 VAL A O 1
ATOM 2240 N N . ASP A 1 290 ? 28.373 3.117 -24.819 1.00 94.25 290 ASP A N 1
ATOM 2241 C CA . ASP A 1 290 ? 29.623 3.652 -25.378 1.00 94.25 290 ASP A CA 1
ATOM 2242 C C . ASP A 1 290 ? 30.345 2.626 -26.268 1.00 94.25 290 ASP A C 1
ATOM 2244 O O . ASP A 1 290 ? 30.843 2.944 -27.354 1.00 94.25 290 ASP A O 1
ATOM 2248 N N . GLN A 1 291 ? 30.399 1.363 -25.834 1.00 93.38 291 GLN A N 1
ATOM 2249 C CA . GLN A 1 291 ? 31.014 0.280 -26.609 1.00 93.38 291 GLN A CA 1
ATOM 2250 C C . GLN A 1 291 ? 30.211 -0.070 -27.865 1.00 93.38 291 GLN A C 1
ATOM 2252 O O . GLN A 1 291 ? 30.793 -0.398 -28.899 1.00 93.38 291 GLN A O 1
ATOM 2257 N N . PHE A 1 292 ? 28.888 0.052 -27.810 1.00 94.00 292 PHE A N 1
ATOM 2258 C CA . PHE A 1 292 ? 28.030 -0.080 -28.981 1.00 94.00 292 PHE A CA 1
ATOM 2259 C C . PHE A 1 292 ? 28.242 1.065 -29.983 1.00 94.00 292 PHE A C 1
ATOM 2261 O O . PHE A 1 292 ? 28.457 0.802 -31.165 1.00 94.00 292 PHE A O 1
ATOM 2268 N N . MET A 1 293 ? 28.273 2.321 -29.525 1.00 91.88 293 MET A N 1
ATOM 2269 C CA . MET A 1 293 ? 28.451 3.489 -30.403 1.00 91.88 293 MET A CA 1
ATOM 2270 C C . MET A 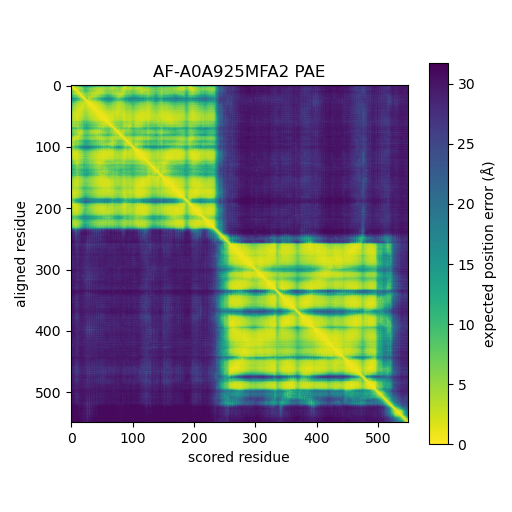1 293 ? 29.845 3.568 -31.032 1.00 91.88 293 MET A C 1
ATOM 2272 O O . MET A 1 293 ? 29.987 4.025 -32.163 1.00 91.88 293 MET A O 1
ATOM 2276 N N . SER A 1 294 ? 30.871 3.080 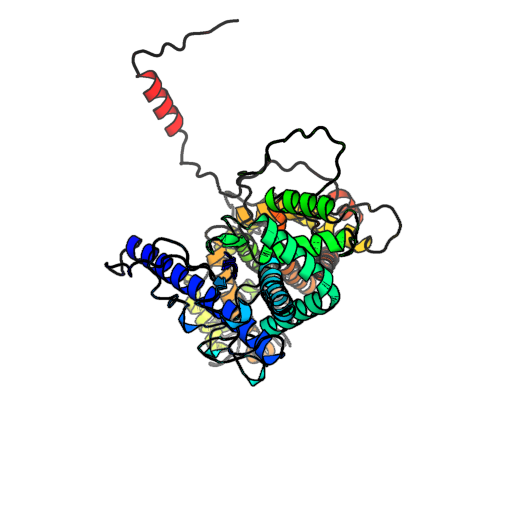-30.333 1.00 93.38 294 SER A N 1
ATOM 2277 C CA . SER A 1 294 ? 32.235 2.963 -30.872 1.00 93.38 294 SER A CA 1
ATOM 2278 C C . SER A 1 294 ? 32.435 1.761 -31.807 1.00 93.38 294 SER A C 1
ATOM 2280 O O . SER A 1 294 ? 33.516 1.603 -32.372 1.00 93.38 294 SER A O 1
ATOM 2282 N N . GLY A 1 295 ? 31.418 0.907 -31.980 1.00 89.38 295 GLY A N 1
ATOM 2283 C CA . GLY A 1 295 ? 31.493 -0.302 -32.806 1.00 89.38 295 GLY A CA 1
ATOM 2284 C C . GLY A 1 295 ? 32.300 -1.448 -32.185 1.00 89.38 295 GLY A C 1
ATOM 2285 O O . GLY A 1 295 ? 32.546 -2.449 -32.853 1.00 89.38 295 GLY A O 1
ATOM 2286 N N . ALA A 1 296 ? 32.699 -1.332 -30.914 1.00 88.88 296 ALA A N 1
ATOM 2287 C CA . ALA A 1 296 ? 33.410 -2.384 -30.186 1.00 88.88 296 ALA A CA 1
ATOM 2288 C C . ALA A 1 296 ? 32.502 -3.574 -29.828 1.00 88.88 296 ALA A C 1
ATOM 2290 O O . ALA A 1 296 ? 32.992 -4.680 -29.601 1.00 88.88 296 ALA A O 1
ATOM 2291 N N . LEU A 1 297 ? 31.185 -3.354 -29.780 1.00 89.12 297 LEU A N 1
ATOM 2292 C CA . LEU A 1 297 ? 30.189 -4.376 -29.481 1.00 89.12 297 LEU A CA 1
ATOM 2293 C C . LEU A 1 297 ? 29.494 -4.843 -30.778 1.00 89.12 297 LEU A C 1
ATOM 2295 O O . LEU A 1 297 ? 28.755 -4.059 -31.378 1.00 89.12 297 LEU A O 1
ATOM 2299 N N . PRO A 1 298 ? 29.686 -6.100 -31.230 1.00 85.81 298 PRO A N 1
ATOM 2300 C CA . PRO A 1 298 ? 29.178 -6.579 -32.519 1.00 85.81 298 PRO A CA 1
ATOM 2301 C C . PRO A 1 298 ? 27.686 -6.956 -32.453 1.00 85.81 298 PRO A C 1
ATOM 2303 O O . PRO A 1 298 ? 27.311 -8.112 -32.645 1.00 85.81 298 PRO A O 1
ATOM 2306 N N . ILE A 1 299 ? 26.820 -5.978 -32.178 1.00 88.88 299 ILE A N 1
ATOM 2307 C CA . ILE A 1 299 ? 25.367 -6.161 -32.061 1.00 88.88 299 ILE A CA 1
ATOM 2308 C C . ILE A 1 299 ? 24.655 -5.550 -33.266 1.00 88.88 299 ILE A C 1
ATOM 2310 O O . ILE A 1 299 ? 24.934 -4.427 -33.683 1.00 88.88 299 ILE A O 1
ATOM 2314 N N . LYS A 1 300 ? 23.712 -6.304 -33.836 1.00 84.81 300 LYS A N 1
ATOM 2315 C CA . LYS A 1 300 ? 22.879 -5.866 -34.964 1.00 84.81 300 LYS A CA 1
ATOM 2316 C C . LYS A 1 300 ? 21.622 -5.140 -34.466 1.00 84.81 300 LYS A C 1
ATOM 2318 O O . LYS A 1 300 ? 21.271 -5.207 -33.288 1.00 84.81 300 LYS A O 1
ATOM 2323 N N . ARG A 1 301 ? 20.910 -4.475 -35.385 1.00 81.88 301 ARG A N 1
ATOM 2324 C CA . ARG A 1 301 ? 19.546 -3.974 -35.125 1.00 81.88 301 ARG A CA 1
ATOM 2325 C C . ARG A 1 301 ? 18.627 -5.108 -34.670 1.00 81.88 301 ARG A C 1
ATOM 2327 O O . ARG A 1 301 ? 18.802 -6.248 -35.102 1.00 81.88 301 ARG A O 1
ATOM 2334 N N . GLY A 1 302 ? 17.647 -4.778 -33.834 1.00 83.38 302 GLY A N 1
ATOM 2335 C CA . GLY A 1 302 ? 16.723 -5.739 -33.235 1.00 83.38 302 GLY A CA 1
ATOM 2336 C C . GLY A 1 302 ? 16.618 -5.583 -31.720 1.00 83.38 302 GLY A C 1
ATOM 2337 O O . GLY A 1 302 ? 16.815 -4.498 -31.176 1.00 83.38 302 GLY A O 1
ATOM 2338 N N . SER A 1 303 ? 16.327 -6.681 -31.018 1.00 81.75 303 SER A N 1
ATOM 2339 C CA . SER A 1 303 ? 15.979 -6.672 -29.588 1.00 81.75 303 SER A CA 1
ATOM 2340 C C . SER A 1 303 ? 17.069 -6.142 -28.651 1.00 81.75 303 SER A C 1
ATOM 2342 O O . SER A 1 303 ? 16.742 -5.731 -27.542 1.00 81.75 303 SER A O 1
ATOM 2344 N N . ALA A 1 304 ? 18.336 -6.151 -29.074 1.00 85.62 304 ALA A N 1
ATOM 2345 C CA . ALA A 1 304 ? 19.468 -5.614 -28.316 1.00 85.62 304 ALA A CA 1
ATOM 2346 C C . ALA A 1 304 ? 19.935 -4.239 -28.829 1.00 85.62 304 ALA A C 1
ATOM 2348 O O . ALA A 1 304 ? 20.152 -3.329 -28.034 1.00 85.62 304 ALA A O 1
ATOM 2349 N N . GLY A 1 305 ? 20.073 -4.073 -30.150 1.00 88.88 305 GLY A N 1
ATOM 2350 C CA . GLY A 1 305 ? 20.607 -2.844 -30.745 1.00 88.88 305 GLY A CA 1
ATOM 2351 C C . GLY A 1 305 ? 19.654 -1.648 -30.689 1.00 88.88 305 GLY A C 1
ATOM 2352 O O . GLY A 1 305 ? 20.098 -0.528 -30.432 1.00 88.88 305 GLY A O 1
ATOM 2353 N N . ASP A 1 306 ? 18.348 -1.861 -30.887 1.00 92.12 306 ASP A N 1
ATOM 2354 C CA . ASP A 1 306 ? 17.384 -0.753 -30.932 1.00 92.12 306 ASP A CA 1
ATOM 2355 C C . ASP A 1 306 ? 17.232 -0.074 -29.554 1.00 92.12 306 ASP A C 1
ATOM 2357 O O . ASP A 1 306 ? 17.297 1.157 -29.497 1.00 92.12 306 ASP A O 1
ATOM 2361 N N . PRO A 1 307 ? 17.120 -0.812 -28.425 1.00 92.44 307 PRO A N 1
ATOM 2362 C CA . PRO A 1 307 ? 17.080 -0.196 -27.099 1.00 92.44 307 PRO A CA 1
ATOM 2363 C C . PRO A 1 307 ? 18.361 0.560 -26.721 1.00 92.44 307 PRO A C 1
ATOM 2365 O O . PRO A 1 307 ? 18.266 1.628 -26.120 1.00 92.44 307 PRO A O 1
ATOM 2368 N N . LEU A 1 308 ? 19.547 0.066 -27.106 1.00 93.19 308 LEU A N 1
ATOM 2369 C CA . LEU A 1 308 ? 20.821 0.767 -26.872 1.00 93.19 308 LEU A CA 1
ATOM 2370 C C . LEU A 1 308 ? 20.868 2.111 -27.613 1.00 93.19 308 LEU A C 1
ATOM 2372 O O . LEU A 1 308 ? 21.269 3.129 -27.045 1.00 93.19 308 LEU A O 1
ATOM 2376 N N . TYR A 1 309 ? 20.407 2.132 -28.867 1.00 92.31 309 TYR A N 1
ATOM 2377 C CA . TYR A 1 309 ? 20.313 3.363 -29.649 1.00 92.31 309 TYR A CA 1
ATOM 2378 C C . TYR A 1 309 ? 19.307 4.357 -29.056 1.00 92.31 309 TYR A C 1
ATOM 2380 O O . TYR A 1 309 ? 19.612 5.546 -28.938 1.00 92.31 309 TYR A O 1
ATOM 2388 N N . GLN A 1 310 ? 18.130 3.881 -28.637 1.00 91.31 310 GLN A N 1
ATOM 2389 C CA . GLN A 1 310 ? 17.111 4.725 -28.005 1.00 91.31 310 GLN A CA 1
ATOM 2390 C C . GLN A 1 310 ? 17.587 5.304 -26.670 1.00 91.31 310 GLN A C 1
ATOM 2392 O O . GLN A 1 310 ? 17.385 6.489 -26.409 1.00 91.31 310 GLN A O 1
ATOM 2397 N N . TYR A 1 311 ? 18.267 4.498 -25.849 1.00 91.69 311 TYR A N 1
ATOM 2398 C CA . TYR A 1 311 ? 18.829 4.949 -24.578 1.00 91.69 311 TYR A CA 1
ATOM 2399 C C . TYR A 1 311 ? 19.823 6.102 -24.779 1.00 91.69 311 TYR A C 1
ATOM 2401 O O . TYR A 1 311 ? 19.724 7.124 -24.104 1.00 91.69 311 TYR A O 1
ATOM 2409 N N . HIS A 1 312 ? 20.719 5.992 -25.766 1.00 91.88 312 HIS A N 1
ATOM 2410 C CA . HIS A 1 312 ? 21.630 7.080 -26.129 1.00 91.88 312 HIS A CA 1
ATOM 2411 C C . HIS A 1 312 ? 20.882 8.318 -26.650 1.00 91.88 312 HIS A C 1
ATOM 2413 O O . HIS A 1 312 ? 21.175 9.445 -26.254 1.00 91.88 312 HIS A O 1
ATOM 2419 N N . ARG A 1 313 ? 19.889 8.133 -27.533 1.00 92.00 313 ARG A N 1
ATOM 2420 C CA . ARG A 1 313 ? 19.151 9.251 -28.142 1.00 92.00 313 ARG A CA 1
ATOM 2421 C C . ARG A 1 313 ? 18.365 10.073 -27.118 1.00 92.00 313 ARG A C 1
ATOM 2423 O O . ARG A 1 313 ? 18.255 11.289 -27.299 1.00 92.00 313 ARG A O 1
ATOM 2430 N N . ASN A 1 314 ? 17.856 9.414 -26.078 1.00 91.38 314 ASN A N 1
ATOM 2431 C CA . ASN A 1 314 ? 17.047 10.003 -25.013 1.00 91.38 314 ASN A CA 1
ATOM 2432 C C . ASN A 1 314 ? 17.873 10.519 -23.823 1.00 91.38 314 ASN A C 1
ATOM 2434 O O . ASN A 1 314 ? 17.288 10.935 -22.828 1.00 91.38 314 ASN A O 1
ATOM 2438 N N . ALA A 1 315 ? 19.208 10.537 -23.912 1.00 87.94 315 ALA A N 1
ATOM 2439 C CA . ALA A 1 315 ? 20.082 10.919 -22.801 1.00 87.94 315 ALA A CA 1
ATOM 2440 C C . ALA A 1 315 ? 19.789 12.314 -22.211 1.00 87.94 315 ALA A C 1
ATOM 2442 O O . ALA A 1 315 ? 19.974 12.505 -21.017 1.00 87.94 315 ALA A O 1
ATOM 2443 N N . GLN A 1 316 ? 19.307 13.264 -23.023 1.00 87.31 316 GLN A N 1
ATOM 2444 C CA . GLN A 1 316 ? 18.955 14.622 -22.575 1.00 87.31 316 GLN A CA 1
ATOM 2445 C C . GLN A 1 316 ? 17.625 14.706 -21.813 1.00 87.31 316 GLN A C 1
ATOM 2447 O O . GLN A 1 316 ? 17.434 15.639 -21.045 1.00 87.31 316 GLN A O 1
ATOM 2452 N N . ASN A 1 317 ? 16.709 13.760 -22.040 1.00 86.81 317 ASN A N 1
ATOM 2453 C CA . ASN A 1 317 ? 15.362 13.771 -21.455 1.00 86.81 317 ASN A CA 1
ATOM 2454 C C . ASN A 1 317 ? 15.245 12.854 -20.228 1.00 86.81 317 ASN A C 1
ATOM 2456 O O . ASN A 1 317 ? 14.159 12.713 -19.682 1.00 86.81 317 ASN A O 1
ATOM 2460 N N . ARG A 1 318 ? 16.335 12.174 -19.861 1.00 88.38 318 ARG A N 1
ATOM 2461 C CA . ARG A 1 318 ? 16.418 11.206 -18.766 1.00 88.38 318 ARG A CA 1
ATOM 2462 C C . ARG A 1 318 ? 17.063 11.863 -17.556 1.00 88.38 318 ARG A C 1
ATOM 2464 O O . ARG A 1 318 ? 18.066 12.556 -17.726 1.00 88.38 318 ARG A O 1
ATOM 2471 N N . ILE A 1 319 ? 16.599 11.509 -16.360 1.00 88.56 319 ILE A N 1
ATOM 2472 C CA . ILE A 1 319 ? 17.262 11.861 -15.105 1.00 88.56 319 ILE A CA 1
ATOM 2473 C C . ILE A 1 319 ? 18.741 11.442 -15.114 1.00 88.56 319 ILE A C 1
ATOM 2475 O O . ILE A 1 319 ? 19.111 10.257 -15.166 1.00 88.56 319 ILE A O 1
ATOM 2479 N N . ASN A 1 320 ? 19.616 12.440 -15.092 1.00 89.38 320 ASN A N 1
ATOM 2480 C CA . ASN A 1 320 ? 21.052 12.232 -15.177 1.00 89.38 320 ASN A CA 1
ATOM 2481 C C . ASN A 1 320 ? 21.624 11.773 -13.822 1.00 89.38 320 ASN A C 1
ATOM 2483 O O . ASN A 1 320 ? 20.944 11.741 -12.798 1.00 89.38 320 ASN A O 1
ATOM 2487 N N . GLU A 1 321 ? 22.889 11.357 -13.805 1.00 89.38 321 GLU A N 1
ATOM 2488 C CA . GLU A 1 321 ? 23.523 10.862 -12.577 1.00 89.38 321 GLU A CA 1
ATOM 2489 C C . GLU A 1 321 ? 23.590 11.918 -11.465 1.00 89.38 321 GLU A C 1
ATOM 2491 O O . GLU A 1 321 ? 23.383 11.592 -10.296 1.00 89.38 321 GLU A O 1
ATOM 2496 N N . TYR A 1 322 ? 23.839 13.179 -11.821 1.00 88.62 322 TYR A N 1
ATOM 2497 C CA . TYR A 1 322 ? 23.908 14.284 -10.868 1.00 88.62 322 TYR A CA 1
ATOM 2498 C C . TYR A 1 322 ? 22.556 14.501 -10.170 1.00 88.62 322 TYR A C 1
ATOM 2500 O O . TYR A 1 322 ? 22.499 14.578 -8.945 1.00 88.62 322 TYR A O 1
ATOM 2508 N N . GLU A 1 323 ? 21.462 14.499 -10.933 1.00 88.50 323 GLU A N 1
ATOM 2509 C CA . GLU A 1 323 ? 20.091 14.621 -10.428 1.00 88.50 323 GLU A CA 1
ATOM 2510 C C . GLU A 1 323 ? 19.706 13.439 -9.532 1.00 88.50 323 GLU A C 1
ATOM 2512 O O . GLU A 1 323 ? 19.154 13.642 -8.448 1.00 88.50 323 GLU A O 1
ATOM 2517 N N . ARG A 1 324 ? 20.055 12.205 -9.929 1.00 90.88 324 ARG A N 1
ATOM 2518 C CA . ARG A 1 324 ? 19.833 11.014 -9.091 1.00 90.88 324 ARG A CA 1
ATOM 2519 C C . ARG A 1 324 ? 20.588 11.102 -7.768 1.00 90.88 324 ARG A C 1
ATOM 2521 O O . ARG A 1 324 ? 20.007 10.851 -6.717 1.00 90.88 324 ARG A O 1
ATOM 2528 N N . ARG A 1 325 ? 21.868 11.485 -7.798 1.00 88.88 325 ARG A N 1
ATOM 2529 C CA . ARG A 1 325 ? 22.702 11.614 -6.592 1.00 88.88 325 ARG A CA 1
ATOM 2530 C C . ARG A 1 325 ? 22.223 12.738 -5.671 1.00 88.88 325 ARG A C 1
ATOM 2532 O O . ARG A 1 325 ? 22.215 12.537 -4.459 1.00 88.88 325 ARG A O 1
ATOM 2539 N N . GLY A 1 326 ? 21.769 13.868 -6.218 1.00 88.69 326 GLY A N 1
ATOM 2540 C CA . GLY A 1 326 ? 21.123 14.933 -5.439 1.00 88.69 326 GLY A CA 1
ATOM 2541 C C . GLY A 1 326 ? 19.849 14.444 -4.747 1.00 88.69 326 GLY A C 1
ATOM 2542 O O . GLY A 1 326 ? 19.661 14.658 -3.548 1.00 88.69 326 GLY A O 1
ATOM 2543 N N . LEU A 1 327 ? 19.023 13.669 -5.458 1.00 89.62 327 LEU A N 1
ATOM 2544 C CA . LEU A 1 327 ? 17.844 13.033 -4.872 1.00 89.62 327 LEU A CA 1
ATOM 2545 C C . LEU A 1 327 ? 18.216 12.065 -3.736 1.00 89.62 327 LEU A C 1
ATOM 2547 O O . LEU A 1 327 ? 17.619 12.133 -2.667 1.00 89.62 327 LEU A O 1
ATOM 2551 N N . TYR A 1 328 ? 19.231 11.212 -3.909 1.00 91.75 328 TYR A N 1
ATOM 2552 C CA . TYR A 1 328 ? 19.678 10.297 -2.847 1.00 91.75 328 TYR A CA 1
ATOM 2553 C C . TYR A 1 328 ? 20.231 11.039 -1.624 1.00 91.75 328 TYR A C 1
ATOM 2555 O O . TYR A 1 328 ? 19.971 10.634 -0.488 1.00 91.75 328 TYR A O 1
ATOM 2563 N N . ALA A 1 329 ? 20.956 12.140 -1.836 1.00 89.38 329 ALA A N 1
ATOM 2564 C CA . ALA A 1 329 ? 21.450 12.994 -0.762 1.00 89.38 329 ALA A CA 1
ATOM 2565 C C . ALA A 1 329 ? 20.292 13.632 0.019 1.00 89.38 329 ALA A C 1
ATOM 2567 O O . ALA A 1 329 ? 20.271 13.576 1.250 1.00 89.38 329 ALA A O 1
ATOM 2568 N N . ARG A 1 330 ? 19.287 14.167 -0.683 1.00 88.44 330 ARG A N 1
ATOM 2569 C CA . ARG A 1 330 ? 18.086 14.742 -0.065 1.00 88.44 330 ARG A CA 1
ATOM 2570 C C . ARG A 1 330 ? 17.252 13.704 0.678 1.00 88.44 330 ARG A C 1
ATOM 2572 O O . ARG A 1 330 ? 16.728 14.020 1.737 1.00 88.44 330 ARG A O 1
ATOM 2579 N N . SER A 1 331 ? 17.129 12.491 0.143 1.00 90.50 331 SER A N 1
ATOM 2580 C CA . SER A 1 331 ? 16.275 11.446 0.717 1.00 90.50 331 SER A CA 1
ATOM 2581 C C . SER A 1 331 ? 16.928 10.678 1.863 1.00 90.50 331 SER A C 1
ATOM 2583 O O . SER A 1 331 ? 16.252 10.380 2.840 1.00 90.50 331 SER A O 1
ATOM 2585 N N . PHE A 1 332 ? 18.224 10.367 1.771 1.00 90.44 332 PHE A N 1
ATOM 2586 C CA . PHE A 1 332 ? 18.903 9.450 2.702 1.00 90.44 332 PHE A CA 1
ATOM 2587 C C . PHE A 1 332 ? 20.209 9.998 3.288 1.00 90.44 332 PHE A C 1
ATOM 2589 O O . PHE A 1 332 ? 20.890 9.287 4.025 1.00 90.44 332 PHE A O 1
ATOM 2596 N N . GLY A 1 333 ? 20.618 11.213 2.906 1.00 84.75 333 GLY A N 1
ATOM 2597 C CA . GLY A 1 333 ? 21.911 11.784 3.303 1.00 84.75 333 GLY A CA 1
ATOM 2598 C C . GLY A 1 333 ? 23.104 11.112 2.633 1.00 84.75 333 GLY A C 1
ATOM 2599 O O . GLY A 1 333 ? 24.253 11.391 2.972 1.00 84.75 333 GLY A O 1
ATOM 2600 N N . VAL A 1 334 ? 22.848 10.226 1.670 1.00 74.94 334 VAL A N 1
ATOM 2601 C CA . VAL A 1 334 ? 23.868 9.466 0.956 1.00 74.94 334 VAL A CA 1
ATOM 2602 C C . VAL A 1 334 ? 24.325 10.303 -0.240 1.00 74.94 334 VAL A C 1
ATOM 2604 O O . VAL A 1 334 ? 23.970 10.046 -1.386 1.00 74.94 334 VAL A O 1
ATOM 2607 N N . ALA A 1 335 ? 25.094 11.358 0.046 1.00 57.06 335 ALA A N 1
ATOM 2608 C CA . ALA A 1 335 ? 25.785 12.153 -0.966 1.00 57.06 335 ALA A CA 1
ATOM 2609 C C . ALA A 1 335 ? 27.023 11.383 -1.429 1.00 57.06 335 ALA A C 1
ATOM 2611 O O . ALA A 1 335 ? 28.130 11.554 -0.920 1.00 57.06 335 ALA A O 1
ATOM 2612 N N . GLN A 1 336 ? 26.837 10.453 -2.357 1.00 52.91 336 GLN A N 1
ATOM 2613 C CA . GLN A 1 336 ? 27.978 9.789 -2.974 1.00 52.91 336 GLN A CA 1
ATOM 2614 C C . GLN A 1 336 ? 28.473 10.684 -4.096 1.00 52.91 336 GLN A C 1
ATOM 2616 O O . GLN A 1 336 ? 27.721 10.970 -5.023 1.00 52.91 336 GLN A O 1
ATOM 2621 N N . GLY A 1 337 ? 29.734 11.107 -4.045 1.00 53.25 337 GLY A N 1
ATOM 2622 C CA . GLY A 1 337 ? 30.356 11.944 -5.076 1.00 53.25 337 GLY A CA 1
ATOM 2623 C C . GLY A 1 337 ? 30.255 13.452 -4.831 1.00 53.25 337 GLY A C 1
ATOM 2624 O O . GLY A 1 337 ? 29.948 13.910 -3.738 1.00 53.25 337 GLY A O 1
ATOM 2625 N N . SER A 1 338 ? 30.573 14.230 -5.865 1.00 52.75 338 SER A N 1
ATOM 2626 C CA . SER A 1 338 ? 30.765 15.687 -5.832 1.00 52.75 338 SER A CA 1
ATOM 2627 C C . SER A 1 338 ? 29.459 16.489 -5.948 1.00 52.75 338 SER A C 1
ATOM 2629 O O . SER A 1 338 ? 29.398 17.461 -6.701 1.00 52.75 338 SER A O 1
ATOM 2631 N N . VAL A 1 339 ? 28.400 16.057 -5.260 1.00 62.75 339 VAL A N 1
ATOM 2632 C CA . VAL A 1 339 ? 27.119 16.778 -5.216 1.00 62.75 339 VAL A CA 1
ATOM 2633 C C . VAL A 1 339 ? 26.984 17.433 -3.849 1.00 62.75 339 VAL A C 1
ATOM 2635 O O . VAL A 1 339 ? 26.850 16.740 -2.842 1.00 62.75 339 VAL A O 1
ATOM 2638 N N . ASP A 1 340 ? 27.031 18.763 -3.827 1.00 67.88 340 ASP A N 1
ATOM 2639 C CA . ASP A 1 340 ? 26.755 19.563 -2.634 1.00 67.88 340 ASP A CA 1
ATOM 2640 C C . ASP A 1 340 ? 25.251 19.876 -2.593 1.00 67.88 340 ASP A C 1
ATOM 2642 O O . ASP A 1 340 ? 24.775 20.834 -3.202 1.00 67.88 340 ASP A O 1
ATOM 2646 N N . GLU A 1 341 ? 24.474 18.983 -1.976 1.00 78.88 341 GLU A N 1
ATOM 2647 C CA . GLU A 1 341 ? 23.032 19.175 -1.781 1.00 78.88 341 GLU A CA 1
ATOM 2648 C C . GLU A 1 341 ? 22.802 20.078 -0.562 1.00 78.88 341 GLU A C 1
ATOM 2650 O O . GLU A 1 341 ? 23.333 19.818 0.516 1.00 78.88 341 GLU A O 1
ATOM 2655 N N . SER A 1 342 ? 21.970 21.115 -0.710 1.00 74.56 342 SER A N 1
ATOM 2656 C CA . SER A 1 342 ? 21.779 22.135 0.333 1.00 74.56 342 SER A CA 1
ATOM 2657 C C . SER A 1 342 ? 21.076 21.602 1.588 1.00 74.56 342 SER A C 1
ATOM 2659 O O . SER A 1 342 ? 21.282 22.139 2.675 1.00 74.56 342 SER A O 1
ATOM 2661 N N . TYR A 1 343 ? 20.253 20.556 1.454 1.00 80.56 343 TYR A N 1
ATOM 2662 C CA . TYR A 1 343 ? 19.470 19.979 2.553 1.00 80.56 343 TYR A CA 1
ATOM 2663 C C . TYR A 1 343 ? 19.503 18.439 2.518 1.00 80.56 343 TYR A C 1
ATOM 2665 O O . TYR A 1 343 ? 18.506 17.804 2.166 1.00 80.56 343 TYR A O 1
ATOM 2673 N N . PRO A 1 344 ? 20.647 17.808 2.846 1.00 86.69 344 PRO A N 1
ATOM 2674 C CA . PRO A 1 344 ? 20.759 16.356 2.857 1.00 86.69 344 PRO A CA 1
ATOM 2675 C C . PRO A 1 344 ? 20.127 15.765 4.126 1.00 86.69 344 PRO A C 1
ATOM 2677 O O . PRO A 1 344 ? 20.271 16.323 5.216 1.00 86.69 344 PRO A O 1
ATOM 2680 N N . ASN A 1 345 ? 19.487 14.600 4.010 1.00 89.75 345 ASN A N 1
ATOM 2681 C CA . ASN A 1 345 ? 18.883 13.902 5.152 1.00 89.75 345 ASN A CA 1
ATOM 2682 C C . ASN A 1 345 ? 19.940 13.179 5.999 1.00 89.75 345 ASN A C 1
ATOM 2684 O O . ASN A 1 345 ? 20.199 11.990 5.833 1.00 89.75 345 ASN A O 1
ATOM 2688 N N . ARG A 1 346 ? 20.577 13.905 6.917 1.00 87.44 346 ARG A N 1
ATOM 2689 C CA . ARG A 1 346 ? 21.674 13.374 7.747 1.00 87.44 346 ARG A CA 1
ATOM 2690 C C . ARG A 1 346 ? 21.218 12.374 8.811 1.00 87.44 346 ARG A C 1
ATOM 2692 O O . ARG A 1 346 ? 22.046 11.641 9.342 1.00 87.44 346 ARG A O 1
ATOM 2699 N N . GLU A 1 347 ? 19.928 12.346 9.122 1.00 87.62 347 GLU A N 1
ATOM 2700 C CA . GLU A 1 347 ? 19.376 11.567 10.232 1.00 87.62 347 GLU A CA 1
ATOM 2701 C C . GLU A 1 347 ? 18.928 10.166 9.818 1.00 87.62 347 GLU A C 1
ATOM 2703 O O . GLU A 1 347 ? 18.888 9.263 10.656 1.00 87.62 347 GLU A O 1
ATOM 2708 N N . PHE A 1 348 ? 18.656 9.962 8.524 1.00 91.88 348 PHE A N 1
ATOM 2709 C CA . PHE A 1 348 ? 18.161 8.692 7.999 1.00 91.88 348 PHE A CA 1
ATOM 2710 C C . PHE A 1 348 ? 18.990 7.495 8.460 1.00 91.88 348 PHE A C 1
ATOM 2712 O O . PHE A 1 348 ? 18.420 6.500 8.888 1.00 91.88 348 PHE A O 1
ATOM 2719 N N . ASN A 1 349 ? 20.324 7.567 8.391 1.00 89.38 349 ASN A N 1
ATOM 2720 C CA . ASN A 1 349 ? 21.174 6.420 8.716 1.00 89.38 349 ASN A CA 1
ATOM 2721 C C . ASN A 1 349 ? 21.025 5.976 10.181 1.00 89.38 349 ASN A C 1
ATOM 2723 O O . ASN A 1 349 ? 20.916 4.781 10.451 1.00 89.38 349 ASN A O 1
ATOM 2727 N N . ASP A 1 350 ? 20.968 6.937 11.103 1.00 87.50 350 ASP A N 1
ATOM 2728 C CA . ASP A 1 350 ? 20.804 6.678 12.533 1.00 87.50 350 ASP A CA 1
ATOM 2729 C C . ASP A 1 350 ? 19.409 6.098 12.812 1.00 87.50 350 ASP A C 1
ATOM 2731 O O . ASP A 1 350 ? 19.288 5.020 13.395 1.00 87.50 350 ASP A O 1
ATOM 2735 N N . MET A 1 351 ? 18.351 6.731 12.293 1.00 91.75 351 MET A N 1
ATOM 2736 C CA . MET A 1 351 ? 16.972 6.240 12.436 1.00 91.75 351 MET A CA 1
ATOM 2737 C C . MET A 1 351 ? 16.779 4.849 11.815 1.00 91.75 351 MET A C 1
ATOM 2739 O O . MET A 1 351 ? 16.142 3.979 12.411 1.00 91.75 351 MET A O 1
ATOM 2743 N N . TRP A 1 352 ? 17.374 4.619 10.644 1.00 93.06 352 TRP A N 1
ATOM 2744 C CA . TRP A 1 352 ? 17.351 3.346 9.935 1.00 93.06 352 TRP A CA 1
ATOM 2745 C C . TRP A 1 352 ? 17.966 2.231 10.778 1.00 93.06 352 TRP A C 1
ATOM 2747 O O . TRP A 1 352 ? 17.308 1.227 11.042 1.00 93.06 352 TRP A O 1
ATOM 2757 N N . ILE A 1 353 ? 19.202 2.410 11.256 1.00 90.12 353 ILE A N 1
ATOM 2758 C CA . ILE A 1 353 ? 19.887 1.382 12.047 1.00 90.12 353 ILE A CA 1
ATOM 2759 C C . ILE A 1 353 ? 19.177 1.129 13.379 1.00 90.12 353 ILE A C 1
ATOM 2761 O O . ILE A 1 353 ? 19.060 -0.035 13.767 1.00 90.12 353 ILE A O 1
ATOM 2765 N N . ARG A 1 354 ? 18.647 2.158 14.053 1.00 89.44 354 ARG A N 1
ATOM 2766 C CA . ARG A 1 354 ? 17.849 1.977 15.281 1.00 89.44 354 ARG A CA 1
ATOM 2767 C C . ARG A 1 354 ? 16.603 1.135 15.034 1.00 89.44 354 ARG A C 1
ATOM 2769 O O . ARG A 1 354 ? 16.359 0.169 15.758 1.00 89.44 354 ARG A O 1
ATOM 2776 N N . PHE A 1 355 ? 15.848 1.452 13.982 1.00 93.25 355 PHE A N 1
ATOM 2777 C CA . PHE A 1 355 ? 14.658 0.691 13.618 1.00 93.25 355 PHE A CA 1
ATOM 2778 C C . PHE A 1 355 ? 15.004 -0.773 13.315 1.00 93.25 355 PHE A C 1
ATOM 2780 O O . PHE A 1 355 ? 14.445 -1.673 13.945 1.00 93.25 355 PHE A O 1
ATOM 2787 N N . LEU A 1 356 ? 15.982 -1.026 12.438 1.00 92.69 356 LEU A N 1
ATOM 2788 C CA . LEU A 1 356 ? 16.426 -2.388 12.121 1.00 92.69 356 LEU A CA 1
ATOM 2789 C C . LEU A 1 356 ? 16.883 -3.155 13.367 1.00 92.69 356 LEU A C 1
ATOM 2791 O O . LEU A 1 356 ? 16.551 -4.327 13.536 1.00 92.69 356 LEU A O 1
ATOM 2795 N N . SER A 1 357 ? 17.613 -2.486 14.257 1.00 90.06 357 SER A N 1
ATOM 2796 C CA . SER A 1 357 ? 18.124 -3.096 15.483 1.00 90.06 357 SER A CA 1
ATOM 2797 C C . SER A 1 357 ? 17.003 -3.484 16.445 1.00 90.06 357 SER A C 1
ATOM 2799 O O . SER A 1 357 ? 17.030 -4.577 17.009 1.00 90.06 357 SER A O 1
ATOM 2801 N N . SER A 1 358 ? 15.989 -2.625 16.584 1.00 89.12 358 SER A N 1
ATOM 2802 C CA . SER A 1 358 ? 14.815 -2.892 17.420 1.00 89.12 358 SER A CA 1
ATOM 2803 C C . SER A 1 358 ? 13.958 -4.046 16.876 1.00 89.12 358 SER A C 1
ATOM 2805 O O . SER A 1 358 ? 13.524 -4.908 17.639 1.00 89.12 358 SER A O 1
ATOM 2807 N N . VAL A 1 359 ? 13.773 -4.126 15.550 1.00 90.06 359 VAL A N 1
ATOM 2808 C CA . VAL A 1 359 ? 13.018 -5.209 14.896 1.00 90.06 359 VAL A CA 1
ATOM 2809 C C . VAL A 1 359 ? 13.764 -6.539 14.982 1.00 90.06 359 VAL A C 1
ATOM 2811 O O . VAL A 1 359 ? 13.137 -7.564 15.246 1.00 90.06 359 VAL A O 1
ATOM 2814 N N . SER A 1 360 ? 15.088 -6.533 14.792 1.00 89.00 360 SER A N 1
ATOM 2815 C CA . SER A 1 360 ? 15.920 -7.735 14.939 1.00 89.00 360 SER A CA 1
ATOM 2816 C C . SER A 1 360 ? 15.833 -8.294 16.361 1.00 89.00 360 SER A C 1
ATOM 2818 O O . SER A 1 360 ? 15.557 -9.480 16.537 1.00 89.00 360 SER A O 1
ATOM 2820 N N . ALA A 1 361 ? 15.976 -7.442 17.382 1.00 86.06 361 ALA A N 1
ATOM 2821 C CA . ALA A 1 361 ? 15.851 -7.852 18.781 1.00 86.06 361 ALA A CA 1
ATOM 2822 C C . ALA A 1 361 ? 14.476 -8.451 19.090 1.00 86.06 361 ALA A C 1
ATOM 2824 O O . ALA A 1 361 ? 14.388 -9.559 19.618 1.00 86.06 361 ALA A O 1
ATOM 2825 N N . LEU A 1 362 ? 13.402 -7.774 18.666 1.00 85.31 362 LEU A N 1
ATOM 2826 C CA . LEU A 1 362 ? 12.040 -8.279 18.834 1.00 85.31 362 LEU A CA 1
ATOM 2827 C C . LEU A 1 362 ? 11.856 -9.647 18.152 1.00 85.31 362 LEU A C 1
ATOM 2829 O O . LEU A 1 362 ? 11.244 -10.554 18.720 1.00 85.31 362 LEU A O 1
ATOM 2833 N N . GLY A 1 363 ? 12.404 -9.815 16.945 1.00 84.38 363 GLY A N 1
ATOM 2834 C CA . GLY A 1 363 ? 12.362 -11.072 16.200 1.00 84.38 363 GLY A CA 1
ATOM 2835 C C . GLY A 1 363 ? 13.092 -12.215 16.907 1.00 84.38 363 GLY A C 1
ATOM 2836 O O . GLY A 1 363 ? 12.536 -13.307 17.015 1.00 84.38 363 GLY A O 1
ATOM 2837 N N . ARG A 1 364 ? 14.294 -11.967 17.444 1.00 81.00 364 ARG A N 1
ATOM 2838 C CA . ARG A 1 364 ? 15.080 -12.966 18.196 1.00 81.00 364 ARG A CA 1
ATOM 2839 C C . ARG A 1 364 ? 14.398 -13.390 19.495 1.00 81.00 364 ARG A C 1
ATOM 2841 O O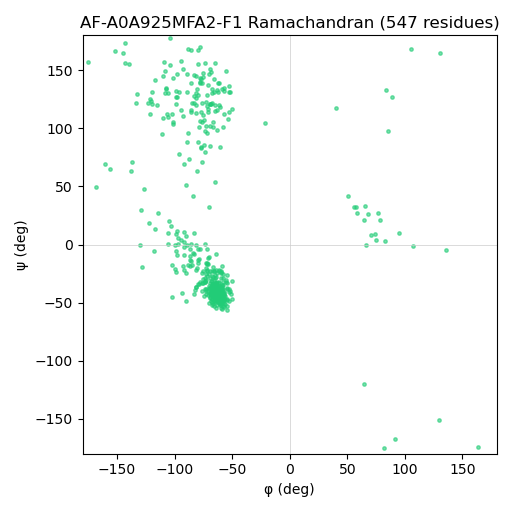 . ARG A 1 364 ? 14.497 -14.546 19.888 1.00 81.00 364 ARG A O 1
ATOM 2848 N N . GLU A 1 365 ? 13.681 -12.477 20.139 1.00 77.88 365 GLU A N 1
ATOM 2849 C CA . GLU A 1 365 ? 13.003 -12.718 21.419 1.00 77.88 365 GLU A CA 1
ATOM 2850 C C . GLU A 1 365 ? 11.598 -13.311 21.276 1.00 77.88 365 GLU A C 1
ATOM 2852 O O . GLU A 1 365 ? 10.933 -13.642 22.267 1.00 77.88 365 GLU A O 1
ATOM 2857 N N . THR A 1 366 ? 11.123 -13.473 20.041 1.00 70.31 366 THR A N 1
ATOM 2858 C CA . THR A 1 366 ? 9.820 -14.070 19.764 1.00 70.31 366 THR A CA 1
ATOM 2859 C C . THR A 1 366 ? 9.852 -15.563 20.109 1.00 70.31 366 THR A C 1
ATOM 2861 O O . THR A 1 366 ? 10.368 -16.381 19.356 1.00 70.31 366 THR A O 1
ATOM 2864 N N . GLY A 1 367 ? 9.279 -15.924 21.263 1.00 62.88 367 GLY A N 1
ATOM 2865 C CA . GLY A 1 367 ? 9.196 -17.308 21.753 1.00 62.88 367 GLY A CA 1
ATOM 2866 C C . GLY A 1 367 ? 10.124 -17.637 22.927 1.00 62.88 367 GLY A C 1
ATOM 2867 O O . GLY A 1 367 ? 10.069 -18.755 23.434 1.00 62.88 367 GLY A O 1
ATOM 2868 N N . ILE A 1 368 ? 10.932 -16.678 23.394 1.00 70.44 368 ILE A N 1
ATOM 2869 C CA . ILE A 1 368 ? 11.768 -16.830 24.593 1.00 70.44 368 ILE A CA 1
ATOM 2870 C C . ILE A 1 368 ? 10.937 -16.475 25.841 1.00 70.44 368 ILE A C 1
ATOM 2872 O O . ILE A 1 368 ? 10.149 -15.530 25.828 1.00 70.44 368 ILE A O 1
ATOM 2876 N N . THR A 1 369 ? 11.088 -17.249 26.922 1.00 58.88 369 THR A N 1
ATOM 2877 C CA . THR A 1 369 ? 10.381 -17.051 28.209 1.00 58.88 369 THR A CA 1
ATOM 2878 C C . THR A 1 369 ? 11.049 -16.033 29.138 1.00 58.88 369 THR A C 1
ATOM 2880 O O . THR A 1 369 ? 10.508 -15.713 30.195 1.00 58.88 369 THR A O 1
ATOM 2883 N N . GLU A 1 370 ? 12.239 -15.558 28.779 1.00 65.69 370 GLU A N 1
ATOM 2884 C CA . GLU A 1 370 ? 13.010 -14.563 29.522 1.00 65.69 370 GLU A CA 1
ATOM 2885 C C . GLU A 1 370 ? 12.504 -13.137 29.261 1.00 65.69 370 GLU A C 1
ATOM 2887 O O . GLU A 1 370 ? 11.693 -12.879 28.367 1.00 65.69 370 GLU A O 1
ATOM 2892 N N . ARG A 1 371 ? 12.966 -12.190 30.084 1.00 63.06 371 ARG A N 1
ATOM 2893 C CA . ARG A 1 371 ? 12.593 -10.781 29.957 1.00 63.06 371 ARG A CA 1
ATOM 2894 C C . ARG A 1 371 ? 13.134 -10.226 28.639 1.00 63.06 371 ARG A C 1
ATOM 2896 O O . ARG A 1 371 ? 14.342 -10.189 28.442 1.00 63.06 371 ARG A O 1
ATOM 2903 N N . ARG A 1 372 ? 12.222 -9.747 27.793 1.00 68.19 372 ARG A N 1
ATOM 2904 C CA . ARG A 1 372 ? 12.542 -9.068 26.533 1.00 68.19 372 ARG A CA 1
ATOM 2905 C C . ARG A 1 372 ? 13.430 -7.849 26.767 1.00 68.19 372 ARG A C 1
ATOM 2907 O O . ARG A 1 372 ? 13.150 -7.063 27.678 1.00 68.19 372 ARG A O 1
ATOM 2914 N N . THR A 1 373 ? 14.471 -7.699 25.953 1.00 70.31 373 THR A N 1
ATOM 2915 C CA . THR A 1 373 ? 15.359 -6.528 25.950 1.00 70.31 373 THR A CA 1
ATOM 2916 C C . THR A 1 373 ? 14.719 -5.347 25.233 1.00 70.31 373 THR A C 1
ATOM 2918 O O . THR A 1 373 ? 14.916 -4.209 25.656 1.00 70.31 373 THR A O 1
ATOM 2921 N N . VAL A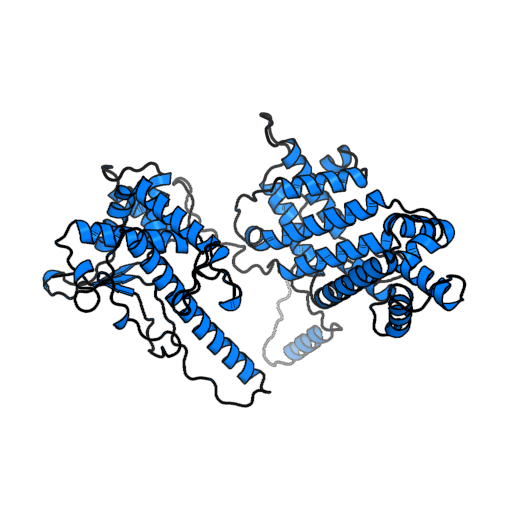 1 374 ? 13.895 -5.618 24.212 1.00 74.06 374 VAL A N 1
ATOM 2922 C CA . VAL A 1 374 ? 13.195 -4.599 23.424 1.00 74.06 374 VAL A CA 1
ATOM 2923 C C . VAL A 1 374 ? 11.687 -4.772 23.530 1.00 74.06 374 VAL A C 1
ATOM 2925 O O . VAL A 1 374 ? 11.135 -5.863 23.364 1.00 74.06 374 VAL A O 1
ATOM 2928 N N . THR A 1 375 ? 10.996 -3.669 23.804 1.00 79.00 375 THR A N 1
ATOM 2929 C CA . THR A 1 375 ? 9.537 -3.656 23.925 1.00 79.00 375 THR A CA 1
ATOM 2930 C C . THR A 1 375 ? 8.863 -3.277 22.601 1.00 79.00 375 THR A C 1
ATOM 2932 O O . THR A 1 375 ? 9.460 -2.638 21.731 1.00 79.00 375 THR A O 1
ATOM 2935 N N . SER A 1 376 ? 7.593 -3.651 22.423 1.00 78.69 376 SER A N 1
ATOM 2936 C CA . SER A 1 376 ? 6.809 -3.280 21.232 1.00 78.69 376 SER A CA 1
ATOM 2937 C C . SER A 1 376 ? 6.683 -1.763 21.055 1.00 78.69 376 SER A C 1
ATOM 2939 O O . SER A 1 376 ? 6.600 -1.276 19.931 1.00 78.69 376 SER A O 1
ATOM 2941 N N . GLU A 1 377 ? 6.724 -1.011 22.154 1.00 78.06 377 GLU A N 1
ATOM 2942 C CA . GLU A 1 377 ? 6.698 0.453 22.195 1.00 78.06 377 GLU A CA 1
ATOM 2943 C C . GLU A 1 377 ? 7.974 1.055 21.595 1.00 78.06 377 GLU A C 1
ATOM 2945 O O . GLU A 1 377 ? 7.908 2.038 20.859 1.00 78.06 377 GLU A O 1
ATOM 2950 N N . GLN A 1 378 ? 9.141 0.464 21.868 1.00 82.88 378 GLN A N 1
ATOM 2951 C CA . GLN A 1 378 ? 10.410 0.925 21.295 1.00 82.88 378 GLN A CA 1
ATOM 2952 C C . GLN A 1 378 ? 10.459 0.697 19.780 1.00 82.88 378 GLN A C 1
ATOM 2954 O O . GLN A 1 378 ? 10.921 1.565 19.033 1.00 82.88 378 GLN A O 1
ATOM 2959 N N . VAL A 1 379 ? 9.928 -0.436 19.311 1.00 86.94 379 VAL A N 1
ATOM 2960 C CA . VAL A 1 379 ? 9.797 -0.701 17.871 1.00 86.94 379 VAL A CA 1
ATOM 2961 C C . VAL A 1 379 ? 8.800 0.266 17.231 1.00 86.94 379 VAL A C 1
ATOM 2963 O O . VAL A 1 379 ? 9.084 0.816 16.173 1.00 86.94 379 VAL A O 1
ATOM 2966 N N . PHE A 1 380 ? 7.669 0.542 17.887 1.00 86.00 380 PHE A N 1
ATOM 2967 C CA . PHE A 1 380 ? 6.701 1.533 17.413 1.00 86.00 380 PHE A CA 1
ATOM 2968 C C . PHE A 1 380 ? 7.322 2.925 17.272 1.00 86.00 380 PHE A C 1
ATOM 2970 O O . PHE A 1 380 ? 7.192 3.550 16.221 1.00 86.00 380 PHE A O 1
ATOM 2977 N N . LYS A 1 381 ? 8.035 3.393 18.303 1.00 85.88 381 LYS A N 1
ATOM 2978 C CA . LYS A 1 381 ? 8.683 4.706 18.293 1.00 85.88 381 LYS A CA 1
ATOM 2979 C C . LYS A 1 381 ? 9.711 4.813 17.168 1.00 85.88 381 LYS A C 1
ATOM 2981 O O . LYS A 1 381 ? 9.629 5.729 16.362 1.00 85.88 381 LYS A O 1
ATOM 2986 N N . SER A 1 382 ? 10.634 3.856 17.072 1.00 89.81 382 SER A N 1
ATOM 2987 C CA . SER A 1 382 ? 11.666 3.876 16.025 1.00 89.81 382 SER A CA 1
ATOM 2988 C C . SER A 1 382 ? 11.083 3.748 14.610 1.00 89.81 382 SER A C 1
ATOM 2990 O O . SER A 1 382 ? 11.582 4.391 13.688 1.00 89.81 382 SER A O 1
ATOM 2992 N N . ALA A 1 383 ? 9.998 2.983 14.434 1.00 90.56 383 ALA A N 1
ATOM 2993 C CA . ALA A 1 383 ? 9.261 2.911 13.174 1.00 90.56 383 ALA A CA 1
ATOM 2994 C C . ALA A 1 383 ? 8.598 4.249 12.820 1.00 90.56 383 ALA A C 1
ATOM 2996 O O . ALA A 1 383 ? 8.684 4.690 11.674 1.00 90.56 383 ALA A O 1
ATOM 2997 N N . ARG A 1 384 ? 7.953 4.900 13.797 1.00 88.69 384 ARG A N 1
ATOM 2998 C CA . ARG A 1 384 ? 7.308 6.205 13.621 1.00 88.69 384 ARG A CA 1
ATOM 2999 C C . ARG A 1 384 ? 8.336 7.286 13.292 1.00 88.69 384 ARG A C 1
ATOM 3001 O O . ARG A 1 384 ? 8.139 7.994 12.312 1.00 88.69 384 ARG A O 1
ATOM 3008 N N . ASP A 1 385 ? 9.430 7.373 14.047 1.00 89.62 385 ASP A N 1
ATOM 3009 C CA . ASP A 1 385 ? 10.502 8.356 13.834 1.00 89.62 385 ASP A CA 1
ATOM 3010 C C . ASP A 1 385 ? 11.069 8.243 12.407 1.00 89.62 385 ASP A C 1
ATOM 3012 O O . ASP A 1 385 ? 11.164 9.235 11.681 1.00 89.62 385 ASP A O 1
ATOM 3016 N N . LEU A 1 386 ? 11.350 7.014 11.958 1.00 93.19 386 LEU A N 1
ATOM 3017 C CA . LEU A 1 386 ? 11.814 6.752 10.597 1.00 93.19 386 LEU A CA 1
ATOM 3018 C C . LEU A 1 386 ? 10.753 7.104 9.540 1.00 93.19 386 LEU A C 1
ATOM 3020 O O . LEU A 1 386 ? 11.080 7.699 8.515 1.00 93.19 386 LEU A O 1
ATOM 3024 N N . ALA A 1 387 ? 9.484 6.758 9.763 1.00 91.31 387 ALA A N 1
ATOM 3025 C CA . ALA A 1 387 ? 8.405 7.049 8.819 1.00 91.31 387 ALA A CA 1
ATOM 3026 C C . ALA A 1 387 ? 8.124 8.557 8.687 1.00 91.31 387 ALA A C 1
ATOM 3028 O O . ALA A 1 387 ? 7.875 9.035 7.580 1.00 91.31 387 ALA A O 1
ATOM 3029 N N . VAL A 1 388 ? 8.215 9.315 9.783 1.00 90.06 388 VAL A N 1
ATOM 3030 C CA . VAL A 1 388 ? 8.115 10.784 9.790 1.00 90.06 388 VAL A CA 1
ATOM 3031 C C . VAL A 1 388 ? 9.254 11.400 8.979 1.00 90.06 388 VAL A C 1
ATOM 3033 O O . VAL A 1 388 ? 8.997 12.217 8.094 1.00 90.06 388 VAL A O 1
ATOM 3036 N N . ASN A 1 389 ? 10.493 10.956 9.206 1.00 91.81 389 ASN A N 1
ATOM 3037 C CA . ASN A 1 389 ? 11.655 11.414 8.445 1.00 91.81 389 ASN A CA 1
ATOM 3038 C C . ASN A 1 389 ? 11.520 11.095 6.942 1.00 91.81 389 ASN A C 1
ATOM 3040 O O . ASN A 1 389 ? 11.728 11.962 6.094 1.00 91.81 389 ASN A O 1
ATOM 3044 N N . LEU A 1 390 ? 11.084 9.884 6.588 1.00 92.56 390 LEU A N 1
ATOM 3045 C CA . LEU A 1 390 ? 10.835 9.505 5.193 1.00 92.56 390 LEU A CA 1
ATOM 3046 C C . LEU A 1 390 ? 9.694 10.317 4.560 1.00 92.56 390 LEU A C 1
ATOM 3048 O O . LEU A 1 390 ? 9.793 10.709 3.400 1.00 92.56 390 LEU A O 1
ATOM 3052 N N . SER A 1 391 ? 8.632 10.615 5.309 1.00 90.50 391 SER A N 1
ATOM 3053 C CA . SER A 1 391 ? 7.542 11.482 4.846 1.00 90.50 391 SER A CA 1
ATOM 3054 C C . SER A 1 391 ? 8.049 12.895 4.534 1.00 90.50 391 SER A C 1
ATOM 3056 O O . SER A 1 391 ? 7.751 13.432 3.463 1.00 90.50 391 SER A O 1
ATOM 3058 N N . LEU A 1 392 ? 8.880 13.448 5.427 1.00 87.56 392 LEU A N 1
ATOM 3059 C CA . LEU A 1 392 ? 9.496 14.769 5.292 1.00 87.56 392 LEU A CA 1
ATOM 3060 C C . LEU A 1 392 ? 10.500 14.845 4.142 1.00 87.56 392 LEU A C 1
ATOM 3062 O O . LEU A 1 392 ? 10.688 15.916 3.593 1.00 87.56 392 LEU A O 1
ATOM 3066 N N . HIS A 1 393 ? 11.151 13.753 3.749 1.00 88.69 393 HIS A N 1
ATOM 3067 C CA . HIS A 1 393 ? 12.139 13.769 2.661 1.00 88.69 393 HIS A CA 1
ATOM 3068 C C . HIS A 1 393 ? 11.632 13.138 1.349 1.00 88.69 393 HIS A C 1
ATOM 3070 O O . HIS A 1 393 ? 12.366 13.088 0.357 1.00 88.69 393 HIS A O 1
ATOM 3076 N N . GLY A 1 394 ? 10.379 12.670 1.333 1.00 83.62 394 GLY A N 1
ATOM 3077 C CA . GLY A 1 394 ? 9.728 11.986 0.211 1.00 83.62 394 GLY A CA 1
ATOM 3078 C C . GLY A 1 394 ? 8.694 12.817 -0.550 1.00 83.62 394 GLY A C 1
ATOM 3079 O O . GLY A 1 394 ? 7.959 12.268 -1.366 1.00 83.62 394 GLY A O 1
ATOM 3080 N N . PHE A 1 395 ? 8.601 14.123 -0.292 1.00 81.38 395 PHE A N 1
ATOM 3081 C CA . PHE A 1 395 ? 7.656 15.013 -0.972 1.00 81.38 395 PHE A CA 1
ATOM 3082 C C . PHE A 1 395 ? 8.202 15.560 -2.306 1.00 81.38 395 PHE A C 1
ATOM 3084 O O . PHE A 1 395 ? 9.394 15.484 -2.621 1.00 81.38 395 PHE A O 1
ATOM 3091 N N . GLY A 1 396 ? 7.313 16.166 -3.099 1.00 80.25 396 GLY A N 1
ATOM 3092 C CA . GLY A 1 396 ? 7.680 16.918 -4.301 1.00 80.25 396 GLY A CA 1
ATOM 3093 C C . GLY A 1 396 ? 8.310 16.050 -5.393 1.00 80.25 396 GLY A C 1
ATOM 3094 O O . GLY A 1 396 ? 7.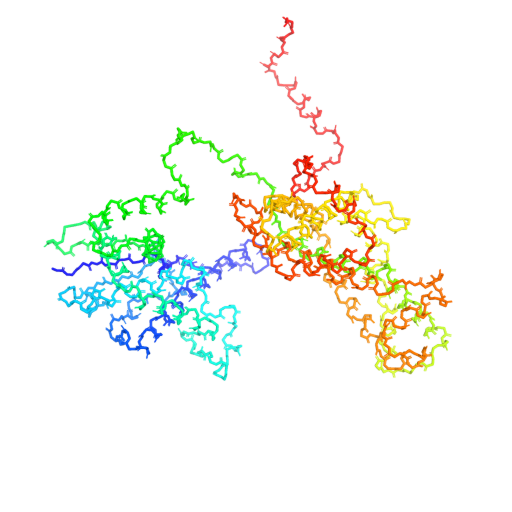680 15.119 -5.894 1.00 80.25 396 GLY A O 1
ATOM 3095 N N . LEU A 1 397 ? 9.554 16.369 -5.777 1.00 78.75 397 LEU A N 1
ATOM 3096 C CA . LEU A 1 397 ? 10.269 15.716 -6.884 1.00 78.75 397 LEU A CA 1
ATOM 3097 C C . LEU A 1 397 ? 10.406 14.195 -6.701 1.00 78.75 397 LEU A C 1
ATOM 3099 O O . LEU A 1 397 ? 10.451 13.476 -7.695 1.00 78.75 397 LEU A O 1
ATOM 3103 N N . ALA A 1 398 ? 10.440 13.701 -5.460 1.00 83.81 398 ALA A N 1
ATOM 3104 C CA . ALA A 1 398 ? 10.638 12.283 -5.168 1.00 83.81 398 ALA A CA 1
ATOM 3105 C C . ALA A 1 398 ? 9.579 11.373 -5.818 1.00 83.81 398 ALA A C 1
ATOM 3107 O O . ALA A 1 398 ? 9.924 10.288 -6.276 1.00 83.81 398 ALA A O 1
ATOM 3108 N N . HIS A 1 399 ? 8.324 11.824 -5.933 1.00 83.94 399 HIS A N 1
ATOM 3109 C CA . HIS A 1 399 ? 7.238 11.063 -6.572 1.00 83.94 399 HIS A CA 1
ATOM 3110 C C . HIS A 1 399 ? 7.444 10.870 -8.069 1.00 83.94 399 HIS A C 1
ATOM 3112 O O . HIS A 1 399 ? 7.390 9.752 -8.580 1.00 83.94 399 HIS A O 1
ATOM 3118 N N . PHE A 1 400 ? 7.708 11.969 -8.774 1.00 84.56 400 PHE A N 1
ATOM 3119 C CA . PHE A 1 400 ? 7.941 11.943 -10.216 1.00 84.56 400 PHE A CA 1
ATOM 3120 C C . PHE A 1 400 ? 9.226 11.188 -10.542 1.00 84.56 400 PHE A C 1
ATOM 3122 O O . PHE A 1 400 ? 9.234 10.325 -11.419 1.00 84.56 400 PHE A O 1
ATOM 3129 N N . ALA A 1 401 ? 10.282 11.453 -9.770 1.00 86.06 401 ALA A N 1
ATOM 3130 C CA . ALA A 1 401 ? 11.545 10.759 -9.914 1.00 86.06 401 ALA A CA 1
ATOM 3131 C C . ALA A 1 401 ? 11.399 9.261 -9.629 1.00 86.06 401 ALA A C 1
ATOM 3133 O O . ALA A 1 401 ? 11.982 8.468 -10.352 1.00 86.06 401 ALA A O 1
ATOM 3134 N N . ALA A 1 402 ? 10.602 8.839 -8.641 1.00 88.56 402 ALA A N 1
ATOM 3135 C CA . ALA A 1 402 ? 10.354 7.421 -8.400 1.00 88.56 402 ALA A CA 1
ATOM 3136 C C . ALA A 1 402 ? 9.771 6.741 -9.650 1.00 88.56 402 ALA A C 1
ATOM 3138 O O . ALA A 1 402 ? 10.331 5.749 -10.108 1.00 88.56 402 ALA A O 1
ATOM 3139 N N . ILE A 1 403 ? 8.717 7.292 -10.258 1.00 88.50 403 ILE A N 1
ATOM 3140 C CA . ILE A 1 403 ? 8.114 6.717 -11.476 1.00 88.50 403 ILE A CA 1
ATOM 3141 C C . ILE A 1 403 ? 9.142 6.644 -12.616 1.00 88.50 403 ILE A C 1
ATOM 3143 O O . ILE A 1 403 ? 9.333 5.584 -13.213 1.00 88.50 403 ILE A O 1
ATOM 3147 N N . GLU A 1 404 ? 9.865 7.736 -12.871 1.00 90.00 404 GLU A N 1
ATOM 3148 C CA . GLU A 1 404 ? 10.876 7.782 -13.933 1.00 90.00 404 GLU A CA 1
ATOM 3149 C C . GLU A 1 404 ? 12.028 6.790 -13.686 1.00 90.00 404 GLU A C 1
ATOM 3151 O O . GLU A 1 404 ? 12.468 6.081 -14.598 1.00 90.00 404 GLU A O 1
ATOM 3156 N N . LEU A 1 405 ? 12.491 6.676 -12.437 1.00 92.31 405 LEU A N 1
ATOM 3157 C CA . LEU A 1 405 ? 13.497 5.699 -12.025 1.00 92.31 405 LEU A CA 1
ATOM 3158 C C . LEU A 1 405 ? 12.986 4.267 -12.212 1.00 92.31 405 LEU A C 1
ATOM 3160 O O . LEU A 1 405 ? 13.767 3.409 -12.624 1.00 92.31 405 LEU A O 1
ATOM 3164 N N . GLN A 1 406 ? 11.699 3.997 -11.963 1.00 92.38 406 GLN A N 1
ATOM 3165 C CA . GLN A 1 406 ? 11.099 2.681 -12.202 1.00 92.38 406 GLN A CA 1
ATOM 3166 C C . GLN A 1 406 ? 11.244 2.271 -13.666 1.00 92.38 406 GLN A C 1
ATOM 3168 O O . GLN A 1 406 ? 11.752 1.184 -13.973 1.00 92.38 406 GLN A O 1
ATOM 3173 N N . ASP A 1 407 ? 10.812 3.157 -14.561 1.00 91.88 407 ASP A N 1
ATOM 3174 C CA . ASP A 1 407 ? 10.825 2.931 -15.999 1.00 91.88 407 ASP A CA 1
ATOM 3175 C C . ASP A 1 407 ? 12.256 2.788 -16.510 1.00 91.88 407 ASP A C 1
ATOM 3177 O O . ASP A 1 407 ? 12.562 1.856 -17.264 1.00 91.88 407 ASP A O 1
ATOM 3181 N N . MET A 1 408 ? 13.167 3.641 -16.034 1.00 92.38 408 MET A N 1
ATOM 3182 C CA . MET A 1 408 ? 14.584 3.552 -16.365 1.00 92.38 408 MET A CA 1
ATOM 3183 C C . MET A 1 408 ? 15.184 2.219 -15.906 1.00 92.38 408 MET A C 1
ATOM 3185 O O . MET A 1 408 ? 15.809 1.529 -16.710 1.00 92.38 408 MET A O 1
ATOM 3189 N N . ILE A 1 409 ? 14.983 1.809 -14.651 1.00 94.75 409 ILE A N 1
ATOM 3190 C CA . ILE A 1 409 ? 15.528 0.553 -14.112 1.00 94.75 409 ILE A CA 1
ATOM 3191 C C . ILE A 1 409 ? 15.010 -0.648 -14.905 1.00 94.75 409 ILE A C 1
ATOM 3193 O O . ILE A 1 409 ? 15.794 -1.522 -15.284 1.00 94.75 409 ILE A O 1
ATOM 3197 N N . ASN A 1 410 ? 13.708 -0.690 -15.194 1.00 94.81 410 ASN A N 1
ATOM 3198 C CA . ASN A 1 410 ? 13.101 -1.774 -15.963 1.00 94.81 410 ASN A CA 1
ATOM 3199 C C . ASN A 1 410 ? 13.622 -1.811 -17.404 1.00 94.81 410 ASN A C 1
ATOM 3201 O O . ASN A 1 410 ? 13.956 -2.886 -17.910 1.00 94.81 410 ASN A O 1
ATOM 3205 N N . SER A 1 411 ? 13.741 -0.649 -18.048 1.00 93.06 411 SER A N 1
ATOM 3206 C CA . SER A 1 411 ? 14.273 -0.517 -19.405 1.00 93.06 411 SER A CA 1
ATOM 3207 C C . SER A 1 411 ? 15.741 -0.946 -19.491 1.00 93.06 411 SER A C 1
ATOM 3209 O O . SER A 1 411 ? 16.104 -1.757 -20.350 1.00 93.06 411 SER A O 1
ATOM 3211 N N . VAL A 1 412 ? 16.578 -0.492 -18.553 1.00 95.00 412 VAL A N 1
ATOM 3212 C CA . VAL A 1 412 ? 17.995 -0.874 -18.472 1.00 95.00 412 VAL A CA 1
ATOM 3213 C C . VAL A 1 412 ? 18.131 -2.368 -18.204 1.00 95.00 412 VAL A C 1
ATOM 3215 O O . VAL A 1 412 ? 18.843 -3.059 -18.930 1.00 95.00 412 VAL A O 1
ATOM 3218 N N . LYS A 1 413 ? 17.397 -2.907 -17.223 1.00 95.00 413 LYS A N 1
ATOM 3219 C CA . LYS A 1 413 ? 17.420 -4.341 -16.906 1.00 95.00 413 LYS A CA 1
ATOM 3220 C C . LYS A 1 413 ? 17.020 -5.178 -18.115 1.00 95.00 413 LYS A C 1
ATOM 3222 O O . LYS A 1 413 ? 17.696 -6.159 -18.418 1.00 95.00 413 LYS A O 1
ATOM 3227 N N . LYS A 1 414 ? 15.944 -4.798 -18.808 1.00 94.81 414 LYS A N 1
ATOM 3228 C CA . LYS A 1 414 ? 15.469 -5.484 -20.015 1.00 94.81 414 LYS A CA 1
ATOM 3229 C C . LYS A 1 414 ? 16.520 -5.449 -21.120 1.00 94.81 414 LYS A C 1
ATOM 3231 O O . LYS A 1 414 ? 16.790 -6.487 -21.714 1.00 94.81 414 LYS A O 1
ATOM 3236 N N . THR A 1 415 ? 17.120 -4.284 -21.355 1.00 94.19 415 THR A N 1
ATOM 3237 C CA . THR A 1 415 ? 18.139 -4.104 -22.394 1.00 94.19 415 THR A CA 1
ATOM 3238 C C . THR A 1 415 ? 19.370 -4.945 -22.092 1.00 94.19 415 THR A C 1
ATOM 3240 O O . THR A 1 415 ? 19.723 -5.798 -22.895 1.00 94.19 415 THR A O 1
ATOM 3243 N N . LEU A 1 416 ? 19.965 -4.803 -20.905 1.00 94.69 416 LEU A N 1
ATOM 3244 C CA . LEU A 1 416 ? 21.162 -5.549 -20.502 1.00 94.69 416 LEU A CA 1
ATOM 3245 C C . LEU A 1 416 ? 20.941 -7.067 -20.391 1.00 94.69 416 LEU A C 1
ATOM 3247 O O . LEU A 1 416 ? 21.898 -7.831 -20.478 1.00 94.69 416 LEU A O 1
ATOM 3251 N N . SER A 1 417 ? 19.694 -7.515 -20.219 1.00 95.44 417 SER A N 1
ATOM 3252 C CA . SER A 1 417 ? 19.339 -8.942 -20.222 1.00 95.44 417 SER A CA 1
ATOM 3253 C C . SER A 1 417 ? 19.174 -9.525 -21.631 1.00 95.44 417 SER A C 1
ATOM 3255 O O . SER A 1 417 ? 18.853 -10.707 -21.759 1.00 95.44 417 SER A O 1
ATOM 3257 N N . ALA A 1 418 ? 19.353 -8.731 -22.693 1.00 94.88 418 ALA A N 1
ATOM 3258 C CA . ALA A 1 418 ? 19.245 -9.226 -24.057 1.00 94.88 418 ALA A CA 1
ATOM 3259 C C . ALA A 1 418 ? 20.313 -10.311 -24.326 1.00 94.88 418 ALA A C 1
ATOM 3261 O O . ALA A 1 418 ? 21.494 -10.074 -24.052 1.00 94.88 418 ALA A O 1
ATOM 3262 N N . PRO A 1 419 ? 19.938 -11.474 -24.900 1.00 92.38 419 PRO A N 1
ATOM 3263 C CA . PRO A 1 419 ? 20.869 -12.580 -25.132 1.00 92.38 419 PRO A CA 1
ATOM 3264 C C . PRO A 1 419 ? 22.110 -12.185 -25.936 1.00 92.38 419 PRO A C 1
ATOM 3266 O O . PRO A 1 419 ? 23.207 -12.636 -25.621 1.00 92.38 419 PRO A O 1
ATOM 3269 N N . ASP A 1 420 ? 21.954 -11.299 -26.922 1.00 92.06 420 ASP A N 1
ATOM 3270 C CA . ASP A 1 420 ? 23.061 -10.821 -27.756 1.00 92.06 420 ASP A CA 1
ATOM 3271 C C . ASP A 1 420 ? 24.093 -10.030 -26.939 1.00 92.06 420 ASP A C 1
ATOM 3273 O O . ASP A 1 420 ? 25.296 -10.211 -27.127 1.00 92.06 420 ASP A O 1
ATOM 3277 N N . ILE A 1 421 ? 23.637 -9.196 -25.991 1.00 93.88 421 ILE A N 1
ATOM 3278 C CA . ILE A 1 421 ? 24.520 -8.450 -25.081 1.00 93.88 421 ILE A CA 1
ATOM 3279 C C . ILE A 1 421 ? 25.221 -9.431 -24.145 1.00 93.88 421 ILE A C 1
ATOM 3281 O O . ILE A 1 421 ? 26.448 -9.435 -24.065 1.00 93.88 421 ILE A O 1
ATOM 3285 N N . LEU A 1 422 ? 24.465 -10.306 -23.477 1.00 94.31 422 LEU A N 1
ATOM 3286 C CA . LEU A 1 422 ? 25.027 -11.293 -22.550 1.00 94.31 422 LEU A CA 1
ATOM 3287 C C . LEU A 1 422 ? 26.073 -12.186 -23.237 1.00 94.31 422 LEU A C 1
ATOM 3289 O O . LEU A 1 422 ? 27.166 -12.386 -22.709 1.00 94.31 422 LEU A O 1
ATOM 3293 N N . SER A 1 423 ? 25.786 -12.650 -24.456 1.00 91.88 423 SER A N 1
ATOM 3294 C CA . SER A 1 423 ? 26.717 -13.452 -25.250 1.00 91.88 423 SER A CA 1
ATOM 3295 C C . SER A 1 423 ? 27.966 -12.669 -25.651 1.00 91.88 423 SER A C 1
ATOM 3297 O O . SER A 1 423 ? 29.060 -13.230 -25.602 1.00 91.88 423 SER A O 1
ATOM 3299 N N . ALA A 1 424 ? 27.838 -11.392 -26.025 1.00 90.19 424 ALA A N 1
ATOM 3300 C CA . ALA A 1 424 ? 28.976 -10.566 -26.429 1.00 90.19 424 ALA A CA 1
ATOM 3301 C C . ALA A 1 424 ? 29.966 -10.321 -25.279 1.00 90.19 424 ALA A C 1
ATOM 3303 O O . ALA A 1 424 ? 31.176 -10.296 -25.498 1.00 90.19 424 ALA A O 1
ATOM 3304 N N . TYR A 1 425 ? 29.467 -10.214 -24.046 1.00 90.94 425 TYR A N 1
ATOM 3305 C CA . TYR A 1 425 ? 30.308 -10.117 -22.851 1.00 90.94 425 TYR A CA 1
ATOM 3306 C C . TYR A 1 425 ? 30.621 -11.471 -22.213 1.00 90.94 425 TYR A C 1
ATOM 3308 O O . TYR A 1 425 ? 31.363 -11.499 -21.233 1.00 90.94 425 TYR A O 1
ATOM 3316 N N . GLY A 1 426 ? 30.092 -12.586 -22.730 1.00 90.81 426 GLY A N 1
ATOM 3317 C CA . GLY A 1 426 ? 30.300 -13.942 -22.212 1.00 90.81 426 GLY A CA 1
ATOM 3318 C C . GLY A 1 426 ? 29.711 -14.183 -20.816 1.00 90.81 426 GLY A C 1
ATOM 3319 O O . GLY A 1 426 ? 30.322 -14.894 -20.009 1.00 90.81 426 GLY A O 1
ATOM 3320 N N . THR A 1 427 ? 28.591 -13.540 -20.489 1.00 94.06 427 THR A N 1
ATOM 3321 C CA . THR A 1 427 ? 27.891 -13.639 -19.197 1.00 94.06 427 THR A CA 1
ATOM 3322 C C . THR A 1 427 ? 26.580 -14.409 -19.356 1.00 94.06 427 THR A C 1
ATOM 3324 O O . THR A 1 427 ? 26.046 -14.531 -20.456 1.00 94.06 427 THR A O 1
ATOM 3327 N N . ARG A 1 428 ? 26.062 -14.988 -18.264 1.00 91.69 428 ARG A N 1
ATOM 3328 C CA . ARG A 1 428 ? 24.800 -15.756 -18.289 1.00 91.69 428 ARG A CA 1
ATOM 3329 C C . ARG A 1 428 ? 23.597 -14.955 -17.813 1.00 91.69 428 ARG A C 1
ATOM 3331 O O . ARG A 1 428 ? 22.469 -15.283 -18.161 1.00 91.69 428 ARG A O 1
ATOM 3338 N N . ASP A 1 429 ? 23.840 -13.923 -17.017 1.00 92.56 429 ASP A N 1
ATOM 3339 C CA . ASP A 1 429 ? 22.809 -13.056 -16.472 1.00 92.56 429 ASP A CA 1
ATOM 3340 C C . ASP A 1 429 ? 23.296 -11.606 -16.371 1.00 92.56 429 ASP A C 1
ATOM 3342 O O . ASP A 1 429 ? 24.492 -11.309 -16.461 1.00 92.56 429 ASP A O 1
ATOM 3346 N N . VAL A 1 430 ? 22.338 -10.696 -16.191 1.00 93.31 430 VAL A N 1
ATOM 3347 C CA . VAL A 1 430 ? 22.583 -9.251 -16.110 1.00 93.31 430 VAL A CA 1
ATOM 3348 C C . VAL A 1 430 ? 23.485 -8.865 -14.938 1.00 93.31 430 VAL A C 1
ATOM 3350 O O . VAL A 1 430 ? 24.261 -7.922 -15.048 1.00 93.31 430 VAL A O 1
ATOM 3353 N N . TRP A 1 431 ? 23.437 -9.588 -13.821 1.00 92.00 431 TRP A N 1
ATOM 3354 C CA . TRP A 1 431 ? 24.244 -9.257 -12.650 1.00 92.00 431 TRP A CA 1
ATOM 3355 C C . TRP A 1 431 ? 25.699 -9.665 -12.859 1.00 92.00 431 TRP A C 1
ATOM 3357 O O . TRP A 1 431 ? 26.592 -8.876 -12.568 1.00 92.00 431 TRP A O 1
ATOM 3367 N N . GLN A 1 432 ? 25.941 -10.825 -13.478 1.00 91.50 432 GLN A N 1
ATOM 3368 C CA . GLN A 1 432 ? 27.280 -11.196 -13.949 1.00 91.50 432 GLN A CA 1
ATOM 3369 C C . GLN A 1 432 ? 27.839 -10.188 -14.956 1.00 91.50 432 GLN A C 1
ATOM 3371 O O . GLN A 1 432 ? 29.035 -9.896 -14.930 1.00 91.50 432 GLN A O 1
ATOM 3376 N N . LEU A 1 433 ? 26.993 -9.660 -15.850 1.00 92.88 433 LEU A N 1
ATOM 3377 C CA . LEU A 1 433 ? 27.395 -8.604 -16.780 1.00 92.88 433 LEU A CA 1
ATOM 3378 C C . LEU A 1 433 ? 27.838 -7.347 -16.029 1.00 92.88 433 LEU A C 1
ATOM 3380 O O . LEU A 1 433 ? 28.914 -6.821 -16.304 1.00 92.88 433 LEU A O 1
ATOM 3384 N N . VAL A 1 434 ? 27.040 -6.901 -15.060 1.00 91.69 434 VAL A N 1
ATOM 3385 C CA . VAL A 1 434 ? 27.334 -5.718 -14.245 1.00 91.69 434 VAL A CA 1
ATOM 3386 C C . VAL A 1 434 ? 28.640 -5.881 -13.473 1.00 91.69 434 VAL A C 1
ATOM 3388 O O . VAL A 1 434 ? 29.505 -5.010 -13.545 1.00 91.69 434 VAL A O 1
ATOM 3391 N N . GLU A 1 435 ? 28.845 -7.021 -12.816 1.00 88.31 435 GLU A N 1
ATOM 3392 C CA . GLU A 1 435 ? 30.091 -7.320 -12.103 1.00 88.31 435 GLU A CA 1
ATOM 3393 C C . GLU A 1 435 ? 31.302 -7.344 -13.050 1.00 88.31 435 GLU A C 1
ATOM 3395 O O . GLU A 1 435 ? 32.350 -6.772 -12.737 1.00 88.31 435 GLU A O 1
ATOM 3400 N N . ARG A 1 436 ? 31.156 -7.947 -14.238 1.00 89.38 436 ARG A N 1
ATOM 3401 C CA . ARG A 1 436 ? 32.226 -8.037 -15.242 1.00 89.38 436 ARG A CA 1
ATOM 3402 C C . ARG A 1 436 ? 32.610 -6.672 -15.800 1.00 89.38 436 ARG A C 1
ATOM 3404 O O . ARG A 1 436 ? 33.788 -6.319 -15.774 1.00 89.38 436 ARG A O 1
ATOM 3411 N N . VAL A 1 437 ? 31.636 -5.902 -16.282 1.00 90.50 437 VAL A N 1
ATOM 3412 C CA . VAL A 1 437 ? 31.874 -4.567 -16.852 1.00 90.50 437 VAL A CA 1
ATOM 3413 C C . VAL A 1 437 ? 32.412 -3.624 -15.778 1.00 90.50 437 VAL A C 1
ATOM 3415 O O . VAL A 1 437 ? 33.361 -2.885 -16.041 1.00 90.50 437 VAL A O 1
ATOM 3418 N N . SER A 1 438 ? 31.890 -3.703 -14.551 1.00 88.06 438 SER A N 1
ATOM 3419 C CA . SER A 1 438 ? 32.410 -2.928 -13.425 1.00 88.06 438 SER A CA 1
ATOM 3420 C C . SER A 1 438 ? 33.889 -3.210 -13.160 1.00 88.06 438 SER A C 1
ATOM 3422 O O . SER A 1 438 ? 34.683 -2.278 -13.022 1.00 88.06 438 SER A O 1
ATOM 3424 N N . ASN A 1 439 ? 34.267 -4.490 -13.103 1.00 87.44 439 ASN A N 1
ATOM 3425 C CA . ASN A 1 439 ? 35.640 -4.893 -12.820 1.00 87.44 439 ASN A CA 1
ATOM 3426 C C . ASN A 1 439 ? 36.607 -4.489 -13.944 1.00 87.44 439 ASN A C 1
ATOM 3428 O O . ASN A 1 439 ? 37.710 -4.027 -13.677 1.00 87.44 439 ASN A O 1
ATOM 3432 N N . MET A 1 440 ? 36.181 -4.631 -15.201 1.00 87.12 440 MET A N 1
ATOM 3433 C CA . MET A 1 440 ? 37.034 -4.364 -16.361 1.00 87.12 440 MET A CA 1
ATOM 3434 C C . MET A 1 440 ? 37.168 -2.877 -16.702 1.00 87.12 440 MET A C 1
ATOM 3436 O O . MET A 1 440 ? 38.223 -2.466 -17.180 1.00 87.12 440 MET A O 1
ATOM 3440 N N . TYR A 1 441 ? 36.116 -2.075 -16.498 1.00 88.25 441 TYR A N 1
ATOM 3441 C CA . TYR A 1 441 ? 36.044 -0.720 -17.059 1.00 88.25 441 TYR A CA 1
ATOM 3442 C C . TYR A 1 441 ? 35.723 0.387 -16.055 1.00 88.25 441 TYR A C 1
ATOM 3444 O O . TYR A 1 441 ? 35.996 1.545 -16.357 1.00 88.25 441 TYR A O 1
ATOM 3452 N N . LEU A 1 442 ? 35.151 0.071 -14.888 1.00 84.94 442 LEU A N 1
ATOM 3453 C CA . LEU A 1 442 ? 34.638 1.079 -13.947 1.00 84.94 442 LEU A CA 1
ATOM 3454 C C . LEU A 1 442 ? 35.419 1.109 -12.625 1.00 84.94 442 LEU A C 1
ATOM 3456 O O . LEU A 1 442 ? 34.869 1.465 -11.583 1.00 84.94 442 LEU A O 1
ATOM 3460 N N . GLY A 1 443 ? 36.694 0.716 -12.643 1.00 77.62 443 GLY A N 1
ATOM 3461 C CA . GLY A 1 443 ? 37.593 0.886 -11.497 1.00 77.62 443 GLY A CA 1
ATOM 3462 C C . GLY A 1 443 ? 37.398 -0.117 -10.356 1.00 77.62 443 GLY A C 1
ATOM 3463 O O . GLY A 1 443 ? 37.691 0.215 -9.212 1.00 77.62 443 GLY A O 1
ATOM 3464 N N . GLY A 1 444 ? 36.901 -1.327 -10.639 1.00 75.62 444 GLY A N 1
ATOM 3465 C CA . GLY A 1 444 ? 36.980 -2.460 -9.709 1.00 75.62 444 GLY A CA 1
ATOM 3466 C C . GLY A 1 444 ? 35.666 -3.201 -9.472 1.00 75.62 444 GLY A C 1
ATOM 3467 O O . GLY A 1 444 ? 34.578 -2.728 -9.819 1.00 75.62 444 GLY A O 1
ATOM 3468 N N . ALA A 1 445 ? 35.786 -4.398 -8.895 1.00 70.38 445 ALA A N 1
ATOM 3469 C CA . ALA A 1 445 ? 34.664 -5.274 -8.576 1.00 70.38 445 ALA A CA 1
ATOM 3470 C C . ALA A 1 445 ? 33.750 -4.669 -7.497 1.00 70.38 445 ALA A C 1
ATOM 3472 O O . ALA A 1 445 ? 34.216 -4.061 -6.535 1.00 70.38 445 ALA A O 1
ATOM 3473 N N . VAL A 1 446 ? 32.443 -4.873 -7.652 1.00 74.81 446 VAL A N 1
ATOM 3474 C CA . VAL A 1 446 ? 31.428 -4.473 -6.672 1.00 74.81 446 VAL A CA 1
ATOM 3475 C C . VAL A 1 446 ? 30.850 -5.723 -6.019 1.00 74.81 446 VAL A C 1
ATOM 3477 O O . VAL A 1 446 ? 30.690 -6.753 -6.672 1.00 74.81 446 VAL A O 1
ATOM 3480 N N . ASN A 1 447 ? 30.513 -5.646 -4.730 1.00 79.19 447 ASN A N 1
ATOM 3481 C CA . ASN A 1 447 ? 29.821 -6.733 -4.041 1.00 79.19 447 ASN A CA 1
ATOM 3482 C C . ASN A 1 447 ? 28.342 -6.784 -4.473 1.00 79.19 447 ASN A C 1
ATOM 3484 O O . ASN A 1 447 ? 27.462 -6.203 -3.829 1.00 79.19 447 ASN A O 1
ATOM 3488 N N . GLY A 1 448 ? 28.076 -7.479 -5.582 1.00 81.75 448 GLY A N 1
ATOM 3489 C CA . GLY A 1 448 ? 26.753 -7.543 -6.198 1.00 81.75 448 GLY A CA 1
ATOM 3490 C C . GLY A 1 448 ? 25.697 -8.254 -5.360 1.00 81.75 448 GLY A C 1
ATOM 3491 O O . GLY A 1 448 ? 24.521 -7.899 -5.415 1.00 81.75 448 GLY A O 1
ATOM 3492 N N . VAL A 1 449 ? 26.078 -9.236 -4.541 1.00 85.81 449 VAL A N 1
ATOM 3493 C CA . VAL A 1 449 ? 25.140 -9.911 -3.625 1.00 85.81 449 VAL A CA 1
ATOM 3494 C C . VAL A 1 449 ? 24.697 -8.964 -2.511 1.00 85.81 449 VAL A C 1
ATOM 3496 O O . VAL A 1 449 ? 23.496 -8.859 -2.250 1.00 85.81 449 VAL A O 1
ATOM 3499 N N . ARG A 1 450 ? 25.641 -8.231 -1.905 1.00 87.06 450 ARG A N 1
ATOM 3500 C CA . ARG A 1 450 ? 25.346 -7.246 -0.857 1.00 87.06 450 ARG A CA 1
ATOM 3501 C C . ARG A 1 450 ? 24.391 -6.173 -1.362 1.00 87.06 450 ARG A C 1
ATOM 3503 O O . ARG A 1 450 ? 23.315 -6.024 -0.792 1.00 87.06 450 ARG A O 1
ATOM 3510 N N . GLN A 1 451 ? 24.731 -5.494 -2.459 1.00 87.75 451 GLN A N 1
ATOM 3511 C CA . GLN A 1 451 ? 23.928 -4.361 -2.930 1.00 87.75 451 GLN A CA 1
ATOM 3512 C C . GLN A 1 451 ? 22.527 -4.773 -3.392 1.00 87.75 451 GLN A C 1
ATOM 3514 O O . GLN A 1 451 ? 21.555 -4.094 -3.079 1.00 87.75 451 GLN A O 1
ATOM 3519 N N . ARG A 1 452 ? 22.369 -5.932 -4.048 1.00 90.00 452 ARG A N 1
ATOM 3520 C CA . ARG A 1 452 ? 21.035 -6.431 -4.437 1.00 90.00 452 ARG A CA 1
ATOM 3521 C C . ARG A 1 452 ? 20.170 -6.812 -3.239 1.00 90.00 452 ARG A C 1
ATOM 3523 O O . ARG A 1 452 ? 18.960 -6.573 -3.253 1.00 90.00 452 ARG A O 1
ATOM 3530 N N . THR A 1 453 ? 20.782 -7.406 -2.215 1.00 91.19 453 THR A N 1
ATOM 3531 C CA . THR A 1 453 ? 20.077 -7.767 -0.979 1.00 91.19 453 THR A CA 1
ATOM 3532 C C . THR A 1 453 ? 19.671 -6.512 -0.216 1.00 91.19 453 THR A C 1
ATOM 3534 O O . THR A 1 453 ? 18.516 -6.413 0.192 1.00 91.19 453 THR A O 1
ATOM 3537 N N . MET A 1 454 ? 20.568 -5.525 -0.107 1.00 90.62 454 MET A N 1
ATOM 3538 C CA . MET A 1 454 ? 20.253 -4.221 0.477 1.00 90.62 454 MET A CA 1
ATOM 3539 C C . MET A 1 454 ? 19.122 -3.535 -0.289 1.00 90.62 454 MET A C 1
ATOM 3541 O O . MET A 1 454 ? 18.137 -3.166 0.338 1.00 90.62 454 MET A O 1
ATOM 3545 N N . ALA A 1 455 ? 19.198 -3.461 -1.623 1.00 91.94 455 ALA A N 1
ATOM 3546 C CA . ALA A 1 455 ? 18.164 -2.862 -2.469 1.00 91.94 455 ALA A CA 1
ATOM 3547 C C . ALA A 1 455 ? 16.790 -3.491 -2.216 1.00 91.94 455 ALA A C 1
ATOM 3549 O O . ALA A 1 455 ? 15.825 -2.796 -1.913 1.00 91.94 455 ALA A O 1
ATOM 3550 N N . THR A 1 456 ? 16.713 -4.822 -2.296 1.00 94.25 456 THR A N 1
ATOM 3551 C CA . THR A 1 456 ? 15.444 -5.550 -2.188 1.00 94.25 456 THR A CA 1
ATOM 3552 C C . THR A 1 456 ? 14.888 -5.497 -0.770 1.00 94.25 456 THR A C 1
ATOM 3554 O O . THR A 1 456 ? 13.717 -5.179 -0.581 1.00 94.25 456 THR A O 1
ATOM 3557 N N . SER A 1 457 ? 15.695 -5.818 0.243 1.00 94.50 457 SER A N 1
ATOM 3558 C CA . SER A 1 457 ? 15.217 -5.819 1.626 1.00 94.50 457 SER A CA 1
ATOM 3559 C C . SER A 1 457 ? 14.918 -4.412 2.124 1.00 94.50 457 SER A C 1
ATOM 3561 O O . SER A 1 457 ? 13.874 -4.212 2.731 1.00 94.50 457 SER A O 1
ATOM 3563 N N . GLY A 1 458 ? 15.773 -3.434 1.823 1.00 94.25 458 GLY A N 1
ATOM 3564 C CA . GLY A 1 458 ? 15.573 -2.054 2.255 1.00 94.25 458 GLY A CA 1
ATOM 3565 C C . GLY A 1 458 ? 14.332 -1.413 1.633 1.00 94.25 458 GLY A C 1
ATOM 3566 O O . GLY A 1 458 ? 13.530 -0.830 2.358 1.00 94.25 458 GLY A O 1
ATOM 3567 N N . ALA A 1 459 ? 14.094 -1.615 0.331 1.00 94.81 459 ALA A N 1
ATOM 3568 C CA . ALA A 1 459 ? 12.876 -1.129 -0.319 1.00 94.81 459 ALA A CA 1
ATOM 3569 C C . ALA A 1 459 ? 11.605 -1.758 0.279 1.00 94.81 459 ALA A C 1
ATOM 3571 O O . ALA A 1 459 ? 10.646 -1.046 0.559 1.00 94.81 459 ALA A O 1
ATOM 3572 N N . ASN A 1 460 ? 11.609 -3.071 0.543 1.00 95.50 460 ASN A N 1
ATOM 3573 C CA . ASN A 1 460 ? 10.463 -3.753 1.159 1.00 95.50 460 ASN A CA 1
ATOM 3574 C C . ASN A 1 460 ? 10.209 -3.304 2.605 1.00 95.50 460 ASN A C 1
ATOM 3576 O O . ASN A 1 460 ? 9.060 -3.234 3.029 1.00 95.50 460 ASN A O 1
ATOM 3580 N N . ILE A 1 461 ? 11.259 -2.976 3.360 1.00 95.38 461 ILE A N 1
ATOM 3581 C CA . ILE A 1 461 ? 11.126 -2.414 4.708 1.00 95.38 461 ILE A CA 1
ATOM 3582 C C . ILE A 1 461 ? 10.481 -1.021 4.652 1.00 95.38 461 ILE A C 1
ATOM 3584 O O . ILE A 1 461 ? 9.550 -0.750 5.405 1.00 95.38 461 ILE A O 1
ATOM 3588 N N . ILE A 1 462 ? 10.925 -0.155 3.735 1.00 95.75 462 ILE A N 1
ATOM 3589 C CA . ILE A 1 462 ? 10.328 1.177 3.544 1.00 95.75 462 ILE A CA 1
ATOM 3590 C C . ILE A 1 462 ? 8.868 1.059 3.079 1.00 95.75 462 ILE A C 1
ATOM 3592 O O . ILE A 1 462 ? 7.998 1.762 3.586 1.00 95.75 462 ILE A O 1
ATOM 3596 N N . GLN A 1 463 ? 8.575 0.127 2.169 1.00 93.62 463 GLN A N 1
ATOM 3597 C CA . GLN A 1 463 ? 7.210 -0.168 1.733 1.00 93.62 463 GLN A CA 1
ATOM 3598 C C . GLN A 1 463 ? 6.328 -0.622 2.904 1.00 93.62 463 GLN A C 1
ATOM 3600 O O . GLN A 1 463 ? 5.200 -0.157 3.043 1.00 93.62 463 GLN A O 1
ATOM 3605 N N . TRP A 1 464 ? 6.852 -1.481 3.781 1.00 94.31 464 TRP A N 1
ATOM 3606 C CA . TRP A 1 464 ? 6.136 -1.922 4.975 1.00 94.31 464 TRP A CA 1
ATOM 3607 C C . TRP A 1 464 ? 5.807 -0.749 5.911 1.00 94.31 464 TRP A C 1
ATOM 3609 O O . TRP A 1 464 ? 4.691 -0.680 6.421 1.00 94.31 464 TRP A O 1
ATOM 3619 N N . LEU A 1 465 ? 6.725 0.209 6.090 1.00 92.69 465 LEU A N 1
ATOM 3620 C CA . LEU A 1 465 ? 6.459 1.430 6.866 1.00 92.69 465 LEU A CA 1
ATOM 3621 C C . LEU A 1 465 ? 5.348 2.280 6.238 1.00 92.69 465 LEU A C 1
ATOM 3623 O O . LEU A 1 465 ? 4.487 2.779 6.961 1.00 92.69 465 LEU A O 1
ATOM 3627 N N . ALA A 1 466 ? 5.330 2.405 4.907 1.00 90.75 466 ALA A N 1
ATOM 3628 C CA . ALA A 1 466 ? 4.262 3.103 4.192 1.00 90.75 466 ALA A CA 1
ATOM 3629 C C . ALA A 1 466 ? 2.902 2.414 4.387 1.00 90.75 466 ALA A C 1
ATOM 3631 O O . ALA A 1 466 ? 1.904 3.074 4.657 1.00 90.75 466 ALA A O 1
ATOM 3632 N N . ASP A 1 467 ? 2.857 1.084 4.301 1.00 89.56 467 ASP A N 1
ATOM 3633 C CA . ASP A 1 467 ? 1.614 0.318 4.432 1.00 89.56 467 ASP A CA 1
ATOM 3634 C C . ASP A 1 467 ? 1.090 0.290 5.881 1.00 89.56 467 ASP A C 1
ATOM 3636 O O . ASP A 1 467 ? -0.116 0.180 6.113 1.00 89.56 467 ASP A O 1
ATOM 3640 N N . LYS A 1 468 ? 1.981 0.420 6.874 1.00 88.25 468 LYS A N 1
ATOM 3641 C CA . LYS A 1 468 ? 1.623 0.528 8.297 1.00 88.25 468 LYS A CA 1
ATOM 3642 C C . LYS A 1 468 ? 1.460 1.972 8.776 1.00 88.25 468 LYS A C 1
ATOM 3644 O O . LYS A 1 468 ? 1.144 2.151 9.952 1.00 88.25 468 LYS A O 1
ATOM 3649 N N . SER A 1 469 ? 1.601 2.982 7.912 1.00 84.00 469 SER A N 1
ATOM 3650 C CA . SER A 1 469 ? 1.501 4.391 8.314 1.00 84.00 469 SER A CA 1
ATOM 3651 C C . SER A 1 469 ? 0.213 4.741 9.076 1.00 84.00 469 SER A C 1
ATOM 3653 O O . SER A 1 469 ? 0.335 5.437 10.082 1.00 84.00 469 SER A O 1
ATOM 3655 N N . PRO A 1 470 ? -0.988 4.199 8.756 1.00 78.00 470 PRO A N 1
ATOM 3656 C CA . PRO A 1 470 ? -2.198 4.519 9.520 1.00 78.00 470 PRO A CA 1
ATOM 3657 C C . PRO A 1 470 ? -2.125 4.049 10.977 1.00 78.00 470 PRO A C 1
ATOM 3659 O O . PRO A 1 470 ? -2.738 4.641 11.860 1.00 78.00 470 PRO A O 1
ATOM 3662 N N . ASN A 1 471 ? -1.351 2.993 11.242 1.00 78.62 471 ASN A N 1
ATOM 3663 C CA . ASN A 1 471 ? -1.137 2.483 12.593 1.00 78.62 471 ASN A CA 1
ATOM 3664 C C . ASN A 1 471 ? -0.067 3.278 13.343 1.00 78.62 471 ASN A C 1
ATOM 3666 O O . ASN A 1 471 ? -0.056 3.233 14.564 1.00 78.62 471 ASN A O 1
ATOM 3670 N N . LEU A 1 472 ? 0.819 3.982 12.631 1.00 77.31 472 LEU A N 1
ATOM 3671 C CA . LEU A 1 472 ? 1.919 4.756 13.205 1.00 77.31 472 LEU A CA 1
ATOM 3672 C C . LEU A 1 472 ? 1.512 6.182 13.598 1.00 77.31 472 LEU A C 1
ATOM 3674 O O . LEU A 1 472 ? 2.284 6.817 14.308 1.00 77.31 472 LEU A O 1
ATOM 3678 N N . VAL A 1 473 ? 0.342 6.679 13.168 1.00 67.56 473 VAL A N 1
ATOM 3679 C CA . VAL A 1 473 ? -0.111 8.072 13.377 1.00 67.56 473 VAL A CA 1
ATOM 3680 C C . VAL A 1 473 ? -0.909 8.278 14.684 1.00 67.56 473 VAL A C 1
ATOM 3682 O O . VAL A 1 473 ? -0.850 9.374 15.231 1.00 67.56 473 VAL A O 1
ATOM 3685 N N . GLY A 1 474 ? -1.558 7.251 15.252 1.00 55.91 474 GLY A N 1
ATOM 3686 C CA . GLY A 1 474 ? -2.464 7.395 16.413 1.00 55.91 474 GLY A CA 1
ATOM 3687 C C . GLY A 1 474 ? -1.931 6.951 17.788 1.00 55.91 474 GLY A C 1
ATOM 3688 O O . GLY A 1 474 ? -0.832 6.404 17.904 1.00 55.91 474 GLY A O 1
ATOM 3689 N N . THR A 1 475 ? -2.763 7.148 18.826 1.00 52.00 475 THR A N 1
ATOM 3690 C CA . THR A 1 475 ? -2.565 6.638 20.196 1.00 52.00 475 THR A CA 1
ATOM 3691 C C . THR A 1 475 ? -2.290 5.138 20.152 1.00 52.00 475 THR A C 1
ATOM 3693 O O . THR A 1 475 ? -2.996 4.397 19.465 1.00 52.00 475 THR A O 1
ATOM 3696 N N . TYR A 1 476 ? -1.238 4.728 20.863 1.00 48.31 476 TYR A N 1
ATOM 3697 C CA . TYR A 1 476 ? -0.669 3.381 20.917 1.00 48.31 476 TYR A CA 1
ATOM 3698 C C . TYR A 1 476 ? -1.635 2.258 20.492 1.00 48.31 476 TYR A C 1
ATOM 3700 O O . TYR A 1 476 ? -2.512 1.839 21.246 1.00 48.31 476 TYR A O 1
ATOM 3708 N N . ARG A 1 477 ? -1.439 1.728 19.280 1.00 52.94 477 ARG A N 1
ATOM 3709 C CA . ARG A 1 477 ? -1.938 0.402 18.892 1.00 52.94 477 ARG A CA 1
ATOM 3710 C C . ARG A 1 477 ? -0.743 -0.531 18.825 1.00 52.94 477 ARG A C 1
ATOM 3712 O O . ARG A 1 477 ? 0.283 -0.164 18.256 1.00 52.94 477 ARG A O 1
ATOM 3719 N N . SER A 1 478 ? -0.863 -1.737 19.381 1.00 57.94 478 SER A N 1
ATOM 3720 C CA . SER A 1 478 ? 0.205 -2.738 19.313 1.00 57.94 478 SER A CA 1
ATOM 3721 C C . SER A 1 478 ? 0.608 -2.960 17.850 1.00 57.94 478 SER A C 1
ATOM 3723 O O . SER A 1 478 ? -0.161 -3.541 17.075 1.00 57.94 478 SER A O 1
ATOM 3725 N N . LEU A 1 479 ? 1.790 -2.484 17.452 1.00 66.62 479 LEU A N 1
ATOM 3726 C CA . LEU A 1 479 ? 2.315 -2.708 16.111 1.00 66.62 479 LEU A CA 1
ATOM 3727 C C . LEU A 1 479 ? 2.602 -4.200 15.969 1.00 66.62 479 LEU A C 1
ATOM 3729 O O . LEU A 1 479 ? 3.566 -4.718 16.531 1.00 66.62 479 LEU A O 1
ATOM 3733 N N . GLN A 1 480 ? 1.751 -4.907 15.230 1.00 69.94 480 GLN A N 1
ATOM 3734 C CA . GLN A 1 480 ? 2.043 -6.281 14.854 1.00 69.94 480 GLN A CA 1
ATOM 3735 C C . GLN A 1 480 ? 3.135 -6.259 13.786 1.00 69.94 480 GLN A C 1
ATOM 3737 O O . GLN A 1 480 ? 2.897 -5.922 12.624 1.00 69.94 480 GLN A O 1
ATOM 3742 N N . VAL A 1 481 ? 4.356 -6.556 14.225 1.00 75.00 481 VAL A N 1
ATOM 3743 C CA . VAL A 1 481 ? 5.515 -6.718 13.352 1.00 75.00 481 VAL A CA 1
ATOM 3744 C C . VAL A 1 481 ? 5.390 -8.071 12.662 1.00 75.00 481 VAL A C 1
ATOM 3746 O O . VAL A 1 481 ? 5.464 -9.121 13.297 1.00 75.00 481 VAL A O 1
ATOM 3749 N N . ASP A 1 482 ? 5.163 -8.036 11.354 1.00 79.12 482 ASP A N 1
ATOM 3750 C CA . ASP A 1 482 ? 4.972 -9.241 10.554 1.00 79.12 482 ASP A CA 1
ATOM 3751 C C . ASP A 1 482 ? 6.294 -10.026 10.433 1.00 79.12 482 ASP A C 1
ATOM 3753 O O . ASP A 1 482 ? 7.380 -9.452 10.323 1.00 79.12 482 ASP A O 1
ATOM 3757 N N . THR A 1 483 ? 6.231 -11.357 10.362 1.00 82.75 483 THR A N 1
ATOM 3758 C CA . THR A 1 483 ? 7.430 -12.204 10.176 1.00 82.75 483 THR A CA 1
ATOM 3759 C C . THR A 1 483 ? 8.206 -11.863 8.898 1.00 82.75 483 THR A C 1
ATOM 3761 O O . THR A 1 483 ? 9.421 -12.059 8.820 1.00 82.75 483 THR A O 1
ATOM 3764 N N . LEU A 1 484 ? 7.516 -11.302 7.902 1.00 85.31 484 LEU A N 1
ATOM 3765 C CA . LEU A 1 484 ? 8.104 -10.865 6.644 1.00 85.31 484 LEU A CA 1
ATOM 3766 C C . LEU A 1 484 ? 9.063 -9.680 6.831 1.00 85.31 484 LEU A C 1
ATOM 3768 O O . LEU A 1 484 ? 10.172 -9.737 6.296 1.00 85.31 484 LEU A O 1
ATOM 3772 N N . VAL A 1 485 ? 8.701 -8.653 7.614 1.00 90.31 485 VAL A N 1
ATOM 3773 C CA . VAL A 1 485 ? 9.602 -7.507 7.835 1.00 90.31 485 VAL A CA 1
ATOM 3774 C C . VAL A 1 485 ? 10.826 -7.934 8.639 1.00 90.31 485 VAL A C 1
ATOM 3776 O O . VAL A 1 485 ? 11.938 -7.609 8.233 1.00 90.31 485 VAL A O 1
ATOM 3779 N N . ILE A 1 486 ? 10.653 -8.782 9.662 1.00 90.69 486 ILE A N 1
ATOM 3780 C CA . ILE A 1 486 ? 11.770 -9.378 10.417 1.00 90.69 486 ILE A CA 1
ATOM 3781 C C . ILE A 1 486 ? 12.739 -10.074 9.454 1.00 90.69 486 ILE A C 1
ATOM 3783 O O . ILE A 1 486 ? 13.937 -9.812 9.478 1.00 90.69 486 ILE A O 1
ATOM 3787 N N . SER A 1 487 ? 12.226 -10.889 8.526 1.00 90.88 487 SER A N 1
ATOM 3788 C CA . SER A 1 487 ? 13.075 -11.588 7.555 1.00 90.88 487 SER A CA 1
ATOM 3789 C C . SER A 1 487 ? 13.870 -10.644 6.640 1.00 90.88 487 SER A C 1
ATOM 3791 O O . SER A 1 487 ? 15.014 -10.942 6.292 1.00 90.88 487 SER A O 1
ATOM 3793 N N . HIS A 1 488 ? 13.296 -9.502 6.247 1.00 93.50 488 HIS A N 1
ATOM 3794 C CA . HIS A 1 488 ? 13.998 -8.506 5.438 1.00 93.50 488 HIS A CA 1
ATOM 3795 C C . HIS A 1 488 ? 15.058 -7.759 6.245 1.00 93.50 488 HIS A C 1
ATOM 3797 O O . HIS A 1 488 ? 16.154 -7.547 5.723 1.00 93.50 488 HIS A O 1
ATOM 3803 N N . VAL A 1 489 ? 14.760 -7.419 7.502 1.00 93.50 489 VAL A N 1
ATOM 3804 C CA . VAL A 1 489 ? 15.705 -6.790 8.433 1.00 93.50 489 VAL A CA 1
ATOM 3805 C C . VAL A 1 489 ? 16.918 -7.691 8.659 1.00 93.50 489 VAL A C 1
ATOM 3807 O O . VAL A 1 489 ? 18.045 -7.251 8.444 1.00 93.50 489 VAL A O 1
ATOM 3810 N N . GLU A 1 490 ? 16.701 -8.969 8.978 1.00 91.44 490 GLU A N 1
ATOM 3811 C CA . GLU A 1 490 ? 17.785 -9.938 9.188 1.00 91.44 490 GLU A CA 1
ATOM 3812 C C . GLU A 1 490 ? 18.658 -10.103 7.938 1.00 91.44 490 GLU A C 1
ATOM 3814 O O . GLU A 1 490 ? 19.886 -10.059 8.009 1.00 91.44 490 GLU A O 1
ATOM 3819 N N . ARG A 1 491 ? 18.042 -10.213 6.751 1.00 91.75 491 ARG A N 1
ATOM 3820 C CA . ARG A 1 491 ? 18.792 -10.277 5.484 1.00 91.75 491 ARG A CA 1
ATOM 3821 C C . ARG A 1 491 ? 19.612 -9.018 5.230 1.00 91.75 491 ARG A C 1
ATOM 3823 O O . ARG A 1 491 ? 20.700 -9.122 4.674 1.00 91.75 491 ARG A O 1
ATOM 3830 N N . TRP A 1 492 ? 19.081 -7.847 5.579 1.00 93.25 492 TRP A N 1
ATOM 3831 C CA . TRP A 1 492 ? 19.779 -6.578 5.395 1.00 93.25 492 TRP A CA 1
ATOM 3832 C C . TRP A 1 492 ? 20.987 -6.478 6.335 1.00 93.25 492 TRP A C 1
ATOM 3834 O O . TRP A 1 492 ? 22.094 -6.224 5.866 1.00 93.25 492 TRP A O 1
ATOM 3844 N N . LEU A 1 493 ? 20.805 -6.770 7.628 1.00 90.44 493 LEU A N 1
ATOM 3845 C CA . LEU A 1 493 ? 21.880 -6.739 8.629 1.00 90.44 493 LEU A CA 1
ATOM 3846 C C . LEU A 1 493 ? 22.986 -7.762 8.325 1.00 90.44 493 LEU A C 1
ATOM 3848 O O . LEU A 1 493 ? 24.174 -7.450 8.440 1.00 90.44 493 LEU A O 1
ATOM 3852 N N . ALA A 1 494 ? 22.610 -8.957 7.859 1.00 87.75 494 ALA A N 1
ATOM 3853 C CA . ALA A 1 494 ? 23.558 -10.009 7.505 1.00 87.75 494 ALA A CA 1
ATOM 3854 C C . ALA A 1 494 ? 24.525 -9.592 6.382 1.00 87.75 494 ALA A C 1
ATOM 3856 O O . ALA A 1 494 ? 25.699 -9.959 6.411 1.00 87.75 494 ALA A O 1
ATOM 3857 N N . VAL A 1 495 ? 24.064 -8.813 5.394 1.00 86.31 495 VAL A N 1
ATOM 3858 C CA . VAL A 1 495 ? 24.916 -8.389 4.266 1.00 86.31 495 VAL A CA 1
ATOM 3859 C C . VAL A 1 495 ? 25.712 -7.116 4.539 1.00 86.31 495 VAL A C 1
ATOM 3861 O O . VAL A 1 495 ? 26.690 -6.848 3.835 1.00 86.31 495 VAL A O 1
ATOM 3864 N N . THR A 1 496 ? 25.327 -6.320 5.537 1.00 82.12 496 THR A N 1
ATOM 3865 C CA . THR A 1 496 ? 26.091 -5.135 5.950 1.00 82.12 496 THR A CA 1
ATOM 3866 C C . THR A 1 496 ? 27.194 -5.455 6.949 1.00 82.12 496 THR A C 1
ATOM 3868 O O . THR A 1 496 ? 28.084 -4.626 7.122 1.00 82.12 496 THR A O 1
ATOM 3871 N N . GLY A 1 497 ? 27.181 -6.648 7.554 1.00 66.62 497 GLY A N 1
ATOM 3872 C CA . GLY A 1 497 ? 28.181 -7.061 8.539 1.00 66.62 497 GLY A CA 1
ATOM 3873 C C . GLY A 1 497 ? 28.089 -6.266 9.840 1.00 66.62 497 GLY A C 1
ATOM 3874 O O . GLY A 1 497 ? 29.096 -6.101 10.524 1.00 66.62 497 GLY A O 1
ATOM 3875 N N . THR A 1 498 ? 26.904 -5.735 10.160 1.00 64.44 498 THR A N 1
ATOM 3876 C CA . THR A 1 498 ? 26.663 -5.003 11.406 1.00 64.44 498 THR A CA 1
ATOM 3877 C C . THR A 1 498 ? 26.837 -5.978 12.576 1.00 64.44 498 THR A C 1
ATOM 3879 O O . THR A 1 498 ? 26.065 -6.933 12.661 1.00 64.44 498 THR A O 1
ATOM 3882 N N . PRO A 1 499 ? 27.841 -5.802 13.457 1.00 60.16 499 PRO A N 1
ATOM 3883 C CA . PRO A 1 499 ? 28.051 -6.722 14.569 1.00 60.16 499 PRO A CA 1
ATOM 3884 C C . PRO A 1 499 ? 26.908 -6.595 15.584 1.00 60.16 499 PRO A C 1
ATOM 3886 O O . PRO A 1 499 ? 26.384 -5.500 15.792 1.00 60.16 499 PRO A O 1
ATOM 3889 N N . ASP A 1 500 ? 26.563 -7.689 16.267 1.00 55.41 500 ASP A N 1
ATOM 3890 C CA . ASP A 1 500 ? 25.479 -7.711 17.266 1.00 55.41 500 ASP A CA 1
ATOM 3891 C C . ASP A 1 500 ? 25.667 -6.658 18.375 1.00 55.41 500 ASP A C 1
ATOM 3893 O O . ASP A 1 500 ? 24.714 -6.027 18.816 1.00 55.41 500 ASP A O 1
ATOM 3897 N N . SER A 1 501 ? 26.915 -6.348 18.732 1.00 51.47 501 SER A N 1
ATOM 3898 C CA . SER A 1 501 ? 27.251 -5.304 19.714 1.00 51.47 501 SER A CA 1
ATOM 3899 C C . SER A 1 501 ? 27.008 -3.864 19.236 1.00 51.47 501 SER A C 1
ATOM 3901 O O . SER A 1 501 ? 27.023 -2.928 20.041 1.00 51.47 501 SER A O 1
ATOM 3903 N N . ALA A 1 502 ? 26.849 -3.647 17.928 1.00 58.06 502 ALA A N 1
ATOM 3904 C CA . ALA A 1 502 ? 26.372 -2.380 17.382 1.00 58.06 502 ALA A CA 1
ATOM 3905 C C . ALA A 1 502 ? 24.841 -2.343 17.426 1.00 58.06 502 ALA A C 1
ATOM 3907 O O . ALA A 1 502 ? 24.282 -1.344 17.863 1.00 58.06 502 ALA A O 1
ATOM 3908 N N . VAL A 1 503 ? 24.184 -3.449 17.068 1.00 59.41 503 VAL A N 1
ATOM 3909 C CA . VAL A 1 503 ? 22.723 -3.609 17.147 1.00 59.41 503 VAL A CA 1
ATOM 3910 C C . VAL A 1 503 ? 22.213 -3.314 18.563 1.00 59.41 503 VAL A C 1
ATOM 3912 O O . VAL A 1 503 ? 21.305 -2.505 18.717 1.00 59.41 503 VAL A O 1
ATOM 3915 N N . GLU A 1 504 ? 22.857 -3.859 19.596 1.00 59.34 504 GLU A N 1
ATOM 3916 C CA . GLU A 1 504 ? 22.513 -3.607 21.006 1.00 59.34 504 GLU A CA 1
ATOM 3917 C C . GLU A 1 504 ? 22.659 -2.131 21.415 1.00 59.34 504 GLU A C 1
ATOM 3919 O O . GLU A 1 504 ? 21.795 -1.579 22.091 1.00 59.34 504 GLU A O 1
ATOM 3924 N N . ARG A 1 505 ? 23.713 -1.442 20.955 1.00 58.53 505 ARG A N 1
ATOM 3925 C CA . ARG A 1 505 ? 23.938 -0.019 21.274 1.00 58.53 505 ARG A CA 1
ATOM 3926 C C . ARG A 1 505 ? 22.905 0.918 20.648 1.00 58.53 505 ARG A C 1
ATOM 3928 O O . ARG A 1 505 ? 22.602 1.956 21.225 1.00 58.53 505 ARG A O 1
ATOM 3935 N N . TYR A 1 506 ? 22.364 0.572 19.483 1.00 59.41 506 TYR A N 1
ATOM 3936 C CA . TYR A 1 506 ? 21.359 1.389 18.793 1.00 59.41 506 TYR A CA 1
ATOM 3937 C C . TYR A 1 506 ? 19.918 1.107 19.253 1.00 59.41 506 TYR A C 1
ATOM 3939 O O . TYR A 1 506 ? 18.989 1.740 18.760 1.00 59.41 506 TYR A O 1
ATOM 3947 N N . GLN A 1 507 ? 19.704 0.189 20.198 1.00 55.28 507 GLN A N 1
ATOM 3948 C CA . GLN A 1 507 ? 18.375 -0.077 20.765 1.00 55.28 507 GLN A CA 1
ATOM 3949 C C . GLN A 1 507 ? 17.960 0.944 21.836 1.00 55.28 507 GLN A C 1
ATOM 3951 O O . GLN A 1 507 ? 16.778 1.026 22.175 1.00 55.28 507 GLN A O 1
ATOM 3956 N N . GLU A 1 508 ? 18.898 1.735 22.369 1.00 57.25 508 GLU A N 1
ATOM 3957 C CA . GLU A 1 508 ? 18.590 2.728 23.398 1.00 57.25 508 GLU A CA 1
ATOM 3958 C C . GLU A 1 508 ? 17.705 3.866 22.843 1.00 57.25 508 GLU A C 1
ATOM 3960 O O . GLU A 1 508 ? 18.011 4.449 21.795 1.00 57.25 508 GLU A O 1
ATOM 3965 N N . PRO A 1 509 ? 16.595 4.216 23.522 1.00 44.28 509 PRO A N 1
ATOM 3966 C CA . PRO A 1 509 ? 15.696 5.260 23.056 1.00 44.28 509 PRO A CA 1
ATOM 3967 C C . PRO A 1 509 ? 16.348 6.639 23.196 1.00 44.28 509 PRO A C 1
ATOM 3969 O O . PRO A 1 509 ? 16.585 7.122 24.300 1.00 44.28 509 PRO A O 1
ATOM 3972 N N . VAL A 1 510 ? 16.560 7.314 22.068 1.00 55.22 510 VAL A N 1
ATOM 3973 C CA . VAL A 1 510 ? 17.031 8.706 22.024 1.00 55.22 510 VAL A CA 1
ATOM 3974 C C . VAL A 1 510 ? 15.840 9.652 21.838 1.00 55.22 510 VAL A C 1
ATOM 3976 O O . VAL A 1 510 ? 14.828 9.301 21.221 1.00 55.22 510 VAL A O 1
ATOM 3979 N N . ALA A 1 511 ? 15.916 10.848 22.422 1.00 43.34 511 ALA A N 1
ATOM 3980 C CA . ALA A 1 511 ? 14.952 11.914 22.173 1.00 43.34 511 ALA A CA 1
ATOM 3981 C C . ALA A 1 511 ? 15.268 12.570 20.819 1.00 43.34 511 ALA A C 1
ATOM 3983 O O . ALA A 1 511 ? 16.258 13.287 20.695 1.00 43.34 511 ALA A O 1
ATOM 3984 N N . VAL A 1 512 ? 14.447 12.299 19.803 1.00 48.78 512 VAL A N 1
ATOM 3985 C CA . VAL A 1 512 ? 14.490 13.019 18.524 1.00 48.78 512 VAL A CA 1
ATOM 3986 C C . VAL A 1 512 ? 13.729 14.333 18.710 1.00 48.78 512 VAL A C 1
ATOM 3988 O O . VAL A 1 512 ? 12.656 14.340 19.316 1.00 48.78 512 VAL A O 1
ATOM 3991 N N . GLN A 1 513 ? 14.283 15.457 18.244 1.00 49.78 513 GLN A N 1
ATOM 3992 C CA . GLN A 1 513 ? 13.541 16.721 18.233 1.00 49.78 513 GLN A CA 1
ATOM 3993 C C . GLN A 1 513 ? 12.323 16.572 17.313 1.00 49.78 513 GLN A C 1
ATOM 3995 O O . GLN A 1 513 ? 12.448 16.055 16.209 1.00 49.78 513 GLN A O 1
ATOM 4000 N N . THR A 1 514 ? 11.143 17.002 17.762 1.00 46.25 514 THR A N 1
ATOM 4001 C CA . THR A 1 514 ? 9.899 16.927 16.980 1.00 46.25 514 THR A CA 1
ATOM 4002 C C . THR A 1 514 ? 10.057 17.661 15.648 1.00 46.25 514 THR A C 1
ATOM 4004 O O . THR A 1 514 ? 10.187 18.886 15.633 1.00 46.25 514 THR A O 1
ATOM 4007 N N . GLN A 1 515 ? 10.038 16.917 14.541 1.00 50.59 515 GLN A N 1
ATOM 4008 C CA . GLN A 1 515 ? 10.107 17.464 13.188 1.00 50.59 515 GLN A CA 1
ATOM 4009 C C . GLN A 1 515 ? 8.709 17.555 12.582 1.00 50.59 515 GLN A C 1
ATOM 4011 O O . GLN A 1 515 ? 7.936 16.598 12.628 1.00 50.59 515 GLN A O 1
ATOM 4016 N N . ARG A 1 516 ? 8.389 18.714 11.999 1.00 52.09 516 ARG A N 1
ATOM 4017 C CA . ARG A 1 516 ? 7.189 18.876 11.171 1.00 52.09 516 ARG A CA 1
ATOM 4018 C C . ARG A 1 516 ? 7.399 18.117 9.864 1.00 52.09 516 ARG A C 1
ATOM 4020 O O . ARG A 1 516 ? 8.478 18.183 9.289 1.00 52.09 516 ARG A O 1
ATOM 4027 N N . THR A 1 517 ? 6.376 17.406 9.398 1.00 49.50 517 THR A N 1
ATOM 4028 C CA . THR A 1 517 ? 6.418 16.644 8.131 1.00 49.50 517 THR A CA 1
ATOM 4029 C C . THR A 1 517 ? 6.230 17.526 6.895 1.00 49.50 517 THR A C 1
ATOM 4031 O O . THR A 1 517 ? 6.510 17.096 5.776 1.00 49.50 517 THR A O 1
ATOM 4034 N N . ILE A 1 518 ? 5.798 18.773 7.100 1.00 53.66 518 ILE A N 1
ATOM 4035 C CA . ILE A 1 518 ? 5.696 19.810 6.077 1.00 53.66 518 ILE A CA 1
ATOM 4036 C C . ILE A 1 518 ? 6.939 20.705 6.193 1.00 53.66 518 ILE A C 1
ATOM 4038 O O . ILE A 1 518 ? 7.213 21.208 7.287 1.00 53.66 518 ILE A O 1
ATOM 4042 N N . PRO A 1 519 ? 7.692 20.922 5.101 1.00 49.91 519 PRO A N 1
ATOM 4043 C CA . PRO A 1 519 ? 8.823 21.840 5.104 1.00 49.91 519 PRO A CA 1
ATOM 4044 C C . PRO A 1 519 ? 8.372 23.251 5.483 1.00 49.91 519 PRO A C 1
ATOM 4046 O O . PRO A 1 519 ? 7.411 23.768 4.908 1.00 49.91 519 PRO A O 1
ATOM 4049 N N . ASP A 1 520 ? 9.100 23.905 6.388 1.00 54.91 520 ASP A N 1
ATOM 4050 C CA . ASP A 1 520 ? 8.937 25.341 6.596 1.00 54.91 520 ASP A CA 1
ATOM 4051 C C . ASP A 1 520 ? 9.275 26.062 5.286 1.00 54.91 520 ASP A C 1
ATOM 4053 O O . ASP A 1 520 ? 10.398 25.981 4.775 1.00 54.91 520 ASP A O 1
ATOM 4057 N N . PHE A 1 521 ? 8.304 26.793 4.736 1.00 46.62 521 PHE A N 1
ATOM 4058 C CA . PHE A 1 521 ? 8.562 27.737 3.657 1.00 46.62 521 PHE A CA 1
ATOM 4059 C C . PHE A 1 521 ? 9.362 28.904 4.234 1.00 46.62 521 PHE A C 1
ATOM 4061 O O . PHE A 1 521 ? 8.814 29.935 4.624 1.00 46.62 521 PHE A O 1
ATOM 4068 N N . ALA A 1 522 ? 10.683 28.744 4.296 1.00 44.53 522 ALA A N 1
ATOM 4069 C CA . ALA A 1 522 ? 11.581 29.855 4.533 1.00 44.53 522 ALA A CA 1
ATOM 4070 C C . ALA A 1 522 ? 11.446 30.823 3.350 1.00 44.53 522 ALA A C 1
ATOM 4072 O O . ALA A 1 522 ? 12.012 30.612 2.275 1.00 44.53 522 ALA A O 1
ATOM 4073 N N . LEU A 1 523 ? 10.659 31.885 3.539 1.00 37.38 523 LEU A N 1
ATOM 4074 C CA . LEU A 1 523 ? 10.702 33.049 2.663 1.00 37.38 523 LEU A CA 1
ATOM 4075 C C . LEU A 1 523 ? 12.168 33.511 2.579 1.00 37.38 523 LEU A C 1
ATOM 4077 O O . LEU A 1 523 ? 12.822 33.628 3.622 1.00 37.38 523 LEU A O 1
ATOM 4081 N N . PRO A 1 524 ? 12.717 33.757 1.377 1.00 36.78 524 PRO A N 1
ATOM 4082 C CA . PRO A 1 524 ? 14.105 34.164 1.253 1.00 36.78 524 PRO A CA 1
ATOM 4083 C C . PRO A 1 524 ? 14.306 35.517 1.944 1.00 36.78 524 PRO A C 1
ATOM 4085 O O . PRO A 1 524 ? 13.769 36.533 1.509 1.00 36.78 524 PRO A O 1
ATOM 4088 N N . GLY A 1 525 ? 15.113 35.524 3.005 1.00 37.75 525 GLY A N 1
ATOM 4089 C CA . GLY A 1 525 ? 15.627 36.729 3.649 1.00 37.75 525 GLY A CA 1
ATOM 4090 C C . GLY A 1 525 ? 14.737 37.301 4.754 1.00 37.75 525 GLY A C 1
ATOM 4091 O O . GLY A 1 525 ? 13.567 37.618 4.550 1.00 37.75 525 GLY A O 1
ATOM 4092 N N . GLY A 1 526 ? 15.340 37.514 5.926 1.00 41.72 526 GLY A N 1
ATOM 4093 C CA . GLY A 1 526 ? 14.775 38.212 7.086 1.00 41.72 526 GLY A CA 1
ATOM 4094 C C . GLY A 1 526 ? 14.478 39.700 6.859 1.00 41.72 526 GLY A C 1
ATOM 4095 O O . GLY A 1 526 ? 14.932 40.538 7.624 1.00 41.72 526 GLY A O 1
ATOM 4096 N N . ALA A 1 527 ? 13.710 40.036 5.823 1.00 41.53 527 ALA A N 1
ATOM 4097 C CA . ALA A 1 527 ? 13.186 41.378 5.572 1.00 41.53 527 ALA A CA 1
ATOM 4098 C C . ALA A 1 527 ? 11.720 41.527 6.025 1.00 41.53 527 ALA A C 1
ATOM 4100 O O . ALA A 1 527 ? 11.261 42.639 6.283 1.00 41.53 527 ALA A O 1
ATOM 4101 N N . ALA A 1 528 ? 10.977 40.421 6.162 1.00 41.06 528 ALA A N 1
ATOM 4102 C CA . ALA A 1 528 ? 9.562 40.471 6.531 1.00 41.06 528 ALA A CA 1
ATOM 4103 C C . ALA A 1 528 ? 9.339 40.776 8.024 1.00 41.06 528 ALA A C 1
ATOM 4105 O O . ALA A 1 528 ? 8.384 41.471 8.364 1.00 41.06 528 ALA A O 1
ATOM 4106 N N . SER A 1 529 ? 10.225 40.323 8.921 1.00 47.75 529 SER A N 1
ATOM 4107 C CA . SER A 1 529 ? 10.077 40.593 10.359 1.00 47.75 529 SER A CA 1
ATOM 4108 C C . SER A 1 529 ? 10.334 42.059 10.705 1.00 47.75 529 SER A C 1
ATOM 4110 O O . SER A 1 529 ? 9.614 42.619 11.528 1.00 47.75 529 SER A O 1
ATOM 4112 N N . ASP A 1 530 ? 11.302 42.700 10.047 1.00 44.03 530 ASP A N 1
ATOM 4113 C CA . ASP A 1 530 ? 11.634 44.104 10.302 1.00 44.03 530 ASP A CA 1
ATOM 4114 C C . ASP A 1 530 ? 10.649 45.062 9.630 1.00 44.03 530 ASP A C 1
ATOM 4116 O O . ASP A 1 530 ? 10.289 46.065 10.235 1.00 44.03 530 ASP A O 1
ATOM 4120 N N . ALA A 1 531 ? 10.106 44.727 8.454 1.00 49.06 531 ALA A N 1
ATOM 4121 C CA . ALA A 1 531 ? 9.050 45.526 7.831 1.00 49.06 531 ALA A CA 1
ATOM 4122 C C . ALA A 1 531 ? 7.745 45.515 8.649 1.00 49.06 531 ALA A C 1
ATOM 4124 O O . ALA A 1 531 ? 7.076 46.540 8.758 1.00 49.06 531 ALA A O 1
ATOM 4125 N N . VAL A 1 532 ? 7.399 44.381 9.272 1.00 48.62 532 VAL A N 1
ATOM 4126 C CA . VAL A 1 532 ? 6.225 44.275 10.157 1.00 48.62 532 VAL A CA 1
ATOM 4127 C C . VAL A 1 532 ? 6.479 44.975 11.497 1.00 48.62 532 VAL A C 1
ATOM 4129 O O . VAL A 1 532 ? 5.593 45.661 12.005 1.00 48.62 532 VAL A O 1
ATOM 4132 N N . ARG A 1 533 ? 7.697 44.882 12.045 1.00 49.00 533 ARG A N 1
ATOM 4133 C CA . ARG A 1 533 ? 8.088 45.568 13.288 1.00 49.00 533 ARG A CA 1
ATOM 4134 C C . ARG A 1 533 ? 8.173 47.095 13.104 1.00 49.00 533 ARG A C 1
ATOM 4136 O O . ARG A 1 533 ? 7.714 47.831 13.974 1.00 49.00 533 ARG A O 1
ATOM 4143 N N . ASP A 1 534 ? 8.654 47.571 11.954 1.00 49.97 534 ASP A N 1
ATOM 4144 C CA . ASP A 1 534 ? 8.719 48.998 11.593 1.00 49.97 534 ASP A CA 1
ATOM 4145 C C . ASP A 1 534 ? 7.339 49.568 11.199 1.00 49.97 534 ASP A C 1
ATOM 4147 O O . ASP A 1 534 ? 7.037 50.733 11.466 1.00 49.97 534 ASP A O 1
ATOM 4151 N N . ALA A 1 535 ? 6.447 48.735 10.644 1.00 52.03 535 ALA A N 1
ATOM 4152 C CA . ALA A 1 535 ? 5.040 49.085 10.432 1.00 52.03 535 ALA A CA 1
ATOM 4153 C C . ALA A 1 535 ? 4.255 49.178 11.753 1.00 52.03 535 ALA A C 1
ATOM 4155 O O . ALA A 1 535 ? 3.414 50.064 11.902 1.00 52.03 535 ALA A O 1
ATOM 4156 N N . MET A 1 536 ? 4.559 48.323 12.737 1.00 50.00 536 MET A N 1
ATOM 4157 C CA . MET A 1 536 ? 3.954 48.382 14.074 1.00 50.00 536 MET A CA 1
ATOM 4158 C C . MET A 1 536 ? 4.462 49.563 14.915 1.00 50.00 536 MET A C 1
ATOM 4160 O O . MET A 1 536 ? 3.690 50.121 15.692 1.00 50.00 536 MET A O 1
ATOM 4164 N N . ALA A 1 537 ? 5.708 50.012 14.721 1.00 50.22 537 ALA A N 1
ATOM 4165 C CA . ALA A 1 537 ? 6.261 51.196 15.391 1.00 50.22 537 ALA A CA 1
ATOM 4166 C C . ALA A 1 537 ? 5.686 52.536 14.878 1.00 50.22 537 ALA A C 1
ATOM 4168 O O . ALA A 1 537 ? 5.819 53.563 15.542 1.00 50.22 537 ALA A O 1
ATOM 4169 N N . LYS A 1 538 ? 5.027 52.542 13.710 1.00 50.41 538 LYS A N 1
ATOM 4170 C CA . LYS A 1 538 ? 4.407 53.732 13.093 1.00 50.41 538 LYS A CA 1
ATOM 4171 C C . LYS A 1 538 ? 2.918 53.900 13.417 1.00 50.41 538 LYS A C 1
ATOM 4173 O O . LYS A 1 538 ? 2.299 54.840 12.920 1.00 50.41 538 LYS A O 1
ATOM 4178 N N . ILE A 1 539 ? 2.341 53.035 14.256 1.00 47.59 539 ILE A N 1
ATOM 4179 C CA . ILE A 1 539 ? 0.960 53.174 14.738 1.00 47.59 539 ILE A CA 1
ATOM 4180 C C . ILE A 1 539 ? 0.949 54.177 15.908 1.00 47.59 539 ILE A C 1
ATOM 4182 O O . ILE A 1 539 ? 1.492 53.871 16.973 1.00 47.59 539 ILE A O 1
ATOM 4186 N N . PRO A 1 540 ? 0.338 55.370 15.772 1.00 42.53 540 PRO A N 1
ATOM 4187 C CA . PRO A 1 540 ? 0.277 56.327 16.868 1.00 42.53 540 PRO A CA 1
ATOM 4188 C C . PRO A 1 540 ? -0.681 55.794 17.940 1.00 42.53 540 PRO A C 1
ATOM 4190 O O . PRO A 1 540 ? -1.881 55.688 17.694 1.00 42.53 540 PRO A O 1
ATOM 4193 N N . GLY A 1 541 ? -0.161 55.460 19.125 1.00 47.81 541 GLY A N 1
ATOM 4194 C CA . GLY A 1 541 ? -0.987 55.169 20.304 1.00 47.81 541 GLY A CA 1
ATOM 4195 C C . GLY A 1 541 ? -0.601 53.952 21.147 1.00 47.81 541 GLY A C 1
ATOM 4196 O O . GLY A 1 541 ? -1.199 53.771 22.203 1.00 47.81 541 GLY A O 1
ATOM 4197 N N . ILE A 1 542 ? 0.389 53.141 20.756 1.00 42.53 542 ILE A N 1
ATOM 4198 C CA . ILE A 1 542 ? 0.830 51.993 21.569 1.00 42.53 542 ILE A CA 1
ATOM 4199 C C . ILE A 1 542 ? 2.231 52.265 22.119 1.00 42.53 542 ILE A C 1
ATOM 4201 O O . ILE A 1 542 ? 3.244 52.058 21.459 1.00 42.53 542 ILE A O 1
ATOM 4205 N N . ASN A 1 543 ? 2.271 52.769 23.349 1.00 36.88 543 ASN A N 1
ATOM 4206 C CA . ASN A 1 543 ? 3.496 53.050 24.085 1.00 36.88 543 ASN A CA 1
ATOM 4207 C C . ASN A 1 543 ? 3.902 51.784 24.864 1.00 36.88 543 ASN A C 1
ATOM 4209 O O . ASN A 1 543 ? 3.384 51.535 25.950 1.00 36.88 543 ASN A O 1
ATOM 4213 N N . LEU A 1 544 ? 4.798 50.962 24.311 1.00 46.47 544 LEU A N 1
ATOM 4214 C CA . LEU A 1 544 ? 5.439 49.860 25.042 1.00 46.47 544 LEU A CA 1
ATOM 4215 C C . LEU A 1 544 ? 6.750 50.356 25.659 1.00 46.47 544 LEU A C 1
ATOM 4217 O O . LEU A 1 544 ? 7.836 49.973 25.237 1.00 46.47 544 LEU A O 1
ATOM 4221 N N . ASN A 1 545 ? 6.634 51.222 26.667 1.00 38.66 545 ASN A N 1
ATOM 4222 C CA . ASN A 1 545 ? 7.721 51.496 27.600 1.00 38.66 545 ASN A CA 1
ATOM 4223 C C . ASN A 1 545 ? 7.351 50.916 28.964 1.00 38.66 545 ASN A C 1
ATOM 4225 O O . ASN A 1 545 ? 6.475 51.425 29.659 1.00 38.66 545 ASN A O 1
ATOM 4229 N N . GLY A 1 546 ? 8.053 49.849 29.329 1.00 32.06 546 GLY A N 1
ATOM 4230 C CA . GLY A 1 546 ? 7.989 49.206 30.634 1.00 32.06 546 GLY A CA 1
ATOM 4231 C C . GLY A 1 546 ? 9.281 48.446 30.897 1.00 32.06 546 GLY A C 1
ATOM 4232 O O . GLY A 1 546 ? 9.290 47.223 30.939 1.00 32.06 546 GLY A O 1
ATOM 4233 N N . SER A 1 547 ? 10.388 49.181 30.997 1.00 36.91 547 SER A N 1
ATOM 4234 C CA . SER A 1 547 ? 11.658 48.687 31.525 1.00 36.91 547 SER A CA 1
ATOM 4235 C C . SER A 1 547 ? 11.675 48.743 33.059 1.00 36.91 547 SER A C 1
ATOM 4237 O O . SER A 1 547 ? 11.223 49.739 33.617 1.00 36.91 547 SER A O 1
ATOM 4239 N N . GLN A 1 548 ? 12.352 47.759 33.667 1.00 37.31 548 GLN A N 1
ATOM 4240 C CA . GLN A 1 548 ? 12.892 47.699 35.043 1.00 37.31 548 GLN A CA 1
ATOM 4241 C C . GLN A 1 548 ? 11.949 47.245 36.175 1.00 37.31 548 GLN A C 1
ATOM 4243 O O . GLN A 1 548 ? 11.222 48.042 36.764 1.00 37.31 548 GLN A O 1
ATOM 4248 N N . ASN A 1 549 ? 12.039 45.960 36.541 1.00 36.28 549 ASN A N 1
ATOM 4249 C CA . ASN A 1 549 ? 12.826 45.481 37.693 1.00 36.28 549 ASN A CA 1
ATOM 4250 C C . ASN A 1 549 ? 13.075 43.973 37.599 1.00 36.28 549 ASN A C 1
ATOM 4252 O O . ASN A 1 549 ? 12.141 43.262 37.164 1.00 36.28 549 ASN A O 1
#

Sequence (549 aa):
MALCEVATDILSYEPVGDPPKGNYQDAAFQERQRAFELAQGANKTKRFLYRAVRNFLITNGRLEAGDLDDAAAPDPESYNKPQPFALQINKQTNAKLADDAANDARKKKARLFSVFGLLLAESRSDPTLGKALRDLSPGAGDEVDPGHPVAAQFRRHLTTALAEFDERAPMYERVYTELRERTTSGDPSKGDAISRFEARRVAELARALIAERTNENDALFEARFTRALATSLSGATEGRASVIDIDLPDLDAGTEADIIADNVRALSLVYFSAMLEELKFFAVMDKVVDQFMSGALPIKRGSAGDPLYQYHRNAQNRINEYERRGLYARSFGVAQGSVDESYPNREFNDMWIRFLSSVSALGRETGITERRTVTSEQVFKSARDLAVNLSLHGFGLAHFAAIELQDMINSVKKTLSAPDILSAYGTRDVWQLVERVSNMYLGGAVNGVRQRTMATSGANIIQWLADKSPNLVGTYRSLQVDTLVISHVERWLAVTGTPDSAVERYQEPVAVQTQRTIPDFALPGGAASDAVRDAMAKIPGINLNGSQN

pLDDT: mean 79.62, std 15.93, range [31.47, 95.75]

Radius of gyration: 31.29 Å; Cα contacts (8 Å, |Δi|>4): 679; chains: 1; bounding box: 88×76×75 Å

Nearest PDB structures (foldseek):
  4nsl-assembly1_D  TM=1.103E-01  e=1.987E+00  Salmonella enterica subsp. enterica serovar Typhimurium str. LT2
  6z4s-assembly1_AAA  TM=1.281E-01  e=4.942E+00  Rattus norvegicus